Protein AF-0000000087553966 (afdb_homodimer)

Sequence (408 aa):
MNFFKHHIIKFIFNVINSNAYKSYKQAKNDAWAKSNFKTFGKNSRLPEIFWIKNPQYISMGENFSSLFNLRLEAWDSFYGQKFNPEILIGDNVIFNSDVHIGAIDKITIGNNVLMASRIYISDHYHGEISGVDLNKVPSERPLSSKGPVVIEDNVWIGEGVCILPGVTIGKNCIIGANSVVNKSFPENSVIAGIPAKLIKTLEKMNFFKHHIIKFIFNVINSNAYKSYKQAKNDAWAKSNFKTFGKNSRLPEIFWIKNPQYISMGENFSSLFNLRLEAWDSFYGQKFNPEILIGDNVIFNSDVHIGAIDKITIGNNVLMASRIYISDHYHGEISGVDLNKVPSERPLSSKGPVVIEDNVWIGEGVCILPGVTIGKNCIIGANSVVNKSFPENSVIAGIPAKLIKTLEK

Nearest PDB structures (foldseek):
  3hjj-assembly1_A  TM=7.869E-01  e=4.983E-08  Bacillus anthracis
  3nz2-assembly1_C  TM=6.123E-01  e=6.609E-09  Vibrio cholerae O1 biovar El Tor str. N16961
  3ect-assembly1_A  TM=6.316E-01  e=2.541E-08  Vibrio cholerae
  3jqy-assembly1_A  TM=4.835E-01  e=3.757E-07  Escherichia coli
  3jqy-assembly1_C  TM=4.176E-01  e=6.306E-07  Escherichia coli

Solvent-accessible surface area (backbone atoms only — not comparable to full-atom values): 19177 Å² total; per-residue (Å²): 128,57,69,66,56,51,50,50,50,51,52,52,52,50,46,68,70,29,68,67,38,49,51,50,51,47,52,51,51,37,52,47,42,54,71,42,24,58,37,53,27,65,78,36,46,71,40,91,40,67,46,75,38,54,41,62,37,28,33,38,27,31,43,27,41,42,52,40,49,39,31,42,35,37,39,46,58,57,96,86,43,77,42,74,27,33,40,40,37,32,35,48,24,40,39,37,32,41,34,37,38,40,21,43,46,30,36,39,38,31,34,46,25,41,36,41,32,46,29,39,37,31,12,52,38,72,30,63,102,43,34,81,44,66,84,43,45,45,87,70,31,57,73,43,63,76,36,46,24,38,37,34,38,44,24,40,38,31,41,43,23,34,39,36,41,43,18,38,40,26,38,50,18,36,37,36,60,49,12,29,34,73,60,61,44,60,56,27,29,32,30,36,37,67,65,44,38,82,74,45,72,62,76,133,127,57,70,67,57,51,53,48,44,52,49,53,49,53,49,67,71,28,69,66,46,48,50,50,52,49,50,51,53,36,52,48,41,56,72,42,24,58,37,55,28,65,79,38,46,72,42,92,42,66,47,76,38,54,40,62,38,28,32,38,27,31,43,27,41,42,53,39,46,41,32,41,35,37,39,45,58,55,95,89,43,77,41,73,27,32,39,39,38,32,36,47,24,39,39,35,30,42,33,38,40,41,21,42,46,31,36,38,37,32,35,30,24,31,35,40,32,47,28,40,39,32,12,54,38,69,28,59,102,43,81,82,41,72,80,42,56,66,95,68,32,57,73,44,63,76,38,46,24,37,36,33,37,33,23,33,38,29,40,43,22,35,40,36,42,43,18,38,39,26,39,47,19,36,37,38,57,52,13,32,36,73,60,62,47,62,58,29,29,31,30,36,21,79,66,44,38,83,73,48,69,51,48,124

Secondary structure (DSSP, 8-state):
--HHHHHHHHHHHHHHTSHHHHHHHHHHHHHHHHHHSSEE-TT----SSEEEE-GGGEEE-SS-EE-S-EEEEE-SEETTEE---EEEE-SS-EE-SS-EEEESSEEEE-SS-EE-SS-EEES-EES-SSGGGGGS-GGGSPEE-S--EEE-TT-EE-TT-EE-TT-EE-TT-EE-TT-EE-S-B-TTEEEEETTEEEEEE---/--HHHHHHHHHHHHHHTSHHHHHHHHHHHHHHHHHHSSEE-TT----SSEEEE-GGGEEE-SS-EE-S-EEEEE-SEETTEE---EEEE-SS-EE-SS-EEEESSEEEE-SS-EE-SS-EEES-EES-SSGGGGGS-GGGSPEE-S--EEE-TT-EE-TT-EE-TT-EE-TT-EE-TT-EE-S-B-TTEEEEETTEEEEEE---

Organism: NCBI:txid2305228

Structure (mmCIF, N/CA/C/O backbone):
data_AF-0000000087553966-model_v1
#
loop_
_entity.id
_entity.type
_entity.pdbx_description
1 polymer Acyltransferase
#
loop_
_atom_site.group_PDB
_atom_site.id
_atom_site.type_symbol
_atom_site.label_atom_id
_atom_site.label_alt_id
_atom_site.label_comp_id
_atom_site.label_asym_id
_atom_site.label_entity_id
_atom_site.label_seq_id
_atom_site.pdbx_PDB_ins_code
_atom_site.Cartn_x
_atom_site.Cartn_y
_atom_site.Cartn_z
_atom_site.occupancy
_atom_site.B_iso_or_equiv
_atom_site.auth_seq_id
_atom_site.auth_comp_id
_atom_site.auth_asym_id
_atom_site.auth_atom_id
_atom_site.pdbx_PDB_model_num
ATOM 1 N N . MET A 1 1 ? 36.469 -13.641 -8.641 1 63.91 1 MET A N 1
ATOM 2 C CA . MET A 1 1 ? 36.375 -12.211 -8.336 1 63.91 1 MET A CA 1
ATOM 3 C C . MET A 1 1 ? 37.75 -11.633 -8.031 1 63.91 1 MET A C 1
ATOM 5 O O . MET A 1 1 ? 38.531 -12.227 -7.277 1 63.91 1 MET A O 1
ATOM 9 N N . ASN A 1 2 ? 38.156 -10.68 -8.844 1 78.5 2 ASN A N 1
ATOM 10 C CA . ASN A 1 2 ? 39.469 -10.078 -8.688 1 78.5 2 ASN A CA 1
ATOM 11 C C . ASN A 1 2 ? 39.688 -9.57 -7.27 1 78.5 2 ASN A C 1
ATOM 13 O O . ASN A 1 2 ? 38.75 -9.211 -6.578 1 78.5 2 ASN A O 1
ATOM 17 N N . PHE A 1 3 ? 40.781 -9.938 -6.656 1 84.44 3 PHE A N 1
ATOM 18 C CA . PHE A 1 3 ? 41.219 -9.586 -5.312 1 84.44 3 PHE A CA 1
ATOM 19 C C . PHE A 1 3 ? 40.906 -8.133 -5 1 84.44 3 PHE A C 1
ATOM 21 O O . PHE A 1 3 ? 40.344 -7.828 -3.936 1 84.44 3 PHE A O 1
ATOM 28 N N . PHE A 1 4 ? 41.188 -7.246 -5.875 1 88.94 4 PHE A N 1
ATOM 29 C CA . PHE A 1 4 ? 40.906 -5.824 -5.707 1 88.94 4 PHE A CA 1
ATOM 30 C C . PHE A 1 4 ? 39.406 -5.562 -5.59 1 88.94 4 PHE A C 1
ATOM 32 O O . PHE A 1 4 ? 39 -4.805 -4.719 1 88.94 4 PHE A O 1
ATOM 39 N N . LYS A 1 5 ? 38.719 -6.227 -6.441 1 87.69 5 LYS A N 1
ATOM 40 C CA . LYS A 1 5 ? 37.281 -6.078 -6.41 1 87.69 5 LYS A CA 1
ATOM 41 C C . LYS A 1 5 ? 36.688 -6.539 -5.07 1 87.69 5 LYS A C 1
ATOM 43 O O . LYS A 1 5 ? 35.812 -5.883 -4.504 1 87.69 5 LYS A O 1
ATOM 48 N N . HIS A 1 6 ? 37.219 -7.559 -4.613 1 90.5 6 HIS A N 1
ATOM 49 C CA . HIS A 1 6 ? 36.781 -8.102 -3.342 1 90.5 6 HIS A CA 1
ATOM 50 C C . HIS A 1 6 ? 37.031 -7.117 -2.201 1 90.5 6 HIS A C 1
ATOM 52 O O . HIS A 1 6 ? 36.156 -6.895 -1.362 1 90.5 6 HIS A O 1
ATOM 58 N N . HIS A 1 7 ? 38.094 -6.512 -2.125 1 90.62 7 HIS A N 1
ATOM 59 C CA . HIS A 1 7 ? 38.438 -5.582 -1.056 1 90.62 7 HIS A CA 1
ATOM 60 C C . HIS A 1 7 ? 37.594 -4.309 -1.139 1 90.62 7 HIS A C 1
ATOM 62 O O . HIS A 1 7 ? 37.219 -3.752 -0.112 1 90.62 7 HIS A O 1
ATOM 68 N N . ILE A 1 8 ? 37.406 -3.895 -2.299 1 90.44 8 ILE A N 1
ATOM 69 C CA . ILE A 1 8 ? 36.594 -2.701 -2.498 1 90.44 8 ILE A CA 1
ATOM 70 C C . ILE A 1 8 ? 35.188 -2.961 -2.01 1 90.44 8 ILE A C 1
ATOM 72 O O . ILE A 1 8 ? 34.594 -2.129 -1.311 1 90.44 8 ILE A O 1
ATOM 76 N N . ILE A 1 9 ? 34.75 -4.148 -2.363 1 90.38 9 ILE A N 1
ATOM 77 C CA . ILE A 1 9 ? 33.406 -4.52 -1.961 1 90.38 9 ILE A CA 1
ATOM 78 C C . ILE A 1 9 ? 33.312 -4.582 -0.438 1 90.38 9 ILE A C 1
ATOM 80 O O . ILE A 1 9 ? 32.375 -4.051 0.159 1 90.38 9 ILE A O 1
ATOM 84 N N . LYS A 1 10 ? 34.219 -5.156 0.092 1 92.06 10 LYS A N 1
ATOM 85 C CA . LYS A 1 10 ? 34.25 -5.262 1.548 1 92.06 10 LYS A CA 1
ATOM 86 C C . LYS A 1 10 ? 34.312 -3.883 2.199 1 92.06 10 LYS A C 1
ATOM 88 O O . LYS A 1 10 ? 33.625 -3.631 3.186 1 92.06 10 LYS A O 1
ATOM 93 N N . PHE A 1 11 ? 35.125 -3.021 1.682 1 91.94 11 PHE A N 1
ATOM 94 C CA . PHE A 1 11 ? 35.281 -1.671 2.207 1 91.94 11 PHE A CA 1
ATOM 95 C C . PHE A 1 11 ? 33.938 -0.903 2.129 1 91.94 11 PHE A C 1
ATOM 97 O O . PHE A 1 11 ? 33.5 -0.336 3.125 1 91.94 11 PHE A O 1
ATOM 104 N N . ILE A 1 12 ? 33.375 -0.907 1 1 90.25 12 ILE A N 1
ATOM 105 C CA . ILE A 1 12 ? 32.125 -0.188 0.787 1 90.25 12 ILE A CA 1
ATOM 106 C C . ILE A 1 12 ? 31.031 -0.754 1.701 1 90.25 12 ILE A C 1
ATOM 108 O O . ILE A 1 12 ? 30.297 -0.001 2.35 1 90.25 12 ILE A O 1
ATOM 112 N N . PHE A 1 13 ? 30.984 -2.031 1.79 1 90.56 13 PHE A N 1
ATOM 113 C CA . PHE A 1 13 ? 30.016 -2.689 2.652 1 90.56 13 PHE A CA 1
ATOM 114 C C . PHE A 1 13 ? 30.172 -2.227 4.098 1 90.56 13 PHE A C 1
ATOM 116 O O . PHE A 1 13 ? 29.188 -1.882 4.75 1 90.56 13 PHE A O 1
ATOM 123 N N . ASN A 1 14 ? 31.297 -2.207 4.5 1 92.5 14 ASN A N 1
ATOM 124 C CA . ASN A 1 14 ? 31.547 -1.805 5.879 1 92.5 14 ASN A CA 1
ATOM 125 C C . ASN A 1 14 ? 31.172 -0.346 6.117 1 92.5 14 ASN A C 1
ATOM 127 O O . ASN A 1 14 ? 30.656 0 7.18 1 92.5 14 ASN A O 1
ATOM 131 N N . VAL A 1 15 ? 31.453 0.451 5.168 1 91.81 15 VAL A N 1
ATOM 132 C CA . VAL A 1 15 ? 31.141 1.869 5.309 1 91.81 15 VAL A CA 1
ATOM 133 C C . VAL A 1 15 ? 29.641 2.062 5.371 1 91.81 15 VAL A C 1
ATOM 135 O O . VAL A 1 15 ? 29.125 2.695 6.293 1 91.81 15 VAL A O 1
ATOM 138 N N . ILE A 1 16 ? 28.953 1.456 4.465 1 92.06 16 ILE A N 1
ATOM 139 C CA . ILE A 1 16 ? 27.516 1.724 4.355 1 92.06 16 ILE A CA 1
ATOM 140 C C . ILE A 1 16 ? 26.781 1.103 5.539 1 92.06 16 ILE A C 1
ATOM 142 O O . ILE A 1 16 ? 25.703 1.565 5.918 1 92.06 16 ILE A O 1
ATOM 146 N N . ASN A 1 17 ? 27.328 0.179 6.133 1 92.5 17 ASN A N 1
ATOM 147 C CA . ASN A 1 17 ? 26.688 -0.478 7.266 1 92.5 17 ASN A CA 1
ATOM 148 C C . ASN A 1 17 ? 27.219 0.05 8.594 1 92.5 17 ASN A C 1
ATOM 150 O O . ASN A 1 17 ? 26.859 -0.457 9.656 1 92.5 17 ASN A O 1
ATOM 154 N N . SER A 1 18 ? 28 1.042 8.555 1 93 18 SER A N 1
ATOM 155 C CA . SER A 1 18 ? 28.562 1.628 9.773 1 93 18 SER A CA 1
ATOM 156 C C . SER A 1 18 ? 27.562 2.578 10.422 1 93 18 SER A C 1
ATOM 158 O O . SER A 1 18 ? 26.703 3.146 9.75 1 93 18 SER A O 1
ATOM 160 N N . ASN A 1 19 ? 27.703 2.773 11.664 1 92.5 19 ASN A N 1
ATOM 161 C CA . ASN A 1 19 ? 26.891 3.732 12.398 1 92.5 19 ASN A CA 1
ATOM 162 C C . ASN A 1 19 ? 27.125 5.16 11.914 1 92.5 19 ASN A C 1
ATOM 164 O O . ASN A 1 19 ? 26.203 5.977 11.891 1 92.5 19 ASN A O 1
ATOM 168 N N . ALA A 1 20 ? 28.312 5.406 11.594 1 92.44 20 ALA A N 1
ATOM 169 C CA . ALA A 1 20 ? 28.672 6.738 11.109 1 92.44 20 ALA A CA 1
ATOM 170 C C . ALA A 1 20 ? 27.891 7.078 9.836 1 92.44 20 ALA A C 1
ATOM 172 O O . ALA A 1 20 ? 27.375 8.188 9.688 1 92.44 20 ALA A O 1
ATOM 173 N N . TYR A 1 21 ? 27.906 6.16 8.984 1 93.5 21 TYR A N 1
ATOM 174 C CA . TYR A 1 21 ? 27.172 6.387 7.746 1 93.5 21 TYR A CA 1
ATOM 175 C C . TYR A 1 21 ? 25.672 6.562 8.023 1 93.5 21 TYR A C 1
ATOM 177 O O . TYR A 1 21 ? 25.047 7.473 7.48 1 93.5 21 TYR A O 1
ATOM 185 N N . LYS A 1 22 ? 25.156 5.742 8.812 1 92.06 22 LYS A N 1
ATOM 186 C CA . LYS A 1 22 ? 23.75 5.809 9.148 1 92.06 22 LYS A CA 1
ATOM 187 C C . LYS A 1 22 ? 23.391 7.141 9.805 1 92.06 22 LYS A C 1
ATOM 189 O O . LYS A 1 22 ? 22.359 7.734 9.5 1 92.06 22 LYS A O 1
ATOM 194 N N . SER A 1 23 ? 24.188 7.559 10.648 1 93.12 23 SER A N 1
ATOM 195 C CA . SER A 1 23 ? 23.984 8.844 11.305 1 93.12 23 SER A CA 1
ATOM 196 C C . SER A 1 23 ? 24.047 9.992 10.312 1 93.12 23 SER A C 1
ATOM 198 O O . SER A 1 23 ? 23.281 10.953 10.406 1 93.12 23 SER A O 1
ATOM 200 N N . TYR A 1 24 ? 25 9.914 9.461 1 93.94 24 TYR A N 1
ATOM 201 C CA . TYR A 1 24 ? 25.141 10.938 8.43 1 93.94 24 TYR A CA 1
ATOM 202 C C . TYR A 1 24 ? 23.891 11 7.555 1 93.94 24 TYR A C 1
ATOM 204 O O . TYR A 1 24 ? 23.375 12.086 7.289 1 93.94 24 TYR A O 1
ATOM 212 N N . LYS A 1 25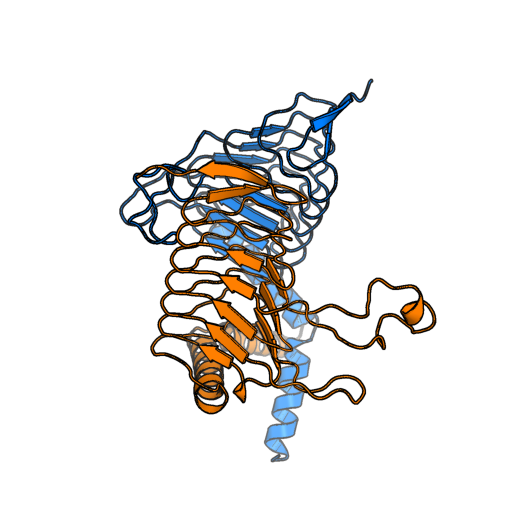 ? 23.484 9.898 7.16 1 92.88 25 LYS A N 1
ATOM 213 C CA . LYS A 1 25 ? 22.281 9.82 6.348 1 92.88 25 LYS A CA 1
ATOM 214 C C . LYS A 1 25 ? 21.078 10.422 7.082 1 92.88 25 LYS A C 1
ATOM 216 O O . LYS A 1 25 ? 20.312 11.195 6.504 1 92.88 25 LYS A O 1
ATOM 221 N N . GLN A 1 26 ? 20.938 10.086 8.305 1 93.12 26 GLN A N 1
ATOM 222 C CA . GLN A 1 26 ? 19.844 10.609 9.117 1 93.12 26 GLN A CA 1
ATOM 223 C C . GLN A 1 26 ? 19.906 12.133 9.211 1 93.12 26 GLN A C 1
ATOM 225 O O . GLN A 1 26 ? 18.891 12.812 9.086 1 93.12 26 GLN A O 1
ATOM 230 N N . ALA A 1 27 ? 21.016 12.586 9.445 1 93.69 27 ALA A N 1
ATOM 231 C CA . ALA A 1 27 ? 21.203 14.031 9.539 1 93.69 27 ALA A CA 1
ATOM 232 C C . ALA A 1 27 ? 20.812 14.727 8.234 1 93.69 27 ALA A C 1
ATOM 234 O O . ALA A 1 27 ? 20.203 15.805 8.258 1 93.69 27 ALA A O 1
ATOM 235 N N . LYS A 1 28 ? 21.172 14.125 7.164 1 94.88 28 LYS A N 1
ATOM 236 C CA . LYS A 1 28 ? 20.828 14.68 5.859 1 94.88 28 LYS A CA 1
ATOM 237 C C . LYS A 1 28 ? 19.312 14.688 5.652 1 94.88 28 LYS A C 1
ATOM 239 O O . LYS A 1 28 ? 18.75 15.68 5.172 1 94.88 28 LYS A O 1
ATOM 244 N N . ASN A 1 29 ? 18.688 13.602 5.992 1 93.81 29 ASN A N 1
ATOM 245 C CA . ASN A 1 29 ? 17.234 13.516 5.879 1 93.81 29 ASN A CA 1
ATOM 246 C C . ASN A 1 29 ? 16.531 14.562 6.738 1 93.81 29 ASN A C 1
ATOM 248 O O . ASN A 1 29 ? 15.602 15.219 6.285 1 93.81 29 ASN A O 1
ATOM 252 N N . ASP A 1 30 ? 17.016 14.688 7.871 1 92.94 30 ASP A N 1
ATOM 253 C CA . ASP A 1 30 ? 16.422 15.656 8.789 1 92.94 30 ASP A CA 1
ATOM 254 C C . ASP A 1 30 ? 16.625 17.078 8.289 1 92.94 30 ASP A C 1
ATOM 256 O O . ASP A 1 30 ? 15.711 17.906 8.383 1 92.94 30 ASP A O 1
ATOM 260 N N . ALA A 1 31 ? 17.812 17.359 7.844 1 95.19 31 ALA A N 1
ATOM 261 C CA . ALA A 1 31 ? 18.078 18.688 7.281 1 95.19 31 ALA A CA 1
ATOM 262 C C . ALA A 1 31 ? 17.172 18.969 6.094 1 95.19 31 ALA A C 1
ATOM 264 O O . ALA A 1 31 ? 16.641 20.078 5.949 1 95.19 31 ALA A O 1
ATOM 265 N N . TRP A 1 32 ? 17.047 17.969 5.32 1 96.75 32 TRP A N 1
ATOM 266 C CA . TRP A 1 32 ? 16.141 18.109 4.184 1 96.75 32 TRP A CA 1
ATOM 267 C C . TRP A 1 32 ? 14.727 18.422 4.652 1 96.75 32 TRP A C 1
ATOM 269 O O . TRP A 1 32 ? 14.055 19.297 4.098 1 96.75 32 TRP A O 1
ATOM 279 N N . ALA A 1 33 ? 14.219 17.734 5.605 1 97.62 33 ALA A N 1
ATOM 280 C CA . ALA A 1 33 ? 12.875 17.938 6.129 1 97.62 33 ALA A CA 1
ATOM 281 C C . ALA A 1 33 ? 12.695 19.359 6.648 1 97.62 33 ALA A C 1
ATOM 283 O O . ALA A 1 33 ? 11.703 20.031 6.332 1 97.62 33 ALA A O 1
ATOM 284 N N . LYS A 1 34 ? 13.641 19.797 7.398 1 97.12 34 LYS A N 1
ATOM 285 C CA . LYS A 1 34 ? 13.578 21.141 7.98 1 97.12 34 LYS A CA 1
ATOM 286 C C . LYS A 1 34 ? 13.5 22.219 6.895 1 97.12 34 LYS A C 1
ATOM 288 O O . LYS A 1 34 ? 12.828 23.234 7.066 1 97.12 34 LYS A O 1
ATOM 293 N N . SER A 1 35 ? 14.141 21.922 5.777 1 98.19 35 SER A N 1
ATOM 294 C CA . SER A 1 35 ? 14.227 22.906 4.707 1 98.19 35 SER A CA 1
ATOM 295 C C . SER A 1 35 ? 13.023 22.812 3.771 1 98.19 35 SER A C 1
ATOM 297 O O . SER A 1 35 ? 12.719 23.766 3.051 1 98.19 35 SER A O 1
ATOM 299 N N . ASN A 1 36 ? 12.344 21.734 3.779 1 98.44 36 ASN A N 1
ATOM 300 C CA . ASN A 1 36 ? 11.367 21.516 2.713 1 98.44 36 ASN A CA 1
ATOM 301 C C . ASN A 1 36 ? 9.945 21.469 3.256 1 98.44 36 ASN A C 1
ATOM 303 O O . ASN A 1 36 ? 9 21.875 2.574 1 98.44 36 ASN A O 1
ATOM 307 N N . PHE A 1 37 ? 9.766 21.031 4.391 1 98.81 37 PHE A N 1
ATOM 308 C CA . PHE A 1 37 ? 8.438 21 4.988 1 98.81 37 PHE A CA 1
ATOM 309 C C . PHE A 1 37 ? 7.945 22.406 5.289 1 98.81 37 PHE A C 1
ATOM 311 O O . PHE A 1 37 ? 8.75 23.328 5.496 1 98.81 37 PHE A O 1
ATOM 318 N N . LYS A 1 38 ? 6.668 22.516 5.281 1 98.81 38 LYS A N 1
ATOM 319 C CA . LYS A 1 38 ? 6.113 23.781 5.727 1 98.81 38 LYS A CA 1
ATOM 320 C C . LYS A 1 38 ? 6.641 24.172 7.105 1 98.81 38 LYS A C 1
ATOM 322 O O . LYS A 1 38 ? 7.07 25.297 7.32 1 98.81 38 LYS A O 1
ATOM 327 N N . THR A 1 39 ? 6.559 23.234 8.039 1 98.69 39 THR A N 1
ATOM 328 C CA . THR A 1 39 ? 7.227 23.281 9.336 1 98.69 39 THR A CA 1
ATOM 329 C C . THR A 1 39 ? 7.727 21.891 9.727 1 98.69 39 THR A C 1
ATOM 331 O O . THR A 1 39 ? 7.164 20.875 9.305 1 98.69 39 THR A O 1
ATOM 334 N N . PHE A 1 40 ? 8.742 21.906 10.492 1 98.56 40 PHE A N 1
ATOM 335 C CA . PHE A 1 40 ? 9.32 20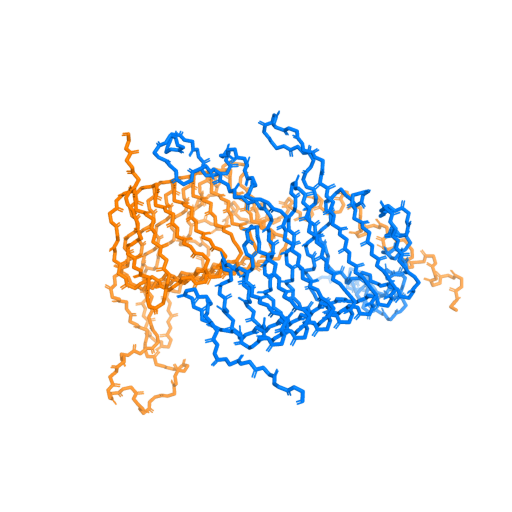.672 11.008 1 98.56 40 PHE A CA 1
ATOM 336 C C . PHE A 1 40 ? 9.875 20.875 12.414 1 98.56 40 PHE A C 1
ATOM 338 O O . PHE A 1 40 ? 10.93 21.484 12.594 1 98.56 40 PHE A O 1
ATOM 345 N N . GLY A 1 41 ? 9.102 20.312 13.328 1 98.44 41 GLY A N 1
ATOM 346 C CA . GLY A 1 41 ? 9.305 20.641 14.734 1 98.44 41 GLY A CA 1
ATOM 347 C C . GLY A 1 41 ? 10.602 20.094 15.289 1 98.44 41 GLY A C 1
ATOM 348 O O . GLY A 1 41 ? 11.195 19.172 14.719 1 98.44 41 GLY A O 1
ATOM 349 N N . LYS A 1 42 ? 10.984 20.609 16.438 1 97.88 42 LYS A N 1
ATOM 350 C CA . LYS A 1 42 ? 12.195 20.203 17.141 1 97.88 42 LYS A CA 1
ATOM 351 C C . LYS A 1 42 ? 12.141 18.719 17.5 1 97.88 42 LYS A C 1
ATOM 353 O O . LYS A 1 42 ? 11.102 18.219 17.938 1 97.88 42 LYS A O 1
ATOM 358 N N . ASN A 1 43 ? 13.273 18.016 17.312 1 97.5 43 ASN A N 1
ATOM 359 C CA . ASN A 1 43 ? 13.445 16.609 17.703 1 97.5 43 ASN A CA 1
ATOM 360 C C . ASN A 1 43 ? 12.594 15.688 16.844 1 97.5 43 ASN A C 1
ATOM 362 O O . ASN A 1 43 ? 12.383 14.523 17.203 1 97.5 43 ASN A O 1
ATOM 366 N N . SER A 1 44 ? 12 16.172 15.891 1 98 44 SER A N 1
ATOM 367 C CA . SER A 1 44 ? 11.32 15.32 14.922 1 98 44 SER A CA 1
ATOM 368 C C . SER A 1 44 ? 12.297 14.742 13.906 1 98 44 SER A C 1
ATOM 370 O O . SER A 1 44 ? 13.273 15.406 13.539 1 98 44 SER A O 1
ATOM 372 N N . ARG A 1 45 ? 11.977 13.453 13.492 1 96.88 45 ARG A N 1
ATOM 373 C CA . ARG A 1 45 ? 12.898 12.758 12.594 1 96.88 45 ARG A CA 1
ATOM 374 C C . ARG A 1 45 ? 12.141 11.992 11.516 1 96.88 45 ARG A C 1
ATOM 376 O O . ARG A 1 45 ? 11.102 11.383 11.797 1 96.88 45 ARG A O 1
ATOM 383 N N . LEU A 1 46 ? 12.711 12.031 10.297 1 96.75 46 LEU A N 1
ATOM 384 C CA . LEU A 1 46 ? 12.227 11.133 9.258 1 96.75 46 LEU A CA 1
ATOM 385 C C . LEU A 1 46 ? 12.852 9.75 9.398 1 96.75 46 LEU A C 1
ATOM 387 O O . LEU A 1 46 ? 13.984 9.617 9.859 1 96.75 46 LEU A O 1
ATOM 391 N N . PRO A 1 47 ? 12.086 8.773 8.961 1 94.38 47 PRO A N 1
ATOM 392 C CA . PRO A 1 47 ? 12.695 7.438 8.93 1 94.38 47 PRO A CA 1
ATOM 393 C C . PRO A 1 47 ? 13.664 7.262 7.766 1 94.38 47 PRO A C 1
ATOM 395 O O . PRO A 1 47 ? 13.812 8.164 6.938 1 94.38 47 PRO A O 1
ATOM 398 N N . GLU A 1 48 ? 14.289 6.105 7.773 1 89.81 48 GLU A N 1
ATOM 399 C CA . GLU A 1 48 ? 15.289 5.82 6.75 1 89.81 48 GLU A CA 1
ATOM 400 C C . GLU A 1 48 ? 14.656 5.766 5.363 1 89.81 48 GLU A C 1
ATOM 402 O O . GLU A 1 48 ? 15.258 6.227 4.387 1 89.81 48 GLU A O 1
ATOM 407 N N . ILE A 1 49 ? 13.523 5.191 5.328 1 89.62 49 ILE A N 1
ATOM 408 C CA . ILE A 1 49 ? 12.844 5.035 4.047 1 89.62 49 ILE A CA 1
ATOM 409 C C . ILE A 1 49 ? 11.5 5.762 4.086 1 89.62 49 ILE A C 1
ATOM 411 O O . ILE A 1 49 ? 10.672 5.5 4.961 1 89.62 49 ILE A O 1
ATOM 415 N N . PHE A 1 50 ? 11.352 6.711 3.143 1 93.31 50 PHE A N 1
ATOM 416 C CA . PHE A 1 50 ? 10.117 7.492 3.092 1 93.31 50 PHE A CA 1
ATOM 417 C C . PHE A 1 50 ? 9.82 7.945 1.667 1 93.31 50 PHE A C 1
ATOM 419 O O . PHE A 1 50 ? 10.703 7.906 0.803 1 93.31 50 PHE A O 1
ATOM 426 N N . TRP A 1 51 ? 8.586 8.195 1.428 1 94.25 51 TRP A N 1
ATOM 427 C CA . TRP A 1 51 ? 8.094 8.883 0.237 1 94.25 51 TRP A CA 1
ATOM 428 C C . TRP A 1 51 ? 7.266 10.102 0.616 1 94.25 51 TRP A C 1
ATOM 430 O O . TRP A 1 51 ? 6.176 9.977 1.179 1 94.25 51 TRP A O 1
ATOM 440 N N . ILE A 1 52 ? 7.797 11.312 0.304 1 97.56 52 ILE A N 1
ATOM 441 C CA . ILE A 1 52 ? 7.125 12.562 0.654 1 97.56 52 ILE A CA 1
ATOM 442 C C . ILE A 1 52 ? 6.848 13.367 -0.61 1 97.56 52 ILE A C 1
ATOM 444 O O . ILE A 1 52 ? 7.777 13.727 -1.339 1 97.56 52 ILE A O 1
ATOM 448 N N . LYS A 1 53 ? 5.617 13.578 -0.821 1 97.88 53 LYS A N 1
ATOM 449 C CA . LYS A 1 53 ? 5.219 14.422 -1.94 1 97.88 53 LYS A CA 1
ATOM 450 C C . LYS A 1 53 ? 4.762 15.797 -1.455 1 97.88 53 LYS A C 1
ATOM 452 O O . LYS A 1 53 ? 3.887 15.898 -0.594 1 97.88 53 LYS A O 1
ATOM 457 N N . ASN A 1 54 ? 5.336 16.859 -1.995 1 98.69 54 ASN A N 1
ATOM 458 C CA . ASN A 1 54 ? 4.988 18.266 -1.749 1 98.69 54 ASN A CA 1
ATOM 459 C C . ASN A 1 54 ? 5.031 18.594 -0.261 1 98.69 54 ASN A C 1
ATOM 461 O O . ASN A 1 54 ? 4.027 19.016 0.315 1 98.69 54 ASN A O 1
ATOM 465 N N . PRO A 1 55 ? 6.258 18.484 0.241 1 98.69 55 PRO A N 1
ATOM 466 C CA . PRO A 1 55 ? 6.43 18.719 1.676 1 98.69 55 PRO A CA 1
ATOM 467 C C . PRO A 1 55 ? 6.078 20.156 2.08 1 98.69 55 PRO A C 1
ATOM 469 O O . PRO A 1 55 ? 5.84 20.422 3.262 1 98.69 55 PRO A O 1
ATOM 472 N N . GLN A 1 56 ? 6.023 21.047 1.147 1 98.69 56 GLN A N 1
ATOM 473 C CA . GLN A 1 56 ? 5.715 22.438 1.461 1 98.69 56 GLN A CA 1
ATOM 474 C C . GLN A 1 56 ? 4.289 22.578 1.988 1 98.69 56 GLN A C 1
ATOM 476 O O . GLN A 1 56 ? 3.918 23.625 2.523 1 98.69 56 GLN A O 1
ATOM 481 N N . TYR A 1 57 ? 3.459 21.516 1.849 1 98.88 57 TYR A N 1
ATOM 482 C CA . TYR A 1 57 ? 2.086 21.531 2.336 1 98.88 57 TYR A CA 1
ATOM 483 C C . TYR A 1 57 ? 1.96 20.75 3.635 1 98.88 57 TYR A C 1
ATOM 485 O O . TYR A 1 57 ? 0.853 20.516 4.129 1 98.88 57 TYR A O 1
ATOM 493 N N . ILE A 1 58 ? 3.047 20.312 4.207 1 98.94 58 ILE A N 1
ATOM 494 C CA . ILE A 1 58 ? 3.018 19.406 5.352 1 98.94 58 ILE A CA 1
ATOM 495 C C . ILE A 1 58 ? 3.691 20.062 6.551 1 98.94 58 ILE A C 1
ATOM 497 O O . ILE A 1 58 ? 4.832 20.516 6.453 1 98.94 58 ILE A O 1
ATOM 501 N N . SER A 1 59 ? 3.027 20.141 7.648 1 98.94 59 SER A N 1
ATOM 502 C CA . SER A 1 59 ? 3.541 20.625 8.93 1 98.94 59 SER A CA 1
ATOM 503 C C . SER A 1 59 ? 3.699 19.469 9.93 1 98.94 59 SER A C 1
ATOM 505 O O . SER A 1 59 ? 2.752 18.719 10.172 1 98.94 59 SER A O 1
ATOM 507 N N . MET A 1 60 ? 4.801 19.391 10.438 1 98.62 60 MET A N 1
ATOM 508 C CA . MET A 1 60 ? 5.129 18.391 11.445 1 98.62 60 MET A CA 1
ATOM 509 C C . MET A 1 60 ? 5.48 19.047 12.773 1 98.62 60 MET A C 1
ATOM 511 O O . MET A 1 60 ? 6.312 19.953 12.82 1 98.62 60 MET A O 1
ATOM 515 N N . GLY A 1 61 ? 4.816 18.609 13.836 1 98.81 61 GLY A N 1
ATOM 516 C CA . GLY A 1 61 ? 5.105 19.141 15.156 1 98.81 61 GLY A CA 1
ATOM 517 C C . GLY A 1 61 ? 6.418 18.641 15.727 1 98.81 61 GLY A C 1
ATOM 518 O O . GLY A 1 61 ? 7.293 18.188 14.984 1 98.81 61 GLY A O 1
ATOM 519 N N . GLU A 1 62 ? 6.578 18.766 17.078 1 98.81 62 GLU A N 1
ATOM 520 C CA . GLU A 1 62 ? 7.789 18.344 17.781 1 98.81 62 GLU A CA 1
ATOM 521 C C . GLU A 1 62 ? 7.727 16.875 18.172 1 98.81 62 GLU A C 1
ATOM 523 O O . GLU A 1 62 ? 6.645 16.328 18.422 1 98.81 62 GLU A O 1
ATOM 528 N N . ASN A 1 63 ? 8.914 16.234 18.188 1 98.69 63 ASN A N 1
ATOM 529 C CA . ASN A 1 63 ? 9.07 14.875 18.688 1 98.69 63 ASN A CA 1
ATOM 530 C C . ASN A 1 63 ? 8.289 13.867 17.844 1 98.69 63 ASN A C 1
ATOM 532 O O . ASN A 1 63 ? 7.586 13.008 18.375 1 98.69 63 ASN A O 1
ATOM 536 N N . PHE A 1 64 ? 8.352 14.016 16.578 1 98.62 64 PHE A N 1
ATOM 537 C CA . PHE A 1 64 ? 7.777 13.047 15.641 1 98.62 64 PHE A CA 1
ATOM 538 C C . PHE A 1 64 ? 8.789 11.961 15.305 1 98.62 64 PHE A C 1
ATOM 540 O O . PHE A 1 64 ? 9.984 12.234 15.148 1 98.62 64 PHE A O 1
ATOM 547 N N . SER A 1 65 ? 8.273 10.742 15.18 1 97.75 65 SER A N 1
ATOM 548 C CA . SER A 1 65 ? 9.102 9.656 14.656 1 97.75 65 SER A CA 1
ATOM 549 C C . SER A 1 65 ? 8.258 8.633 13.914 1 97.75 65 SER A C 1
ATOM 551 O O . SER A 1 65 ? 7.047 8.539 14.125 1 97.75 65 SER A O 1
ATOM 553 N N . SER A 1 66 ? 8.859 7.992 13.086 1 97.56 66 SER A N 1
ATOM 554 C CA . SER A 1 66 ? 8.273 6.879 12.344 1 97.56 66 SER A CA 1
ATOM 555 C C . SER A 1 66 ? 9.297 5.785 12.086 1 97.56 66 SER A C 1
ATOM 557 O O . SER A 1 66 ? 10.508 6.043 12.102 1 97.56 66 SER A O 1
ATOM 559 N N . LEU A 1 67 ? 8.82 4.559 11.891 1 94.06 67 LEU A N 1
ATOM 560 C CA . LEU A 1 67 ? 9.773 3.463 11.734 1 94.06 67 LEU A CA 1
ATOM 561 C C . LEU A 1 67 ? 10.117 3.254 10.266 1 94.06 67 LEU A C 1
ATOM 563 O O . LEU A 1 67 ? 11.203 3.631 9.82 1 94.06 67 LEU A O 1
ATOM 567 N N . PHE A 1 68 ? 9.289 2.436 9.508 1 90.19 68 PHE A N 1
ATOM 568 C CA . PHE A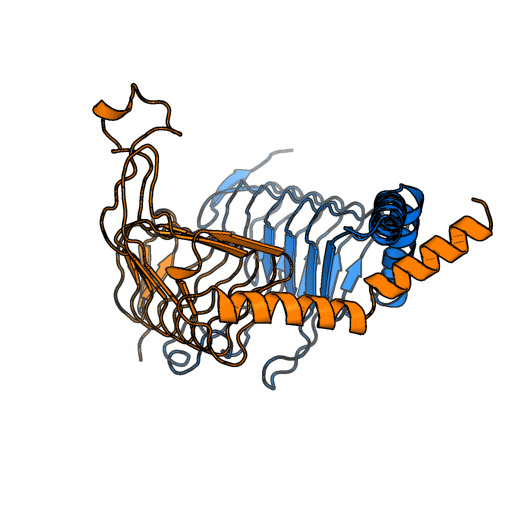 1 68 ? 9.68 2.121 8.141 1 90.19 68 PHE A CA 1
ATOM 569 C C . PHE A 1 68 ? 8.594 2.545 7.16 1 90.19 68 PHE A C 1
ATOM 571 O O . PHE A 1 68 ? 7.402 2.436 7.461 1 90.19 68 PHE A O 1
ATOM 578 N N . ASN A 1 69 ? 9.094 3.047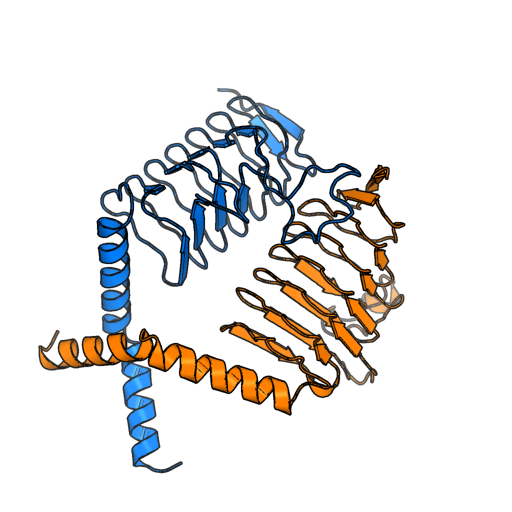 5.906 1 94.19 69 ASN A N 1
ATOM 579 C CA . ASN A 1 69 ? 8.234 3.195 4.738 1 94.19 69 ASN A CA 1
ATOM 580 C C . ASN A 1 69 ? 7.113 4.199 4.996 1 94.19 69 ASN A C 1
ATOM 582 O O . ASN A 1 69 ? 5.941 3.898 4.758 1 94.19 69 ASN A O 1
ATOM 586 N N . LEU A 1 70 ? 7.527 5.371 5.488 1 96.69 70 LEU A N 1
ATOM 587 C CA . LEU A 1 70 ? 6.582 6.469 5.648 1 96.69 70 LEU A CA 1
ATOM 588 C C . LEU A 1 70 ? 6.199 7.059 4.293 1 96.69 70 LEU A C 1
ATOM 590 O O . LEU A 1 70 ? 7.07 7.363 3.477 1 96.69 70 LEU A O 1
ATOM 594 N N . ARG A 1 71 ? 4.922 7.172 4.059 1 97.69 71 ARG A N 1
ATOM 595 C CA . ARG A 1 71 ? 4.418 7.766 2.822 1 97.69 71 ARG A CA 1
ATOM 596 C C . ARG A 1 71 ? 3.455 8.914 3.119 1 97.69 71 ARG A C 1
ATOM 598 O O . ARG A 1 71 ? 2.334 8.68 3.578 1 97.69 71 ARG A O 1
ATOM 605 N N . LEU A 1 72 ? 3.865 10.172 2.916 1 98.62 72 LEU A N 1
ATOM 606 C CA . LEU A 1 72 ? 3.039 11.367 3.025 1 98.62 72 LEU A CA 1
ATOM 607 C C . LEU A 1 72 ? 2.891 12.047 1.67 1 98.62 72 LEU A C 1
ATOM 609 O O . LEU A 1 72 ? 3.883 12.477 1.071 1 98.62 72 LEU A O 1
ATOM 613 N N . GLU A 1 73 ? 1.684 12.156 1.24 1 98.56 73 GLU A N 1
ATOM 614 C CA . GLU A 1 73 ? 1.456 12.703 -0.094 1 98.56 73 GLU A CA 1
ATOM 615 C C . GLU A 1 73 ? 0.432 13.828 -0.06 1 98.56 73 GLU A C 1
ATOM 617 O O . GLU A 1 73 ? -0.755 13.594 0.169 1 98.56 73 GLU A O 1
ATOM 622 N N . ALA A 1 74 ? 0.885 15.039 -0.29 1 98.81 74 ALA A N 1
ATOM 623 C CA . ALA A 1 74 ? 0.013 16.203 -0.493 1 98.81 74 ALA A CA 1
ATOM 624 C C . ALA A 1 74 ? -0.151 16.5 -1.979 1 98.81 74 ALA A C 1
ATOM 626 O O . ALA A 1 74 ? 0.704 17.156 -2.58 1 98.81 74 ALA A O 1
ATOM 627 N N . TRP A 1 75 ? -1.199 16.094 -2.506 1 98.31 75 TRP A N 1
ATOM 628 C CA . TRP A 1 75 ? -1.427 16.219 -3.941 1 98.31 75 TRP A CA 1
ATOM 629 C C . TRP A 1 75 ? -2.018 17.578 -4.277 1 98.31 75 TRP A C 1
ATOM 631 O O . TRP A 1 75 ? -3.182 17.859 -3.977 1 98.31 75 TRP A O 1
ATOM 641 N N . ASP A 1 76 ? -1.183 18.391 -4.977 1 98.44 76 ASP A N 1
ATOM 642 C CA . ASP A 1 76 ? -1.685 19.703 -5.324 1 98.44 76 ASP A CA 1
ATOM 643 C C . ASP A 1 76 ? -2.191 19.75 -6.762 1 98.44 76 ASP A C 1
ATOM 645 O O . ASP A 1 76 ? -2.691 20.766 -7.227 1 98.44 76 ASP A O 1
ATOM 649 N N . SER A 1 77 ? -2.023 18.688 -7.457 1 97.5 77 SER A N 1
ATOM 650 C CA . SER A 1 77 ? -2.59 18.516 -8.789 1 97.5 77 SER A CA 1
ATOM 651 C C . SER A 1 77 ? -2.674 17.031 -9.164 1 97.5 77 SER A C 1
ATOM 653 O O . SER A 1 77 ? -1.897 16.219 -8.664 1 97.5 77 SER A O 1
ATOM 655 N N . PHE A 1 78 ? -3.662 16.766 -9.953 1 95.12 78 PHE A N 1
ATOM 656 C CA . PHE A 1 78 ? -3.85 15.406 -10.453 1 95.12 78 PHE A CA 1
ATOM 657 C C . PHE A 1 78 ? -4.633 15.414 -11.758 1 95.12 78 PHE A C 1
ATOM 659 O O . PHE A 1 78 ? -5.793 15.828 -11.789 1 95.12 78 PHE A O 1
ATOM 666 N N . TYR A 1 79 ? -3.977 14.953 -12.812 1 91.44 79 TYR A N 1
ATOM 667 C CA . TYR A 1 79 ? -4.574 14.852 -14.133 1 91.44 79 TYR A CA 1
ATOM 668 C C . TYR A 1 79 ? -5.371 16.109 -14.469 1 91.44 79 TYR A C 1
ATOM 670 O O . TYR A 1 79 ? -6.539 16.031 -14.859 1 91.44 79 TYR A O 1
ATOM 678 N N . GLY A 1 80 ? -4.762 17.188 -14.336 1 93.31 80 GLY A N 1
ATOM 679 C CA . GLY A 1 80 ? -5.34 18.469 -14.742 1 93.31 80 GLY A CA 1
ATOM 680 C C . GLY A 1 80 ? -6.129 19.141 -13.633 1 93.31 80 GLY A C 1
ATOM 681 O O . GLY A 1 80 ? -6.469 20.312 -13.742 1 93.31 80 GLY A O 1
ATOM 682 N N . GLN A 1 81 ? -6.5 18.344 -12.578 1 95.88 81 GLN A N 1
ATOM 683 C CA . GLN A 1 81 ? -7.152 18.938 -11.422 1 95.88 81 GLN A CA 1
ATOM 684 C C . GLN A 1 81 ? -6.137 19.609 -10.492 1 95.88 81 GLN A C 1
ATOM 686 O O . GLN A 1 81 ? -5.039 19.078 -10.289 1 95.88 81 GLN A O 1
ATOM 691 N N . LYS A 1 82 ? -6.531 20.766 -9.992 1 97.88 82 LYS A N 1
ATOM 692 C CA . LYS A 1 82 ? -5.691 21.469 -9.031 1 97.88 82 LYS A CA 1
ATOM 693 C C . LYS A 1 82 ? -6.301 21.422 -7.633 1 97.88 82 LYS A C 1
ATOM 695 O O . LYS A 1 82 ? -7.516 21.562 -7.477 1 97.88 82 LYS A O 1
ATOM 700 N N . PHE A 1 83 ? -5.426 21.266 -6.695 1 98.19 83 PHE A N 1
ATOM 701 C CA . PHE A 1 83 ? -5.855 21.188 -5.305 1 98.19 83 PHE A CA 1
ATOM 702 C C . PHE A 1 83 ? -4.961 22.062 -4.422 1 98.19 83 PHE A C 1
ATOM 704 O O . PHE A 1 83 ? -3.947 22.578 -4.883 1 98.19 83 PHE A O 1
ATOM 711 N N . ASN A 1 84 ? -5.422 22.344 -3.188 1 98.44 84 ASN A N 1
ATOM 712 C CA . ASN A 1 84 ? -4.652 23.016 -2.146 1 98.44 84 ASN A CA 1
ATOM 713 C C . ASN A 1 84 ? -4.582 22.172 -0.873 1 98.44 84 ASN A C 1
ATOM 715 O O . ASN A 1 84 ? -5.203 22.516 0.135 1 98.44 84 ASN A O 1
ATOM 719 N N . PRO A 1 85 ? -3.748 21.203 -0.917 1 98.81 85 PRO A N 1
ATOM 720 C CA . PRO A 1 85 ? -3.719 20.234 0.186 1 98.81 85 PRO A CA 1
ATOM 721 C C . PRO A 1 85 ? -3.014 20.781 1.427 1 98.81 85 PRO A C 1
ATOM 723 O O . PRO A 1 85 ? -2.248 21.734 1.333 1 98.81 85 PRO A O 1
ATOM 726 N N . GLU A 1 86 ? -3.348 20.172 2.604 1 98.88 86 GLU A N 1
ATOM 727 C CA . GLU A 1 86 ? -2.639 20.438 3.852 1 98.88 86 GLU A CA 1
ATOM 728 C C . GLU A 1 86 ? -2.621 19.188 4.75 1 98.88 86 GLU A C 1
ATOM 730 O O . GLU A 1 86 ? -3.654 18.562 4.957 1 98.88 86 GLU A O 1
ATOM 735 N N . ILE A 1 87 ? -1.474 18.859 5.176 1 98.94 87 ILE A N 1
ATOM 736 C CA . ILE A 1 87 ? -1.309 17.812 6.184 1 98.94 87 ILE A CA 1
ATOM 737 C C . ILE A 1 87 ? -0.692 18.406 7.445 1 98.94 87 ILE A C 1
ATOM 739 O O . ILE A 1 87 ? 0.407 18.969 7.402 1 98.94 87 ILE A O 1
ATOM 743 N N . LEU A 1 88 ? -1.396 18.359 8.562 1 98.94 88 LEU A N 1
ATOM 744 C CA . LEU A 1 88 ? -0.936 18.891 9.844 1 98.94 88 LEU A CA 1
ATOM 745 C C . LEU A 1 88 ? -0.772 17.766 10.859 1 98.94 88 LEU A C 1
ATOM 747 O O . LEU A 1 88 ? -1.745 17.094 11.219 1 98.94 88 LEU A O 1
ATOM 751 N N . ILE A 1 89 ? 0.409 17.547 11.297 1 98.94 89 ILE A N 1
ATOM 752 C CA . ILE A 1 89 ? 0.712 16.562 12.328 1 98.94 89 ILE A CA 1
ATOM 753 C C . ILE A 1 89 ? 1.212 17.25 13.586 1 98.94 89 ILE A C 1
ATOM 755 O O . ILE A 1 89 ? 2.178 18.016 13.539 1 98.94 89 ILE A O 1
ATOM 759 N N . GLY A 1 90 ? 0.572 16.984 14.68 1 98.88 90 GLY A N 1
ATOM 760 C CA . GLY A 1 90 ? 0.851 17.672 15.922 1 98.88 90 GLY A CA 1
ATOM 761 C C . GLY A 1 90 ? 2.113 17.188 16.609 1 98.88 90 GLY A C 1
ATOM 762 O O . GLY A 1 90 ? 3.012 16.656 15.961 1 98.88 90 GLY A O 1
ATOM 763 N N . ASP A 1 91 ? 2.223 17.469 17.984 1 98.94 91 ASP A N 1
ATOM 764 C CA . ASP A 1 91 ? 3.395 17.141 18.781 1 98.94 91 ASP A CA 1
ATOM 765 C C . ASP A 1 91 ? 3.291 15.742 19.375 1 98.94 91 ASP A C 1
ATOM 767 O O . ASP A 1 91 ? 2.193 15.266 19.672 1 98.94 91 ASP A O 1
ATOM 771 N N . ASN A 1 92 ? 4.434 15.109 19.516 1 98.88 92 ASN A N 1
ATOM 772 C CA . ASN A 1 92 ? 4.523 13.812 20.188 1 98.88 92 ASN A CA 1
ATOM 773 C C . ASN A 1 92 ? 3.705 12.75 19.469 1 98.88 92 ASN A C 1
ATOM 775 O O . ASN A 1 92 ? 2.938 12.016 20.094 1 98.88 92 ASN A O 1
ATOM 779 N N . VAL A 1 93 ? 3.84 12.719 18.25 1 98.88 93 VAL A N 1
ATOM 780 C CA . VAL A 1 93 ? 3.148 11.75 17.406 1 98.88 93 VAL A CA 1
ATOM 781 C C . VAL A 1 93 ? 4.133 10.672 16.953 1 98.88 93 VAL A C 1
ATOM 783 O O . VAL A 1 93 ? 5.262 10.977 16.578 1 98.88 93 VAL A O 1
ATOM 786 N N . ILE A 1 94 ? 3.744 9.43 17.016 1 98.81 94 ILE A N 1
ATOM 787 C CA . ILE A 1 94 ? 4.586 8.305 16.625 1 98.81 94 ILE A CA 1
ATOM 788 C C . ILE A 1 94 ? 3.854 7.445 15.594 1 98.81 94 ILE A C 1
ATOM 790 O O . ILE A 1 94 ? 2.736 6.984 15.844 1 98.81 94 ILE A O 1
ATOM 794 N N . PHE A 1 95 ? 4.41 7.297 14.438 1 98.56 95 PHE A N 1
ATOM 795 C CA . PHE A 1 95 ? 3.982 6.344 13.414 1 98.56 95 PHE A CA 1
ATOM 796 C C . PHE A 1 95 ? 4.898 5.125 13.398 1 98.56 95 PHE A C 1
ATOM 798 O O . PHE A 1 95 ? 6.117 5.262 13.266 1 98.56 95 PHE A O 1
ATOM 805 N N . ASN A 1 96 ? 4.328 3.994 13.547 1 97.81 96 ASN A N 1
ATOM 806 C CA . ASN A 1 96 ? 5.18 2.832 13.328 1 97.81 96 ASN A CA 1
ATOM 807 C C . ASN A 1 96 ? 5.48 2.637 11.844 1 97.81 96 ASN A C 1
ATOM 809 O O . ASN A 1 96 ? 5.969 3.553 11.18 1 97.81 96 ASN A O 1
ATOM 813 N N . SER A 1 97 ? 5.289 1.387 11.281 1 96.94 97 SER A N 1
ATOM 814 C CA . SER A 1 97 ? 5.762 1.129 9.922 1 96.94 97 SER A CA 1
ATOM 815 C C . SER A 1 97 ? 4.621 1.211 8.914 1 96.94 97 SER A C 1
ATOM 817 O O . SER A 1 97 ? 3.479 0.871 9.234 1 96.94 97 SER A O 1
ATOM 819 N N . ASP A 1 98 ? 4.953 1.624 7.625 1 96.88 98 ASP A N 1
ATOM 820 C CA . ASP A 1 98 ? 4.055 1.545 6.477 1 96.88 98 ASP A CA 1
ATOM 821 C C . ASP A 1 98 ? 2.795 2.375 6.707 1 96.88 98 ASP A C 1
ATOM 823 O O . ASP A 1 98 ? 1.68 1.893 6.492 1 96.88 98 ASP A O 1
ATOM 827 N N . VAL A 1 99 ? 2.998 3.561 7.203 1 98.25 99 VAL A N 1
ATOM 828 C CA . VAL A 1 99 ? 1.896 4.508 7.328 1 98.25 99 VAL A CA 1
ATOM 829 C C . VAL A 1 99 ? 1.796 5.359 6.062 1 98.25 99 VAL A C 1
ATOM 831 O O . VAL A 1 99 ? 2.785 5.953 5.629 1 98.25 99 VAL A O 1
ATOM 834 N N . HIS A 1 100 ? 0.66 5.383 5.438 1 98.56 100 HIS A N 1
ATOM 835 C CA . HIS A 1 100 ? 0.374 6.113 4.207 1 98.56 100 HIS A CA 1
ATOM 836 C C . HIS A 1 100 ? -0.726 7.145 4.426 1 98.56 100 HIS A C 1
ATOM 838 O O . HIS A 1 100 ? -1.874 6.789 4.699 1 98.56 100 HIS A O 1
ATOM 844 N N . ILE A 1 101 ? -0.419 8.445 4.312 1 98.81 101 ILE A N 1
ATOM 845 C CA . ILE A 1 101 ? -1.367 9.547 4.426 1 98.81 101 ILE A CA 1
ATOM 846 C C . ILE A 1 101 ? -1.391 10.344 3.123 1 98.81 101 ILE A C 1
ATOM 848 O O . ILE A 1 101 ? -0.349 10.805 2.652 1 98.81 101 ILE A O 1
ATOM 852 N N . GLY A 1 102 ? -2.521 10.445 2.512 1 98.56 102 GLY A N 1
ATOM 853 C CA . GLY A 1 102 ? -2.691 11.188 1.273 1 98.56 102 GLY A CA 1
ATOM 854 C C . GLY A 1 102 ? -3.766 12.258 1.361 1 98.56 102 GLY A C 1
ATOM 855 O O . GLY A 1 102 ? -4.879 11.992 1.818 1 98.56 102 GLY A O 1
ATOM 856 N N . ALA A 1 103 ? -3.455 13.523 0.896 1 98.81 103 ALA A N 1
ATOM 857 C CA . ALA A 1 103 ? -4.41 14.617 1.023 1 98.81 103 ALA A CA 1
ATOM 858 C C . ALA A 1 103 ? -4.5 15.422 -0.272 1 98.81 103 ALA A C 1
ATOM 860 O O . ALA A 1 103 ? -3.482 15.703 -0.908 1 98.81 103 ALA A O 1
ATOM 861 N N . ILE A 1 104 ? -5.672 15.695 -0.672 1 98.62 104 ILE A N 1
ATOM 862 C CA . ILE A 1 104 ? -5.902 16.734 -1.671 1 98.62 104 ILE A CA 1
ATOM 863 C C . ILE A 1 104 ? -6.613 17.922 -1.027 1 98.62 104 ILE A C 1
ATOM 865 O O . ILE A 1 104 ? -6.711 19 -1.626 1 98.62 104 ILE A O 1
ATOM 869 N N . ASP A 1 105 ? -7.133 17.75 0.156 1 98.5 105 ASP A N 1
ATOM 870 C CA . ASP A 1 105 ? -7.852 18.734 0.947 1 98.5 105 ASP A CA 1
ATOM 871 C C . ASP A 1 105 ? -7.141 19 2.27 1 98.5 105 ASP A C 1
ATOM 873 O O . ASP A 1 105 ? -6.203 19.812 2.326 1 98.5 105 ASP A O 1
ATOM 877 N N . LYS A 1 106 ? -7.539 18.266 3.338 1 98.88 106 LYS A N 1
ATOM 878 C CA . LYS A 1 106 ? -6.895 18.531 4.621 1 98.88 106 LYS A CA 1
ATOM 879 C C . LYS A 1 106 ? -6.953 17.312 5.535 1 98.88 106 LYS A C 1
ATOM 881 O O . LYS A 1 106 ? -8.008 16.688 5.688 1 98.88 106 LYS A O 1
ATOM 886 N N . ILE A 1 107 ? -5.855 17 6.059 1 98.94 107 ILE A N 1
ATOM 887 C CA . ILE A 1 107 ? -5.766 15.977 7.102 1 98.94 107 ILE A CA 1
ATOM 888 C C . ILE A 1 107 ? -5.043 16.547 8.32 1 98.94 107 ILE A C 1
ATOM 890 O O . ILE A 1 107 ? -3.93 17.062 8.203 1 98.94 107 ILE A O 1
ATOM 894 N N . THR A 1 108 ? -5.691 16.469 9.477 1 98.94 108 THR A N 1
ATOM 895 C CA . THR A 1 108 ? -5.121 16.938 10.727 1 98.94 108 THR A CA 1
ATOM 896 C C . THR A 1 108 ? -4.984 15.789 11.727 1 98.94 108 THR A C 1
ATOM 898 O O . THR A 1 108 ? -5.957 15.086 12.008 1 98.94 108 THR A O 1
ATOM 901 N N . ILE A 1 109 ? -3.834 15.602 12.219 1 98.94 109 ILE A N 1
ATOM 902 C CA . ILE A 1 109 ? -3.535 14.68 13.312 1 98.94 109 ILE A CA 1
ATOM 903 C C . ILE A 1 109 ? -3.107 15.469 14.555 1 98.94 109 ILE A C 1
ATOM 905 O O . ILE A 1 109 ? -2.123 16.219 14.508 1 98.94 109 ILE A O 1
ATOM 909 N N . GLY A 1 110 ? -3.844 15.32 15.594 1 98.88 110 GLY A N 1
ATOM 910 C CA . GLY A 1 110 ? -3.588 16.062 16.812 1 98.88 110 GLY A CA 1
ATOM 911 C C . GLY A 1 110 ? -2.32 15.641 17.516 1 98.88 110 GLY A C 1
ATOM 912 O O . GLY A 1 110 ? -1.435 15.039 16.906 1 98.88 110 GLY A O 1
ATOM 913 N N . ASN A 1 111 ? -2.174 15.992 18.859 1 98.94 111 ASN A N 1
ATOM 914 C CA . ASN A 1 111 ? -1.005 15.688 19.672 1 98.94 111 ASN A CA 1
ATOM 915 C C . ASN A 1 111 ? -1.129 14.328 20.344 1 98.94 111 ASN A C 1
ATOM 917 O O . ASN A 1 111 ? -2.236 13.867 20.625 1 98.94 111 ASN A O 1
ATOM 921 N N . ASN A 1 112 ? 0.011 13.695 20.562 1 98.88 112 ASN A N 1
ATOM 922 C CA . ASN A 1 112 ? 0.092 12.469 21.344 1 98.88 112 ASN A CA 1
ATOM 923 C C . ASN A 1 112 ? -0.67 11.328 20.672 1 98.88 112 ASN A C 1
ATOM 925 O O . ASN A 1 112 ? -1.303 10.516 21.344 1 98.88 112 ASN A O 1
ATOM 929 N N . VAL A 1 113 ? -0.753 11.352 19.453 1 98.94 113 VAL A N 1
ATOM 930 C CA . VAL A 1 113 ? -1.385 10.273 18.703 1 98.94 113 VAL A CA 1
ATOM 931 C C . VAL A 1 113 ? -0.37 9.156 18.453 1 98.94 113 VAL A C 1
ATOM 933 O O . VAL A 1 113 ? 0.784 9.43 18.109 1 98.94 113 VAL A O 1
ATOM 936 N N . LEU A 1 114 ? -0.732 7.93 18.672 1 98.88 114 LEU A N 1
ATOM 937 C CA . LEU A 1 114 ? 0.071 6.75 18.375 1 98.88 114 LEU A CA 1
ATOM 938 C C . LEU A 1 114 ? -0.581 5.918 17.266 1 98.88 114 LEU A C 1
ATOM 940 O O . LEU A 1 114 ? -1.759 5.566 17.375 1 98.88 114 LEU A O 1
ATOM 944 N N . MET A 1 115 ? 0.153 5.668 16.234 1 98.69 115 MET A N 1
ATOM 945 C CA . MET A 1 115 ? -0.296 4.797 15.148 1 98.69 115 MET A CA 1
ATOM 946 C C . MET A 1 115 ? 0.543 3.523 15.094 1 98.69 115 MET A C 1
ATOM 948 O O . MET A 1 115 ? 1.772 3.588 15.047 1 98.69 115 MET A O 1
ATOM 952 N N . ALA A 1 116 ? -0.139 2.391 15.117 1 98.44 116 ALA A N 1
ATOM 953 C CA . ALA A 1 116 ? 0.566 1.147 14.82 1 98.44 116 ALA A CA 1
ATOM 954 C C . ALA A 1 116 ? 1.05 1.126 13.375 1 98.44 116 ALA A C 1
ATOM 956 O O . ALA A 1 116 ? 1.46 2.156 12.828 1 98.44 116 ALA A O 1
ATOM 957 N N . SER A 1 117 ? 1.147 -0.104 12.758 1 98.25 117 SER A N 1
ATOM 958 C CA . SER A 1 117 ? 1.695 -0.221 11.414 1 98.25 117 SER A CA 1
ATOM 959 C C . SER A 1 117 ? 0.59 -0.429 10.383 1 98.25 117 SER A C 1
ATOM 961 O O . SER A 1 117 ? -0.545 -0.75 10.742 1 98.25 117 SER A O 1
ATOM 963 N N . ARG A 1 118 ? 0.979 -0.18 9.102 1 97.94 118 ARG A N 1
ATOM 964 C CA . ARG A 1 118 ? 0.121 -0.458 7.953 1 97.94 118 ARG A CA 1
ATOM 965 C C . ARG A 1 118 ? -1.181 0.331 8.039 1 97.94 118 ARG A C 1
ATOM 967 O O . ARG A 1 118 ? -2.264 -0.225 7.84 1 97.94 118 ARG A O 1
ATOM 974 N N . ILE A 1 119 ? -1.072 1.598 8.375 1 98.75 119 ILE A N 1
ATOM 975 C CA . ILE A 1 119 ? -2.227 2.48 8.492 1 98.75 119 ILE A CA 1
ATOM 976 C C . ILE A 1 119 ? -2.367 3.312 7.219 1 98.75 119 ILE A C 1
ATOM 978 O O . ILE A 1 119 ? -1.37 3.779 6.66 1 98.75 119 ILE A O 1
ATOM 982 N N . TYR A 1 120 ? -3.605 3.443 6.766 1 98.81 120 TYR A N 1
ATOM 983 C CA . TYR A 1 120 ? -3.926 4.27 5.609 1 98.81 120 TYR A CA 1
ATOM 984 C C . TYR A 1 120 ? -4.938 5.352 5.973 1 98.81 120 TYR A C 1
ATOM 986 O O . TYR A 1 120 ? -5.988 5.055 6.555 1 98.81 120 TYR A O 1
ATOM 994 N N . ILE A 1 121 ? -4.629 6.625 5.715 1 98.88 121 ILE A N 1
ATOM 995 C CA . ILE A 1 121 ? -5.535 7.75 5.906 1 98.88 121 ILE A CA 1
ATOM 996 C C . ILE A 1 121 ? -5.594 8.594 4.633 1 98.88 121 ILE A C 1
ATOM 998 O O . ILE A 1 121 ? -4.559 9.023 4.121 1 98.88 121 ILE A O 1
ATOM 1002 N N . SER A 1 122 ? -6.711 8.828 4.145 1 98.5 122 SER A N 1
ATOM 1003 C CA . SER A 1 122 ? -6.875 9.688 2.977 1 98.5 122 SER A CA 1
ATOM 1004 C C . SER A 1 122 ? -8.125 10.555 3.098 1 98.5 122 SER A C 1
ATOM 1006 O O . SER A 1 122 ? -9.141 10.117 3.641 1 98.5 122 SER A O 1
ATOM 1008 N N . ASP A 1 123 ? -8.102 11.781 2.492 1 98.5 123 ASP A N 1
ATOM 1009 C CA . ASP A 1 123 ? -9.258 12.672 2.494 1 98.5 123 ASP A CA 1
ATOM 1010 C C . ASP A 1 123 ? -9.945 12.68 1.128 1 98.5 123 ASP A C 1
ATOM 1012 O O . ASP A 1 123 ? -10.742 13.57 0.835 1 98.5 123 ASP A O 1
ATOM 1016 N N . HIS A 1 124 ? -9.531 11.68 0.278 1 96.62 124 HIS A N 1
ATOM 1017 C CA . HIS A 1 124 ? -10.094 11.703 -1.07 1 96.62 124 HIS A CA 1
ATOM 1018 C C . HIS A 1 124 ? -10.258 10.289 -1.621 1 96.62 124 HIS A C 1
ATOM 1020 O O . HIS A 1 124 ? -9.727 9.328 -1.056 1 96.62 124 HIS A O 1
ATOM 1026 N N . TYR A 1 125 ? -11.078 10.242 -2.666 1 90.19 125 TYR A N 1
ATOM 1027 C CA . TYR A 1 125 ? -11.312 9.031 -3.443 1 90.19 125 TYR A CA 1
ATOM 1028 C C . TYR A 1 125 ? -10.82 9.195 -4.879 1 90.19 125 TYR A C 1
ATOM 1030 O O . TYR A 1 125 ? -10.664 10.32 -5.359 1 90.19 125 TYR A O 1
ATOM 1038 N N . HIS A 1 126 ? -10.57 8.047 -5.449 1 86.5 126 HIS A N 1
ATOM 1039 C CA . HIS A 1 126 ? -10.344 8.016 -6.887 1 86.5 126 HIS A CA 1
ATOM 1040 C C . HIS A 1 126 ? -11.648 7.801 -7.645 1 86.5 126 HIS A C 1
ATOM 1042 O O . HIS A 1 126 ? -12.094 6.664 -7.809 1 86.5 126 HIS A O 1
ATOM 1048 N N . GLY A 1 127 ? -12.242 8.828 -8.117 1 75.19 127 GLY A N 1
ATOM 1049 C CA . GLY A 1 127 ? -13.508 8.773 -8.844 1 75.19 127 GLY A CA 1
ATOM 1050 C C . GLY A 1 127 ? -14.719 8.891 -7.938 1 75.19 127 GLY A C 1
ATOM 1051 O O . GLY A 1 127 ? -14.594 8.766 -6.715 1 75.19 127 GLY A O 1
ATOM 1052 N N . GLU A 1 128 ? -15.828 9.22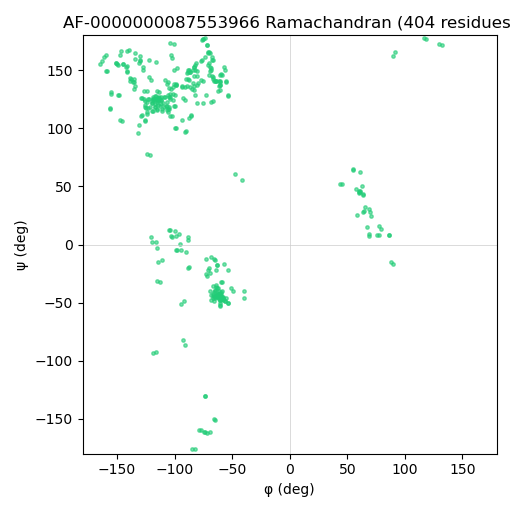7 -8.688 1 72.56 128 GLU A N 1
ATOM 1053 C CA . GLU A 1 128 ? -17.109 9.109 -8.016 1 72.56 128 GLU A CA 1
ATOM 1054 C C . GLU A 1 128 ? -17.688 7.703 -8.148 1 72.56 128 GLU A C 1
ATOM 1056 O O . GLU A 1 128 ? -17.516 7.051 -9.18 1 72.56 128 GLU A O 1
ATOM 1061 N N . ILE A 1 129 ? -17.719 6.914 -7.074 1 70.31 129 ILE A N 1
ATOM 1062 C CA . ILE A 1 129 ? -18.297 5.574 -7.125 1 70.31 129 ILE A CA 1
ATOM 1063 C C . ILE A 1 129 ? -19.656 5.625 -7.824 1 70.31 129 ILE A C 1
ATOM 1065 O O . ILE A 1 129 ? -20.703 5.453 -7.184 1 70.31 129 ILE A O 1
ATOM 1069 N N . SER A 1 130 ? -19.547 6.086 -9.148 1 72.06 130 SER A N 1
ATOM 1070 C CA . SER A 1 130 ? -20.734 6.199 -9.977 1 72.06 130 SER A CA 1
ATOM 1071 C C . SER A 1 130 ? -20.484 5.625 -11.375 1 72.06 130 SER A C 1
ATOM 1073 O O . SER A 1 130 ? -19.344 5.363 -11.75 1 72.06 130 SER A O 1
ATOM 1075 N N . GLY A 1 131 ? -21.547 5.297 -12.055 1 70.94 131 GLY A N 1
ATOM 1076 C CA . GLY A 1 131 ? -21.469 4.762 -13.406 1 70.94 131 GLY A CA 1
ATOM 1077 C C . GLY A 1 131 ? -20.734 5.672 -14.367 1 70.94 131 GLY A C 1
ATOM 1078 O O . GLY A 1 131 ? -20.266 5.223 -15.414 1 70.94 131 GLY A O 1
ATOM 1079 N N . VAL A 1 132 ? -20.562 6.941 -14 1 71 132 VAL A N 1
ATOM 1080 C CA . VAL A 1 132 ? -19.984 7.922 -14.922 1 71 132 VAL A CA 1
ATOM 1081 C C . VAL A 1 132 ? -18.484 7.66 -15.086 1 71 132 VAL A C 1
ATOM 1083 O O . VAL A 1 132 ? -17.938 7.832 -16.172 1 71 132 VAL A O 1
ATOM 1086 N N . ASP A 1 133 ? -17.906 7.039 -14.055 1 74.44 133 ASP A N 1
ATOM 1087 C CA . ASP A 1 133 ? -16.469 6.875 -14.078 1 74.44 133 ASP A CA 1
ATOM 1088 C C . ASP A 1 133 ? -16.062 5.5 -14.602 1 74.44 133 ASP A C 1
ATOM 1090 O O . ASP A 1 133 ? -14.891 5.148 -14.625 1 74.44 133 ASP A O 1
ATOM 1094 N N . LEU A 1 134 ? -17 4.797 -15.094 1 76.88 134 LEU A N 1
ATOM 1095 C CA . LEU A 1 134 ? -16.719 3.441 -15.562 1 76.88 134 LEU A CA 1
ATOM 1096 C C . LEU A 1 134 ? -15.867 3.463 -16.828 1 76.88 134 LEU A C 1
ATOM 1098 O O . LEU A 1 134 ? -15.195 2.477 -17.141 1 76.88 134 LEU A O 1
ATOM 1102 N N . ASN A 1 135 ? -15.859 4.594 -17.516 1 77.94 135 ASN A N 1
ATOM 1103 C CA . ASN A 1 135 ? -15.125 4.68 -18.781 1 77.94 135 ASN A CA 1
ATOM 1104 C C . ASN A 1 135 ? -13.68 5.129 -18.547 1 77.94 135 ASN A C 1
ATOM 1106 O O . ASN A 1 135 ? -12.875 5.129 -19.484 1 77.94 135 ASN A O 1
ATOM 1110 N N . LYS A 1 136 ? -13.445 5.453 -17.359 1 85.31 136 LYS A N 1
ATOM 1111 C CA . LYS A 1 136 ? -12.086 5.887 -17.047 1 85.31 136 LYS A CA 1
ATOM 1112 C C . LYS A 1 136 ? -11.328 4.812 -16.281 1 85.31 136 LYS A C 1
ATOM 1114 O O . LYS A 1 136 ? -11.898 4.145 -15.414 1 85.31 136 LYS A O 1
ATOM 1119 N N . VAL A 1 137 ? -10.039 4.715 -16.688 1 88.62 137 VAL A N 1
ATOM 1120 C CA . VAL A 1 137 ? -9.188 3.785 -15.953 1 88.62 137 VAL A CA 1
ATOM 1121 C C . VAL A 1 137 ? -9.047 4.262 -14.508 1 88.62 137 VAL A C 1
ATOM 1123 O O . VAL A 1 137 ? -8.914 5.461 -14.25 1 88.62 137 VAL A O 1
ATOM 1126 N N . PRO A 1 138 ? -9.062 3.299 -13.57 1 88.19 138 PRO A N 1
ATOM 1127 C CA . PRO A 1 138 ? -9.031 3.684 -12.156 1 88.19 138 PRO A CA 1
ATOM 1128 C C . PRO A 1 138 ? -7.902 4.656 -11.836 1 88.19 138 PRO A C 1
ATOM 1130 O O . PRO A 1 138 ? -8.109 5.629 -11.102 1 88.19 138 PRO A O 1
ATOM 1133 N N . SER A 1 139 ? -6.773 4.555 -12.391 1 87.75 139 SER A N 1
ATOM 1134 C CA . SER A 1 139 ? -5.602 5.371 -12.094 1 87.75 139 SER A CA 1
ATOM 1135 C C . SER A 1 139 ? -5.762 6.789 -12.641 1 87.75 139 SER A C 1
ATOM 1137 O O . SER A 1 139 ? -4.992 7.684 -12.281 1 87.75 139 SER A O 1
ATOM 1139 N N . GLU A 1 140 ? -6.738 6.992 -13.469 1 88.75 140 GLU A N 1
ATOM 1140 C CA . GLU A 1 140 ? -6.918 8.289 -14.102 1 88.75 140 GLU A CA 1
ATOM 1141 C C . GLU A 1 140 ? -8.234 8.938 -13.68 1 88.75 140 GLU A C 1
ATOM 1143 O O . GLU A 1 140 ? -8.578 10.023 -14.148 1 88.75 140 GLU A O 1
ATOM 1148 N N . ARG A 1 141 ? -8.906 8.242 -12.828 1 88.81 141 ARG A N 1
ATOM 1149 C CA . ARG A 1 141 ? -10.18 8.797 -12.375 1 88.81 141 ARG A CA 1
ATOM 1150 C C . ARG A 1 141 ? -9.961 10.07 -11.562 1 88.81 141 ARG A C 1
ATOM 1152 O O . ARG A 1 141 ? -9 10.164 -10.789 1 88.81 141 ARG A O 1
ATOM 1159 N N . PRO A 1 142 ? -10.883 11.039 -11.758 1 88.69 142 PRO A N 1
ATOM 1160 C CA . PRO A 1 142 ? -10.75 12.281 -10.977 1 88.69 142 PRO A CA 1
ATOM 1161 C C . PRO A 1 142 ? -10.812 12.039 -9.469 1 88.69 142 PRO A C 1
ATOM 1163 O O . PRO A 1 142 ? -11.5 11.125 -9.016 1 88.69 142 PRO A O 1
ATOM 1166 N N . LEU A 1 143 ? -10.062 12.875 -8.805 1 93.75 143 LEU A N 1
ATOM 1167 C CA . LEU A 1 143 ? -10.086 12.797 -7.352 1 93.75 143 LEU A CA 1
ATOM 1168 C C . LEU A 1 143 ? -11.203 13.656 -6.777 1 93.75 143 LEU A C 1
ATOM 1170 O O . LEU A 1 143 ? -11.492 14.734 -7.305 1 93.75 143 LEU A O 1
ATOM 1174 N N . SER A 1 144 ? -11.797 13.148 -5.789 1 92.94 144 SER A N 1
ATOM 1175 C CA . SER A 1 144 ? -12.836 13.898 -5.09 1 92.94 144 SER A CA 1
ATOM 1176 C C . SER A 1 144 ? -12.719 13.719 -3.578 1 92.94 144 SER A C 1
ATOM 1178 O O . SER A 1 144 ? -12.305 12.664 -3.104 1 92.94 144 SER A O 1
ATOM 1180 N N . SER A 1 145 ? -13.016 14.82 -2.877 1 94.75 145 SER A N 1
ATOM 1181 C CA . SER A 1 145 ? -12.969 14.781 -1.419 1 94.75 145 SER A CA 1
ATOM 1182 C C . SER A 1 145 ? -14.352 15 -0.813 1 94.75 145 SER A C 1
ATOM 1184 O O . SER A 1 145 ? -15.07 15.922 -1.203 1 94.75 145 SER A O 1
ATOM 1186 N N . LYS A 1 146 ? -14.695 14.117 0.137 1 93.06 146 LYS A N 1
ATOM 1187 C CA . LYS A 1 146 ? -15.938 14.289 0.887 1 93.06 146 LYS A CA 1
ATOM 1188 C C . LYS A 1 146 ? -15.719 15.164 2.119 1 93.06 146 LYS A C 1
ATOM 1190 O O . LYS A 1 146 ? -16.641 15.359 2.92 1 93.06 146 LYS A O 1
ATOM 1195 N N . GLY A 1 147 ? -14.531 15.68 2.275 1 96.94 147 GLY A N 1
ATOM 1196 C CA . GLY A 1 147 ? -14.203 16.5 3.424 1 96.94 147 GLY A CA 1
ATOM 1197 C C . GLY A 1 147 ? -12.891 16.109 4.086 1 96.94 147 GLY A C 1
ATOM 1198 O O . GLY A 1 147 ? -12.32 15.07 3.762 1 96.94 147 GLY A O 1
ATOM 1199 N N . PRO A 1 148 ? -12.484 16.969 5.035 1 98.62 148 PRO A N 1
ATOM 1200 C CA . PRO A 1 148 ? -11.227 16.719 5.734 1 98.62 148 PRO A CA 1
ATOM 1201 C C . PRO A 1 148 ? -11.297 15.516 6.668 1 98.62 148 PRO A C 1
ATOM 1203 O O . PRO A 1 148 ? -12.391 15.07 7.02 1 98.62 148 PRO A O 1
ATOM 1206 N N . VAL A 1 149 ? -10.188 14.93 6.957 1 98.94 149 VAL A N 1
ATOM 1207 C CA . VAL A 1 149 ? -10.047 13.953 8.031 1 98.94 149 VAL A CA 1
ATOM 1208 C C . VAL A 1 149 ? -9.406 14.617 9.25 1 98.94 149 VAL A C 1
ATOM 1210 O O . VAL A 1 149 ? -8.391 15.305 9.125 1 98.94 149 VAL A O 1
ATOM 1213 N N . VAL A 1 150 ? -10.039 14.438 10.414 1 98.94 150 VAL A N 1
ATOM 1214 C CA . VAL A 1 150 ? -9.516 15.016 11.648 1 98.94 150 VAL A CA 1
ATOM 1215 C C . VAL A 1 150 ? -9.344 13.914 12.695 1 98.94 150 VAL A C 1
ATOM 1217 O O . VAL A 1 150 ? -10.305 13.234 13.055 1 98.94 150 VAL A O 1
ATOM 1220 N N . ILE A 1 151 ? -8.172 13.672 13.148 1 98.94 151 ILE A N 1
ATOM 1221 C CA . ILE A 1 151 ? -7.844 12.828 14.289 1 98.94 151 ILE A CA 1
ATOM 1222 C C . ILE A 1 151 ? -7.438 13.695 15.477 1 98.94 151 ILE A C 1
ATOM 1224 O O . ILE A 1 151 ? -6.414 14.383 15.43 1 98.94 151 ILE A O 1
ATOM 1228 N N . GLU A 1 152 ? -8.18 13.695 16.484 1 98.94 152 GLU A N 1
ATOM 1229 C CA . GLU A 1 152 ? -7.922 14.578 17.625 1 98.94 152 GLU A CA 1
ATOM 1230 C C . GLU A 1 152 ? -6.863 13.984 18.547 1 98.94 152 GLU A C 1
ATOM 1232 O O . GLU A 1 152 ? -6.258 12.961 18.234 1 98.94 152 GLU A O 1
ATOM 1237 N N . ASP A 1 153 ? -6.594 14.68 19.719 1 98.88 153 ASP A N 1
ATOM 1238 C CA . ASP A 1 153 ? -5.469 14.375 20.594 1 98.88 153 ASP A CA 1
ATOM 1239 C C . ASP A 1 153 ? -5.648 13.016 21.266 1 98.88 153 ASP A C 1
ATOM 1241 O O . ASP A 1 153 ? -6.777 12.602 21.547 1 98.88 153 ASP A O 1
ATOM 1245 N N . ASN A 1 154 ? -4.582 12.328 21.469 1 98.81 154 ASN A N 1
ATOM 1246 C CA . ASN A 1 154 ? -4.508 11.141 22.312 1 98.81 154 ASN A CA 1
ATOM 1247 C C . ASN A 1 154 ? -5.254 9.961 21.703 1 98.81 154 ASN A C 1
ATOM 1249 O O . ASN A 1 154 ? -5.844 9.156 22.422 1 98.81 154 ASN A O 1
ATOM 1253 N N . VAL A 1 155 ? -5.344 9.922 20.438 1 98.88 155 VAL A N 1
ATOM 1254 C CA . VAL A 1 155 ? -6 8.805 19.766 1 98.88 155 VAL A CA 1
ATOM 1255 C C . VAL A 1 155 ? -4.996 7.676 19.531 1 98.88 155 VAL A C 1
ATOM 1257 O O . VAL A 1 155 ? -3.852 7.926 19.141 1 98.88 155 VAL A O 1
ATOM 1260 N N . TRP A 1 156 ? -5.383 6.438 19.797 1 98.88 156 TRP A N 1
ATOM 1261 C CA . TRP A 1 156 ? -4.625 5.219 19.531 1 98.88 156 TRP A CA 1
ATOM 1262 C C . TRP A 1 156 ? -5.203 4.48 18.328 1 98.88 156 TRP A C 1
ATOM 1264 O O . TRP A 1 156 ? -6.359 4.051 18.344 1 98.88 156 TRP A O 1
ATOM 1274 N N . ILE A 1 157 ? -4.453 4.344 17.281 1 98.88 157 ILE A N 1
ATOM 1275 C CA . ILE A 1 157 ? -4.906 3.709 16.047 1 98.88 157 ILE A CA 1
ATOM 1276 C C . ILE A 1 157 ? -4.215 2.359 15.883 1 98.88 157 ILE A C 1
ATOM 1278 O O . ILE A 1 157 ? -3 2.297 15.68 1 98.88 157 ILE A O 1
ATOM 1282 N N . GLY A 1 158 ? -4.988 1.311 15.852 1 98.81 158 GLY A N 1
ATOM 1283 C CA . GLY A 1 158 ? -4.461 -0.043 15.789 1 98.81 158 GLY A CA 1
ATOM 1284 C C . GLY A 1 158 ? -3.93 -0.413 14.414 1 98.81 158 GLY A C 1
ATOM 1285 O O . GLY A 1 158 ? -4.031 0.374 13.477 1 98.81 158 GLY A O 1
ATOM 1286 N N . GLU A 1 159 ? -3.361 -1.66 14.344 1 98.5 159 GLU A N 1
ATOM 1287 C CA . GLU A 1 159 ? -2.686 -2.174 13.156 1 98.5 159 GLU A CA 1
ATOM 1288 C C . GLU A 1 159 ? -3.648 -2.283 11.977 1 98.5 159 GLU A C 1
ATOM 1290 O O . GLU A 1 159 ? -4.766 -2.787 12.125 1 98.5 159 GLU A O 1
ATOM 1295 N N . GLY A 1 160 ? -3.205 -1.768 10.836 1 98.5 160 GLY A N 1
ATOM 1296 C CA . GLY A 1 160 ? -3.912 -2.061 9.602 1 98.5 160 GLY A CA 1
ATOM 1297 C C . GLY A 1 160 ? -5.168 -1.229 9.422 1 98.5 160 GLY A C 1
ATOM 1298 O O . GLY A 1 160 ? -6.004 -1.533 8.57 1 98.5 160 GLY A O 1
ATOM 1299 N N . VAL A 1 161 ? -5.371 -0.17 10.211 1 98.88 161 VAL A N 1
ATOM 1300 C CA . VAL A 1 161 ? -6.598 0.618 10.18 1 98.88 161 VAL A CA 1
ATOM 1301 C C . VAL A 1 161 ? -6.605 1.506 8.938 1 98.88 161 VAL A C 1
ATOM 1303 O O . VAL A 1 161 ? -5.57 2.045 8.539 1 98.88 161 VAL A O 1
ATOM 1306 N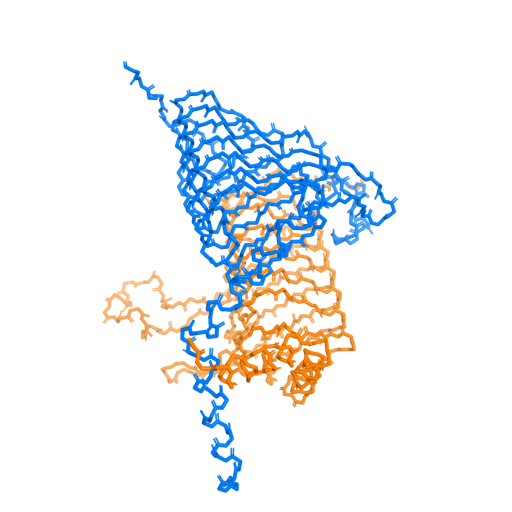 N . CYS A 1 162 ? -7.777 1.641 8.305 1 98.81 162 CYS A N 1
ATOM 1307 C CA . CYS A 1 162 ? -8.023 2.6 7.238 1 98.81 162 CYS A CA 1
ATOM 1308 C C . CYS A 1 162 ? -9.031 3.656 7.672 1 98.81 162 CYS A C 1
ATOM 1310 O O . CYS A 1 162 ? -10.133 3.326 8.125 1 98.81 162 CYS A O 1
ATOM 1312 N N . ILE A 1 163 ? -8.664 4.898 7.559 1 98.88 163 ILE A N 1
ATOM 1313 C CA . ILE A 1 163 ? -9.562 6.008 7.855 1 98.88 163 ILE A CA 1
ATOM 1314 C C . ILE A 1 163 ? -9.898 6.758 6.566 1 98.88 163 ILE A C 1
ATOM 1316 O O . ILE A 1 163 ? -9 7.246 5.875 1 98.88 163 ILE A O 1
ATOM 1320 N N . LEU A 1 164 ? -11.164 6.922 6.305 1 98.25 164 LEU A N 1
ATOM 1321 C CA . LEU A 1 164 ? -11.617 7.355 4.988 1 98.25 164 LEU A CA 1
ATOM 1322 C C . LEU A 1 164 ? -12.031 8.828 5.012 1 98.25 164 LEU A C 1
ATOM 1324 O O . LEU A 1 164 ? -12.062 9.445 6.074 1 98.25 164 LEU A O 1
ATOM 1328 N N . PRO A 1 165 ? -12.328 9.375 3.85 1 98.19 165 PRO A N 1
ATOM 1329 C CA . PRO A 1 165 ? -12.555 10.812 3.738 1 98.19 165 PRO A CA 1
ATOM 1330 C C . PRO A 1 165 ? -13.734 11.297 4.582 1 98.19 165 PRO A C 1
ATOM 1332 O O . PRO A 1 165 ? -14.758 10.617 4.664 1 98.19 165 PRO A O 1
ATOM 1335 N N . GLY A 1 166 ? -13.547 12.477 5.195 1 98.44 166 GLY A N 1
ATOM 1336 C CA . GLY A 1 166 ? -14.641 13.148 5.887 1 98.44 166 GLY A CA 1
ATOM 1337 C C . GLY A 1 166 ? -14.805 12.688 7.324 1 98.44 166 GLY A C 1
ATOM 1338 O O . GLY A 1 166 ? -15.781 13.047 7.984 1 98.44 166 GLY A O 1
ATOM 1339 N N . VAL A 1 167 ? -13.891 11.906 7.836 1 98.81 167 VAL A N 1
ATOM 1340 C CA . VAL A 1 167 ? -14.039 11.289 9.148 1 98.81 167 VAL A CA 1
ATOM 1341 C C . VAL A 1 167 ? -13.367 12.164 10.211 1 98.81 167 VAL A C 1
ATOM 1343 O O . VAL A 1 167 ? -12.258 12.664 10 1 98.81 167 VAL A O 1
ATOM 1346 N N . THR A 1 168 ? -14.023 12.336 11.297 1 98.94 168 THR A N 1
ATOM 1347 C CA . THR A 1 168 ? -13.445 12.93 12.5 1 98.94 168 THR A CA 1
ATOM 1348 C C . THR A 1 168 ? -13.414 11.906 13.641 1 98.94 168 THR A C 1
ATOM 1350 O O . THR A 1 168 ? -14.438 11.305 13.969 1 98.94 168 THR A O 1
ATOM 1353 N N . ILE A 1 169 ? -12.273 11.711 14.195 1 98.94 169 ILE A N 1
ATOM 1354 C CA . ILE A 1 169 ? -12.102 10.844 15.359 1 98.94 169 ILE A CA 1
ATOM 1355 C C . ILE A 1 169 ? -11.844 11.695 16.594 1 98.94 169 ILE A C 1
ATOM 1357 O O . ILE A 1 169 ? -10.844 12.406 16.688 1 98.94 169 ILE A O 1
ATOM 1361 N N . GLY A 1 170 ? -12.719 11.578 17.547 1 98.81 170 GLY A N 1
ATOM 1362 C CA . GLY A 1 170 ? -12.625 12.398 18.75 1 98.81 170 GLY A CA 1
ATOM 1363 C C . GLY A 1 170 ? -11.461 12.016 19.641 1 98.81 170 GLY A C 1
ATOM 1364 O O . GLY A 1 170 ? -10.906 10.922 19.516 1 98.81 170 GLY A O 1
ATOM 1365 N N . LYS A 1 171 ? -11.172 12.938 20.578 1 98.62 171 LYS A N 1
ATOM 1366 C CA . LYS A 1 171 ? -10.055 12.781 21.5 1 98.62 171 LYS A CA 1
ATOM 1367 C C . LYS A 1 171 ? -10.156 11.461 22.266 1 98.62 171 LYS A C 1
ATOM 1369 O O . LYS A 1 171 ? -11.25 11.047 22.656 1 98.62 171 LYS A O 1
ATOM 1374 N N . ASN A 1 172 ? -9.078 10.781 22.484 1 98.56 172 ASN A N 1
ATOM 1375 C CA . ASN A 1 172 ? -8.922 9.625 23.359 1 98.56 172 ASN A CA 1
ATOM 1376 C C . ASN A 1 172 ? -9.516 8.367 22.719 1 98.56 172 ASN A C 1
ATOM 1378 O O . ASN A 1 172 ? -9.68 7.348 23.391 1 98.56 172 ASN A O 1
ATOM 1382 N N . CYS A 1 173 ? -9.898 8.375 21.547 1 98.81 173 CYS A N 1
ATOM 1383 C CA . CYS A 1 173 ? -10.492 7.203 20.906 1 98.81 173 CYS A CA 1
ATOM 1384 C C . CYS A 1 173 ? -9.445 6.113 20.703 1 98.81 173 CYS A C 1
ATOM 1386 O O . CYS A 1 173 ? -8.258 6.402 20.578 1 98.81 173 CYS A O 1
ATOM 1388 N N . ILE A 1 174 ? -9.883 4.934 20.75 1 98.81 174 ILE A N 1
ATOM 1389 C CA . ILE A 1 174 ? -9.102 3.752 20.391 1 98.81 174 ILE A CA 1
ATOM 1390 C C . ILE A 1 174 ? -9.742 3.051 19.203 1 98.81 174 ILE A C 1
ATOM 1392 O O . ILE A 1 174 ? -10.938 2.736 19.219 1 98.81 174 ILE A O 1
ATOM 1396 N N . ILE A 1 175 ? -9.023 2.85 18.188 1 98.88 175 ILE A N 1
ATOM 1397 C CA . ILE A 1 175 ? -9.508 2.152 17 1 98.88 175 ILE A CA 1
ATOM 1398 C C . ILE A 1 175 ? -8.891 0.759 16.938 1 98.88 175 ILE A C 1
ATOM 1400 O O . ILE A 1 175 ? -7.668 0.621 16.859 1 98.88 175 ILE A O 1
ATOM 1404 N N . GLY A 1 176 ? -9.727 -0.262 16.906 1 98.69 176 GLY A N 1
ATOM 1405 C CA . GLY A 1 176 ? -9.258 -1.637 16.828 1 98.69 176 GLY A CA 1
ATOM 1406 C C . GLY A 1 176 ? -8.586 -1.965 15.508 1 98.69 176 GLY A C 1
ATOM 1407 O O . GLY A 1 176 ? -8.859 -1.319 14.492 1 98.69 176 GLY A O 1
ATOM 1408 N N . ALA A 1 177 ? -7.781 -3.037 15.594 1 98.5 177 ALA A N 1
ATOM 1409 C CA . ALA A 1 177 ? -6.957 -3.434 14.453 1 98.5 177 ALA A CA 1
ATOM 1410 C C . ALA A 1 177 ? -7.82 -3.771 13.242 1 98.5 177 ALA A C 1
ATOM 1412 O O . ALA A 1 177 ? -8.891 -4.363 13.383 1 98.5 177 ALA A O 1
ATOM 1413 N N . ASN A 1 178 ? -7.297 -3.334 12.047 1 98.31 178 ASN A N 1
ATOM 1414 C CA . ASN A 1 178 ? -7.812 -3.65 10.719 1 98.31 178 ASN A CA 1
ATOM 1415 C C . ASN A 1 178 ? -9.18 -3.02 10.484 1 98.31 178 ASN A C 1
ATOM 1417 O O . ASN A 1 178 ? -9.875 -3.379 9.531 1 98.31 178 ASN A O 1
ATOM 1421 N N . SER A 1 179 ? -9.547 -2.082 11.312 1 98.75 179 SER A N 1
ATOM 1422 C CA . SER A 1 179 ? -10.844 -1.425 11.148 1 98.75 179 SER A CA 1
ATOM 1423 C C . SER A 1 179 ? -10.852 -0.527 9.914 1 98.75 179 SER A C 1
ATOM 1425 O O . SER A 1 179 ? -9.812 0.009 9.523 1 98.75 179 SER A O 1
ATOM 1427 N N . VAL A 1 180 ? -11.969 -0.45 9.289 1 98.81 180 VAL A N 1
ATOM 1428 C CA . VAL A 1 180 ? -12.234 0.569 8.281 1 98.81 180 VAL A CA 1
ATOM 1429 C C . VAL A 1 180 ? -13.195 1.616 8.844 1 98.81 180 VAL A C 1
ATOM 1431 O O . VAL A 1 180 ? -14.352 1.312 9.125 1 98.81 180 VAL A O 1
ATOM 1434 N N . VAL A 1 181 ? -12.727 2.824 8.969 1 98.81 181 VAL A N 1
ATOM 1435 C CA . VAL A 1 181 ? -13.5 3.893 9.594 1 98.81 181 VAL A CA 1
ATOM 1436 C C . VAL A 1 181 ? -14.055 4.824 8.523 1 98.81 181 VAL A C 1
ATOM 1438 O O . VAL A 1 181 ? -13.305 5.578 7.898 1 98.81 181 VAL A O 1
ATOM 1441 N N . ASN A 1 182 ? -15.344 4.754 8.391 1 97.88 182 ASN A N 1
ATOM 1442 C CA . ASN A 1 182 ? -15.953 5.535 7.32 1 97.88 182 ASN A CA 1
ATOM 1443 C C . ASN A 1 182 ? -16.969 6.535 7.871 1 97.88 182 ASN A C 1
ATOM 1445 O O . ASN A 1 182 ? -17.719 7.145 7.109 1 97.88 182 ASN A O 1
ATOM 1449 N N . LYS A 1 183 ? -17.047 6.637 9.148 1 98.31 183 LYS A N 1
ATOM 1450 C CA . LYS A 1 183 ? -17.844 7.668 9.805 1 98.31 183 LYS A CA 1
ATOM 1451 C C . LYS A 1 183 ? -17.141 8.211 11.047 1 98.31 183 LYS A C 1
ATOM 1453 O O . LYS A 1 183 ? -16.172 7.613 11.516 1 98.31 183 LYS A O 1
ATOM 1458 N N . SER A 1 184 ? -17.688 9.297 11.477 1 98.88 184 SER A N 1
ATOM 1459 C CA . SER A 1 184 ? -17.078 9.977 12.617 1 98.88 184 SER A CA 1
ATOM 1460 C C . SER A 1 184 ? -17.531 9.367 13.938 1 98.88 184 SER A C 1
ATOM 1462 O O . SER A 1 184 ? -18.625 8.797 14.016 1 98.88 184 SER A O 1
ATOM 1464 N N . PHE A 1 185 ? -16.672 9.5 14.93 1 98.81 185 PHE A N 1
ATOM 1465 C CA . PHE A 1 185 ? -16.969 9 16.266 1 98.81 185 PHE A CA 1
ATOM 1466 C C . PHE A 1 185 ? -16.578 10.031 17.328 1 98.81 185 PHE A C 1
ATOM 1468 O O . PHE A 1 185 ? -15.555 10.703 17.203 1 98.81 185 PHE A O 1
ATOM 1475 N N . PRO A 1 186 ? -17.391 10.195 18.344 1 98.25 186 PRO A N 1
ATOM 1476 C CA . PRO A 1 186 ? -17.094 11.18 19.391 1 98.25 186 PRO A CA 1
ATOM 1477 C C . PRO A 1 186 ? -15.938 10.758 20.281 1 98.25 186 PRO A C 1
ATOM 1479 O O . PRO A 1 186 ? -15.461 9.617 20.203 1 98.25 186 PRO A O 1
ATOM 1482 N N . GLU A 1 187 ? -15.555 11.68 21.094 1 98.38 187 GLU A N 1
ATOM 1483 C CA . GLU A 1 187 ? -14.445 11.445 22.016 1 98.38 187 GLU A CA 1
ATOM 1484 C C . GLU A 1 187 ? -14.727 10.242 22.906 1 98.38 187 GLU A C 1
ATOM 1486 O O . GLU A 1 187 ? -15.883 9.867 23.109 1 98.38 187 GLU A O 1
ATOM 1491 N N . ASN A 1 188 ? -13.703 9.617 23.344 1 98.62 188 ASN A N 1
ATOM 1492 C CA . ASN A 1 188 ? -13.734 8.539 24.312 1 98.62 188 ASN A CA 1
ATOM 1493 C C . ASN A 1 188 ? -14.445 7.305 23.766 1 98.62 188 ASN A C 1
ATOM 1495 O O . ASN A 1 188 ? -15.102 6.578 24.5 1 98.62 188 ASN A O 1
ATOM 1499 N N . SER A 1 189 ? -14.352 7.059 22.484 1 98.5 189 SER A N 1
ATOM 1500 C CA . SER A 1 189 ? -14.961 5.895 21.844 1 98.5 189 SER A CA 1
ATOM 1501 C C . SER A 1 189 ? -13.93 4.797 21.609 1 98.5 189 SER A C 1
ATOM 1503 O O . SER A 1 189 ? -12.797 5.078 21.234 1 98.5 189 SER A O 1
ATOM 1505 N N . VAL A 1 190 ? -14.289 3.611 21.844 1 98.62 190 VAL A N 1
ATOM 1506 C CA . VAL A 1 190 ? -13.594 2.438 21.328 1 98.62 190 VAL A CA 1
ATOM 1507 C C . VAL A 1 190 ? -14.352 1.891 20.109 1 98.62 190 VAL A C 1
ATOM 1509 O O . VAL A 1 190 ? -15.531 1.536 20.219 1 98.62 190 VAL A O 1
ATOM 1512 N N . ILE A 1 191 ? -13.703 1.877 19.016 1 98.62 191 ILE A N 1
ATOM 1513 C CA . ILE A 1 191 ? -14.383 1.486 17.797 1 98.62 191 ILE A CA 1
ATOM 1514 C C . ILE A 1 191 ? -13.602 0.382 17.094 1 98.62 191 ILE A C 1
ATOM 1516 O O . ILE A 1 191 ? -12.383 0.275 17.266 1 98.62 191 ILE A O 1
ATOM 1520 N N . ALA A 1 192 ? -14.297 -0.486 16.359 1 98.62 192 ALA A N 1
ATOM 1521 C CA . ALA A 1 192 ? -13.656 -1.542 15.578 1 98.62 192 ALA A CA 1
ATOM 1522 C C . ALA A 1 192 ? -14.617 -2.111 14.539 1 98.62 192 ALA A C 1
ATOM 1524 O O . ALA A 1 192 ? -15.836 -1.955 14.656 1 98.62 192 ALA A O 1
ATOM 1525 N N . GLY A 1 193 ? -13.961 -2.699 13.555 1 97.75 193 GLY A N 1
ATOM 1526 C CA . GLY A 1 193 ? -14.766 -3.447 12.602 1 97.75 193 GLY A CA 1
ATOM 1527 C C . GLY A 1 193 ? -14.68 -2.902 11.188 1 97.75 193 GLY A C 1
ATOM 1528 O O . GLY A 1 193 ? -14.039 -1.88 10.953 1 97.75 193 GLY A O 1
ATOM 1529 N N . ILE A 1 194 ? -15.383 -3.609 10.188 1 97.56 194 ILE A N 1
ATOM 1530 C CA . ILE A 1 194 ? -15.438 -3.268 8.766 1 97.56 194 ILE A CA 1
ATOM 1531 C C . ILE A 1 194 ? -16.891 -3.293 8.289 1 97.56 194 ILE A C 1
ATOM 1533 O O . ILE A 1 194 ? -17.438 -4.359 8.016 1 97.56 194 ILE A O 1
ATOM 1537 N N . PRO A 1 195 ? -17.484 -2.195 8.273 1 96.88 195 PRO A N 1
ATOM 1538 C CA . PRO A 1 195 ? -17.016 -0.887 8.742 1 96.88 195 PRO A CA 1
ATOM 1539 C C . PRO A 1 195 ? -16.984 -0.788 10.266 1 96.88 195 PRO A C 1
ATOM 1541 O O . PRO A 1 195 ? -17.609 -1.585 10.953 1 96.88 195 PRO A O 1
ATOM 1544 N N . ALA A 1 196 ? -16.234 0.168 10.703 1 98.19 196 ALA A N 1
ATOM 1545 C CA . ALA A 1 196 ? -16.047 0.361 12.141 1 98.19 196 ALA A CA 1
ATOM 1546 C C . ALA A 1 196 ? -17.375 0.736 12.812 1 98.19 196 ALA A C 1
ATOM 1548 O O . ALA A 1 196 ? -18.156 1.511 12.266 1 98.19 196 ALA A O 1
ATOM 1549 N N . LYS A 1 197 ? -17.547 0.178 13.969 1 98.25 197 LYS A N 1
ATOM 1550 C CA . LYS A 1 197 ? -18.688 0.49 14.836 1 98.25 197 LYS A CA 1
ATOM 1551 C C . LYS A 1 197 ? -18.219 0.807 16.25 1 98.25 197 LYS A C 1
ATOM 1553 O O . LYS A 1 197 ? -17.109 0.444 16.641 1 98.25 197 LYS A O 1
ATOM 1558 N N . LEU A 1 198 ? -19.125 1.52 16.938 1 98.12 198 LEU A N 1
ATOM 1559 C CA . LEU A 1 198 ? -18.844 1.787 18.344 1 98.12 198 LEU A CA 1
ATOM 1560 C C . LEU A 1 198 ? -18.922 0.503 19.156 1 98.12 198 LEU A C 1
ATOM 1562 O O . LEU A 1 198 ? -19.922 -0.199 19.141 1 98.12 198 LEU A O 1
ATOM 1566 N N . ILE A 1 199 ? -17.953 0.156 19.797 1 97.88 199 ILE A N 1
ATOM 1567 C CA . ILE A 1 199 ? -17.922 -1.005 20.688 1 97.88 199 ILE A CA 1
ATOM 1568 C C . ILE A 1 199 ? -18.297 -0.583 22.109 1 97.88 199 ILE A C 1
ATOM 1570 O O . ILE A 1 199 ? -19.125 -1.231 22.75 1 97.88 199 ILE A O 1
ATOM 1574 N N . LYS A 1 200 ? -17.641 0.477 22.547 1 96.06 200 LYS A N 1
ATOM 1575 C CA . LYS A 1 200 ? -17.953 1.016 23.859 1 96.06 200 LYS A CA 1
ATOM 1576 C C . LYS A 1 200 ? -17.453 2.445 24.016 1 96.06 200 LYS A C 1
ATOM 1578 O O . LYS A 1 200 ? -16.625 2.9 23.219 1 96.06 200 LYS A O 1
ATOM 1583 N N . THR A 1 201 ? -18.016 3.15 25 1 95.56 201 THR A N 1
ATOM 1584 C CA . THR A 1 201 ? -17.547 4.48 25.391 1 95.56 201 THR A CA 1
ATOM 1585 C C . THR A 1 201 ? -16.75 4.426 26.688 1 95.56 201 THR A C 1
ATOM 1587 O O . THR A 1 201 ? -17.141 3.754 27.641 1 95.56 201 THR A O 1
ATOM 1590 N N . LEU A 1 202 ? -15.633 5.023 26.594 1 93 202 LEU A N 1
ATOM 1591 C CA . LEU A 1 202 ? -14.789 5.039 27.781 1 93 202 LEU A CA 1
ATOM 1592 C C . LEU A 1 202 ? -15.242 6.113 28.75 1 93 202 LEU A C 1
ATOM 1594 O O . LEU A 1 202 ? -15.531 7.246 28.359 1 93 202 LEU A O 1
ATOM 1598 N N . GLU A 1 203 ? -15.57 5.82 29.906 1 87.25 203 GLU A N 1
ATOM 1599 C CA . GLU A 1 203 ? -16.031 6.711 30.969 1 87.25 203 GLU A CA 1
ATOM 1600 C C . GLU A 1 203 ? -14.867 7.203 31.812 1 87.25 203 GLU A C 1
ATOM 1602 O O . GLU A 1 203 ? -13.914 6.457 32.062 1 87.25 203 GLU A O 1
ATOM 1607 N N . LYS A 1 204 ? -15 8.57 32.031 1 69.38 204 LYS A N 1
ATOM 1608 C CA . LYS A 1 204 ? -14.078 9.102 33.031 1 69.38 204 LYS A CA 1
ATOM 1609 C C . LYS A 1 204 ? -14.477 8.672 34.438 1 69.38 204 LYS A C 1
ATOM 1611 O O . LYS A 1 204 ? -15.664 8.508 34.719 1 69.38 204 LYS A O 1
ATOM 1616 N N . MET B 1 1 ? 35.219 11.984 14.625 1 55.94 1 MET B N 1
ATOM 1617 C CA . MET B 1 1 ? 35.375 11.18 13.414 1 55.94 1 MET B CA 1
ATOM 1618 C C . MET B 1 1 ? 36.5 11.727 12.555 1 55.94 1 MET B C 1
ATOM 1620 O O . MET B 1 1 ? 36.656 12.938 12.398 1 55.94 1 MET B O 1
ATOM 1624 N N . ASN B 1 2 ? 37.438 10.906 12.273 1 70.19 2 ASN B N 1
ATOM 1625 C CA . ASN B 1 2 ? 38.562 11.352 11.492 1 70.19 2 ASN B CA 1
ATOM 1626 C C . ASN B 1 2 ? 38.125 12.008 10.18 1 70.19 2 ASN B C 1
ATOM 1628 O O . ASN B 1 2 ? 37.094 11.664 9.625 1 70.19 2 ASN B O 1
ATOM 1632 N N . PHE B 1 3 ? 38.625 13.195 9.969 1 74.31 3 PHE B N 1
ATOM 1633 C CA . PHE B 1 3 ? 38.344 14.047 8.812 1 74.31 3 PHE B CA 1
ATOM 1634 C C . PHE B 1 3 ? 38.281 13.211 7.539 1 74.31 3 PHE B C 1
ATOM 1636 O O . 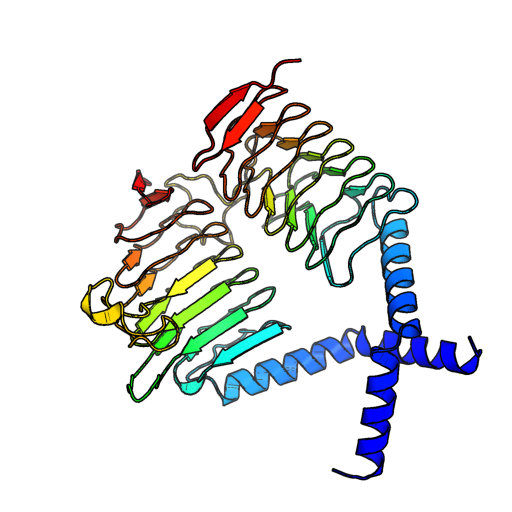PHE B 1 3 ? 37.344 13.391 6.734 1 74.31 3 PHE B O 1
ATOM 1643 N N . PHE B 1 4 ? 39.125 12.289 7.406 1 79.5 4 PHE B N 1
ATOM 1644 C CA . PHE B 1 4 ? 39.188 11.422 6.234 1 79.5 4 PHE B CA 1
ATOM 1645 C C . PHE B 1 4 ? 37.938 10.531 6.168 1 79.5 4 PHE B C 1
ATOM 1647 O O . PHE B 1 4 ? 37.344 10.352 5.098 1 79.5 4 PHE B O 1
ATOM 1654 N N . LYS B 1 5 ? 37.594 10.047 7.289 1 82.94 5 LYS B N 1
ATOM 1655 C CA . LYS B 1 5 ? 36.438 9.156 7.363 1 82.94 5 LYS B CA 1
ATOM 1656 C C . LYS B 1 5 ? 35.156 9.891 6.98 1 82.94 5 LYS B C 1
ATOM 1658 O O . LYS B 1 5 ? 34.281 9.336 6.285 1 82.94 5 LYS B O 1
ATOM 1663 N N . HIS B 1 6 ? 35.125 11.07 7.328 1 87.75 6 HIS B N 1
ATOM 1664 C CA . HIS B 1 6 ? 33.938 11.883 7.027 1 87.75 6 HIS B CA 1
ATOM 1665 C C . HIS B 1 6 ? 33.812 12.133 5.527 1 87.75 6 HIS B C 1
ATOM 1667 O O . HIS B 1 6 ? 32.719 12.023 4.969 1 87.75 6 HIS B O 1
ATOM 1673 N N . HIS B 1 7 ? 34.844 12.438 4.887 1 89.44 7 HIS B N 1
ATOM 1674 C CA . HIS B 1 7 ? 34.812 12.703 3.451 1 89.44 7 HIS B CA 1
ATOM 1675 C C . HIS B 1 7 ? 34.469 11.453 2.66 1 89.44 7 HIS B C 1
ATOM 1677 O O . HIS B 1 7 ? 33.781 11.523 1.643 1 89.44 7 HIS B O 1
ATOM 1683 N N . ILE B 1 8 ? 34.938 10.391 3.15 1 91.12 8 ILE B N 1
ATOM 1684 C CA . ILE B 1 8 ? 34.656 9.117 2.494 1 91.12 8 ILE B CA 1
ATOM 1685 C C . ILE B 1 8 ? 33.156 8.82 2.607 1 91.12 8 ILE B C 1
ATOM 1687 O O . ILE B 1 8 ? 32.531 8.43 1.625 1 91.12 8 ILE B O 1
ATOM 1691 N N . ILE B 1 9 ? 32.688 9.008 3.73 1 91.31 9 ILE B N 1
ATOM 1692 C CA . ILE B 1 9 ? 31.266 8.766 3.971 1 91.31 9 ILE B CA 1
ATOM 1693 C C . ILE B 1 9 ? 30.438 9.68 3.086 1 91.31 9 ILE B C 1
ATOM 1695 O O . ILE B 1 9 ? 29.484 9.227 2.432 1 91.31 9 ILE B O 1
ATOM 1699 N N . LYS B 1 10 ? 30.766 10.867 3.139 1 92.56 10 LYS B N 1
ATOM 1700 C CA . LYS B 1 10 ? 30.062 11.844 2.307 1 92.56 10 LYS B CA 1
ATOM 1701 C C . LYS B 1 10 ? 30.109 11.445 0.833 1 92.56 10 LYS B C 1
ATOM 1703 O O . LYS B 1 10 ? 29.109 11.523 0.127 1 92.56 10 LYS B O 1
ATOM 1708 N N . PHE B 1 11 ? 31.234 11.086 0.412 1 92.88 11 PHE B N 1
ATOM 1709 C CA . PHE B 1 11 ? 31.422 10.695 -0.981 1 92.88 11 PHE B CA 1
ATOM 1710 C C . PHE B 1 11 ? 30.547 9.492 -1.327 1 92.88 11 PHE B C 1
ATOM 1712 O O . PHE B 1 11 ? 29.812 9.516 -2.314 1 92.88 11 PHE B O 1
ATOM 1719 N N . ILE B 1 12 ? 30.672 8.531 -0.568 1 92.25 12 ILE B N 1
ATOM 1720 C CA . ILE B 1 12 ? 29.922 7.305 -0.82 1 92.25 12 ILE B CA 1
ATOM 1721 C C . ILE B 1 12 ? 28.422 7.59 -0.75 1 92.25 12 ILE B C 1
ATOM 1723 O O . ILE B 1 12 ? 27.656 7.113 -1.585 1 92.25 12 ILE B O 1
ATOM 1727 N N . PHE B 1 13 ? 28.031 8.359 0.219 1 92.25 13 PHE B N 1
ATOM 1728 C CA . PHE B 1 13 ? 26.641 8.766 0.35 1 92.25 13 PHE B CA 1
ATOM 1729 C C . PHE B 1 13 ? 26.156 9.453 -0.921 1 92.25 13 PHE B C 1
ATOM 1731 O O . PHE B 1 13 ? 25.094 9.117 -1.449 1 92.25 13 PHE B O 1
ATOM 1738 N N . ASN B 1 14 ? 26.859 10.344 -1.4 1 92.94 14 ASN B N 1
ATOM 1739 C CA . ASN B 1 14 ? 26.469 11.102 -2.586 1 92.94 14 ASN B CA 1
ATOM 1740 C C . ASN B 1 14 ? 26.359 10.195 -3.812 1 92.94 14 ASN B C 1
ATOM 1742 O O . ASN B 1 14 ? 25.469 10.391 -4.645 1 92.94 14 ASN B O 1
ATOM 1746 N N . VAL B 1 15 ? 27.234 9.258 -3.887 1 91.75 15 VAL B N 1
ATOM 1747 C CA . VAL B 1 15 ? 27.219 8.352 -5.031 1 91.75 15 VAL B CA 1
ATOM 1748 C C . VAL B 1 15 ? 25.984 7.469 -4.973 1 91.75 15 VAL B C 1
ATOM 1750 O O . VAL B 1 15 ? 25.219 7.402 -5.938 1 91.75 15 VAL B O 1
ATOM 1753 N N . ILE B 1 16 ? 25.781 6.941 -3.873 1 90.56 16 ILE B N 1
ATOM 1754 C CA . ILE B 1 16 ? 24.719 5.941 -3.744 1 90.56 16 ILE B CA 1
ATOM 1755 C C . ILE B 1 16 ? 23.359 6.617 -3.83 1 90.56 16 ILE B C 1
ATOM 1757 O O . ILE B 1 16 ? 22.375 6 -4.266 1 90.56 16 ILE B O 1
ATOM 1761 N N . ASN B 1 17 ? 23.281 7.82 -3.479 1 89.25 17 ASN B N 1
ATOM 1762 C CA . ASN B 1 17 ? 22.016 8.531 -3.488 1 89.25 17 ASN B CA 1
ATOM 1763 C C . ASN B 1 17 ? 21.875 9.406 -4.727 1 89.25 17 ASN B C 1
ATOM 1765 O O . ASN B 1 17 ? 20.922 10.195 -4.836 1 89.25 17 ASN B O 1
ATOM 1769 N N . SER B 1 18 ? 22.734 9.227 -5.676 1 92.31 18 SER B N 1
ATOM 1770 C CA . SER B 1 18 ? 22.688 9.992 -6.922 1 92.31 18 SER B CA 1
ATOM 1771 C C . SER B 1 18 ? 21.672 9.383 -7.895 1 92.31 18 SER B C 1
ATOM 1773 O O . SER B 1 18 ? 21.406 8.18 -7.848 1 92.31 18 SER B O 1
ATOM 1775 N N . ASN B 1 19 ? 21.172 10.242 -8.766 1 92.75 19 ASN B N 1
ATOM 1776 C CA . ASN B 1 19 ? 20.266 9.781 -9.82 1 92.75 19 ASN B CA 1
ATOM 1777 C C . ASN B 1 19 ? 20.969 8.789 -10.75 1 92.75 19 ASN B C 1
ATOM 1779 O O . ASN B 1 19 ? 20.328 7.844 -11.234 1 92.75 19 ASN B O 1
ATOM 1783 N N . ALA B 1 20 ? 22.188 9.062 -10.977 1 93.38 20 ALA B N 1
ATOM 1784 C CA . ALA B 1 20 ? 22.938 8.18 -11.867 1 93.38 20 ALA B CA 1
ATOM 1785 C C . ALA B 1 20 ? 22.984 6.758 -11.32 1 93.38 20 ALA B C 1
ATOM 1787 O O . ALA B 1 20 ? 22.75 5.797 -12.055 1 93.38 20 ALA B O 1
ATOM 1788 N N . TYR B 1 21 ? 23.312 6.664 -10.078 1 92.75 21 TYR B N 1
ATOM 1789 C CA . TYR B 1 21 ? 23.391 5.34 -9.469 1 92.75 21 TYR B CA 1
ATOM 1790 C C . TYR B 1 21 ? 22.031 4.664 -9.469 1 92.75 21 TYR B C 1
ATOM 1792 O O . TYR B 1 21 ? 21.906 3.488 -9.828 1 92.75 21 TYR B O 1
ATOM 1800 N N . LYS B 1 22 ? 21.031 5.367 -9.125 1 91.06 22 LYS B N 1
ATOM 1801 C CA . LYS B 1 22 ? 19.672 4.824 -9.07 1 91.06 22 LYS B CA 1
ATOM 1802 C C . LYS B 1 22 ? 19.219 4.367 -10.445 1 91.06 22 LYS B C 1
ATOM 1804 O O . LYS B 1 22 ? 18.594 3.314 -10.578 1 91.06 22 LYS B O 1
ATOM 1809 N N . SER B 1 23 ? 19.484 5.141 -11.367 1 94 23 SER B N 1
ATOM 1810 C CA . SER B 1 23 ? 19.109 4.797 -12.742 1 94 23 SER B CA 1
ATOM 1811 C C . SER B 1 23 ? 19.828 3.533 -13.203 1 94 23 SER B C 1
ATOM 1813 O O . SER B 1 23 ? 19.25 2.707 -13.906 1 94 23 SER B O 1
ATOM 1815 N N . TYR B 1 24 ? 21.094 3.451 -12.852 1 94.31 24 TYR B N 1
ATOM 1816 C CA . TYR B 1 24 ? 21.859 2.266 -13.219 1 94.31 24 TYR B CA 1
ATOM 1817 C C . TYR B 1 24 ? 21.266 1.015 -12.578 1 94.31 24 TYR B C 1
ATOM 1819 O O . TYR B 1 24 ? 21.078 -0.002 -13.25 1 94.31 24 TYR B O 1
ATOM 1827 N N . LYS B 1 25 ? 21 1.149 -11.352 1 92.94 25 LYS B N 1
ATOM 1828 C CA . LYS B 1 25 ? 20.391 0.031 -10.648 1 92.94 25 LYS B CA 1
ATOM 1829 C C . LYS B 1 25 ? 19.062 -0.377 -11.297 1 92.94 25 LYS B C 1
ATOM 1831 O O . LYS B 1 25 ? 18.828 -1.564 -11.523 1 92.94 25 LYS B O 1
ATOM 1836 N N . GLN B 1 26 ? 18.234 0.597 -11.586 1 93.44 26 GLN B N 1
ATOM 1837 C CA . GLN B 1 26 ? 16.953 0.346 -12.234 1 93.44 26 GLN B CA 1
ATOM 1838 C C . GLN B 1 26 ? 17.141 -0.353 -13.578 1 93.44 26 GLN B C 1
ATOM 1840 O O . GLN B 1 26 ? 16.406 -1.295 -13.906 1 93.44 26 GLN B O 1
ATOM 1845 N N . ALA B 1 27 ? 18.016 0.101 -14.305 1 94.62 27 ALA B N 1
ATOM 1846 C CA . ALA B 1 27 ? 18.297 -0.485 -15.609 1 94.62 27 ALA B CA 1
ATOM 1847 C C . ALA B 1 27 ? 18.688 -1.954 -15.484 1 94.62 27 ALA B C 1
ATOM 1849 O O . ALA B 1 27 ? 18.281 -2.783 -16.312 1 94.62 27 ALA B O 1
ATOM 1850 N N . LYS B 1 28 ? 19.453 -2.24 -14.5 1 95.69 28 LYS B N 1
ATOM 1851 C CA . LYS B 1 28 ? 19.859 -3.623 -14.273 1 95.69 28 LYS B CA 1
ATOM 1852 C C . LYS B 1 28 ? 18.656 -4.5 -13.922 1 95.69 28 LYS B C 1
ATOM 1854 O O . LYS B 1 28 ? 18.531 -5.613 -14.43 1 95.69 28 LYS B O 1
ATOM 1859 N N . ASN B 1 29 ? 17.859 -3.994 -13.047 1 94.69 29 ASN B N 1
ATOM 1860 C CA . ASN B 1 29 ? 16.656 -4.723 -12.672 1 94.69 29 ASN B CA 1
ATOM 1861 C C . ASN B 1 29 ? 15.75 -4.973 -13.875 1 94.69 29 ASN B C 1
ATOM 1863 O O . ASN B 1 29 ? 15.234 -6.078 -14.055 1 94.69 29 ASN B O 1
ATOM 1867 N N . ASP B 1 30 ? 15.602 -3.98 -14.625 1 93.12 30 ASP B N 1
ATOM 1868 C CA . ASP B 1 30 ? 14.75 -4.082 -15.805 1 93.12 30 ASP B CA 1
ATOM 1869 C C . ASP B 1 30 ? 15.32 -5.078 -16.812 1 93.12 30 ASP B C 1
ATOM 1871 O O . ASP B 1 30 ? 14.578 -5.852 -17.406 1 93.12 30 ASP B O 1
ATOM 1875 N N . ALA B 1 31 ? 16.594 -5.004 -17.047 1 95.94 31 ALA B N 1
ATOM 1876 C CA . ALA B 1 31 ? 17.234 -5.961 -17.938 1 95.94 31 ALA B CA 1
ATOM 1877 C C . ALA B 1 31 ? 17.047 -7.391 -17.438 1 95.94 31 ALA B C 1
ATOM 1879 O O . ALA B 1 31 ? 16.781 -8.297 -18.234 1 95.94 31 ALA B O 1
ATOM 1880 N N . TRP B 1 32 ? 17.266 -7.516 -16.203 1 97.62 32 TRP B N 1
ATOM 1881 C CA . TRP B 1 32 ? 17.031 -8.836 -15.609 1 97.62 32 TRP B CA 1
ATOM 1882 C C . TRP B 1 32 ? 15.609 -9.312 -15.867 1 97.62 32 TRP B C 1
ATOM 1884 O O . TRP B 1 32 ? 15.398 -10.469 -16.234 1 97.62 32 TRP B O 1
ATOM 1894 N N . ALA B 1 33 ? 14.648 -8.484 -15.617 1 97.69 33 ALA B N 1
ATOM 1895 C CA . ALA B 1 33 ? 13.242 -8.836 -15.82 1 97.69 33 ALA B CA 1
ATOM 1896 C C . ALA B 1 33 ? 12.992 -9.25 -17.266 1 97.69 33 ALA B C 1
ATOM 1898 O O . ALA B 1 33 ? 12.352 -10.273 -17.516 1 97.69 33 ALA B O 1
ATOM 1899 N N . LYS B 1 34 ? 13.477 -8.484 -18.156 1 97.31 34 LYS B N 1
ATOM 1900 C CA . LYS B 1 34 ? 13.289 -8.766 -19.578 1 97.31 34 LYS B CA 1
ATOM 1901 C C . LYS B 1 34 ? 13.859 -10.125 -19.953 1 97.31 34 LYS B C 1
ATOM 1903 O O . LYS B 1 34 ? 13.297 -10.828 -20.797 1 97.31 34 LYS B O 1
ATOM 1908 N N . SER B 1 35 ? 14.898 -10.5 -19.281 1 98.19 35 SER B N 1
ATOM 1909 C CA . SER B 1 35 ? 15.594 -11.734 -19.641 1 98.19 35 SER B CA 1
ATOM 1910 C C . SER B 1 35 ? 14.992 -12.93 -18.906 1 98.19 35 SER B C 1
ATOM 1912 O O . SER B 1 35 ? 15.172 -14.07 -19.328 1 98.19 35 SER B O 1
ATOM 1914 N N . ASN B 1 36 ? 14.297 -12.695 -17.828 1 98.5 36 ASN B N 1
ATOM 1915 C CA . ASN B 1 36 ? 13.938 -13.82 -16.969 1 98.5 36 ASN B CA 1
ATOM 1916 C C . ASN B 1 36 ? 12.438 -14.07 -16.969 1 98.5 36 ASN B C 1
ATOM 1918 O O . ASN B 1 36 ? 11.984 -15.203 -16.797 1 98.5 36 ASN B O 1
ATOM 1922 N N . PHE B 1 37 ? 11.688 -13.086 -17.109 1 98.88 37 PHE B N 1
ATOM 1923 C CA . PHE B 1 37 ? 10.234 -13.25 -17.172 1 98.88 37 PHE B CA 1
ATOM 1924 C C . PHE B 1 37 ? 9.82 -13.961 -18.453 1 98.88 37 PHE B C 1
ATOM 1926 O O . PHE B 1 37 ? 10.516 -13.891 -19.453 1 98.88 37 PHE B O 1
ATOM 1933 N N . LYS B 1 38 ? 8.695 -14.633 -18.297 1 98.81 38 LYS B N 1
ATOM 1934 C CA . LYS B 1 38 ? 8.133 -15.195 -19.531 1 98.81 38 LYS B CA 1
ATOM 1935 C C . LYS B 1 38 ? 7.973 -14.125 -20.609 1 98.81 38 LYS B C 1
ATOM 1937 O O . LYS B 1 38 ? 8.375 -14.32 -21.75 1 98.81 38 LYS B O 1
ATOM 1942 N N . THR B 1 39 ? 7.367 -13.039 -20.281 1 98.62 39 THR B N 1
ATOM 1943 C CA . THR B 1 39 ? 7.324 -11.805 -21.047 1 98.62 39 THR B CA 1
ATOM 1944 C C . THR B 1 39 ? 7.418 -10.594 -20.125 1 98.62 39 THR B C 1
ATOM 1946 O O . THR B 1 39 ? 7.02 -10.664 -18.953 1 98.62 39 THR B O 1
ATOM 1949 N N . PHE B 1 40 ? 7.902 -9.539 -20.656 1 98.5 40 PHE B N 1
ATOM 1950 C CA . PHE B 1 40 ? 8.031 -8.281 -19.938 1 98.5 40 PHE B CA 1
ATOM 1951 C C . PHE B 1 40 ? 7.852 -7.098 -20.875 1 98.5 40 PHE B C 1
ATOM 1953 O O . PHE B 1 40 ? 8.742 -6.777 -21.656 1 98.5 40 PHE B O 1
ATOM 1960 N N . GLY B 1 41 ? 6.703 -6.496 -20.688 1 98.44 41 GLY B N 1
ATOM 1961 C CA . GLY B 1 41 ? 6.238 -5.535 -21.688 1 98.44 41 GLY B CA 1
ATOM 1962 C C . GLY B 1 41 ? 7.031 -4.242 -21.688 1 98.44 41 GLY B C 1
ATOM 1963 O O . GLY B 1 41 ? 7.723 -3.936 -20.703 1 98.44 41 GLY B O 1
ATOM 1964 N N . LYS B 1 42 ? 6.871 -3.492 -22.734 1 97.88 42 LYS B N 1
ATOM 1965 C CA . LYS B 1 42 ? 7.535 -2.205 -22.906 1 97.88 42 LYS B CA 1
ATOM 1966 C C . LYS B 1 42 ? 7.148 -1.232 -21.797 1 97.88 42 LYS B C 1
ATOM 1968 O O . LYS B 1 42 ? 5.98 -1.158 -21.406 1 97.88 42 LYS B O 1
ATOM 1973 N N . ASN B 1 43 ? 8.125 -0.5 -21.281 1 97.44 43 ASN B N 1
ATOM 1974 C CA . ASN B 1 43 ? 7.926 0.553 -20.281 1 97.44 43 ASN B CA 1
ATOM 1975 C C . ASN B 1 43 ? 7.5 -0.019 -18.938 1 97.44 43 ASN B C 1
ATOM 1977 O O . ASN B 1 43 ? 7.023 0.715 -18.062 1 97.44 43 ASN B O 1
ATOM 1981 N N . SER B 1 44 ? 7.543 -1.275 -18.812 1 98 44 SER B N 1
ATOM 1982 C CA . SER B 1 44 ? 7.328 -1.874 -17.5 1 98 44 SER B CA 1
ATOM 1983 C C . SER B 1 44 ? 8.609 -1.864 -16.672 1 98 44 SER B C 1
ATOM 1985 O O . SER B 1 44 ? 9.703 -2 -17.219 1 98 44 SER B O 1
ATOM 1987 N N . ARG B 1 45 ? 8.359 -1.669 -15.336 1 96.81 45 ARG B N 1
ATOM 1988 C CA . ARG B 1 45 ? 9.516 -1.545 -14.453 1 96.81 45 ARG B CA 1
ATOM 1989 C C . ARG B 1 45 ? 9.297 -2.316 -13.156 1 96.81 45 ARG B C 1
ATOM 1991 O O . ARG B 1 45 ? 8.195 -2.311 -12.602 1 96.81 45 ARG B O 1
ATOM 1998 N N . LEU B 1 46 ? 10.391 -2.926 -12.688 1 96.69 46 LEU B N 1
ATOM 1999 C CA . LEU B 1 46 ? 10.375 -3.477 -11.336 1 96.69 46 LEU B CA 1
ATOM 2000 C C . LEU B 1 46 ? 10.695 -2.398 -10.305 1 96.69 46 LEU B C 1
ATOM 2002 O O . LEU B 1 46 ? 11.43 -1.455 -10.594 1 96.69 46 LEU B O 1
ATOM 2006 N N . PRO B 1 47 ? 10.133 -2.592 -9.125 1 93.94 47 PRO B N 1
ATOM 2007 C CA . PRO B 1 47 ? 10.523 -1.666 -8.055 1 93.94 47 PRO B CA 1
ATOM 2008 C C . PRO B 1 47 ? 11.914 -1.963 -7.496 1 93.94 47 PRO B C 1
ATOM 2010 O O . PRO B 1 47 ? 12.547 -2.936 -7.906 1 93.94 47 PRO B O 1
ATOM 2013 N N . GLU B 1 48 ? 12.305 -1.081 -6.578 1 89.94 48 GLU B N 1
ATOM 2014 C CA . GLU B 1 48 ? 13.641 -1.213 -6.012 1 89.94 48 GLU B CA 1
ATOM 2015 C C . GLU B 1 48 ? 13.781 -2.498 -5.199 1 89.94 48 GLU B C 1
ATOM 2017 O O . GLU B 1 48 ? 14.82 -3.152 -5.23 1 89.94 48 GLU B O 1
ATOM 2022 N N . ILE B 1 49 ? 12.734 -2.752 -4.469 1 91.31 49 ILE B N 1
ATOM 2023 C CA . ILE B 1 49 ? 12.75 -3.938 -3.619 1 91.31 49 ILE B CA 1
ATOM 2024 C C . ILE B 1 49 ? 11.664 -4.91 -4.066 1 91.31 49 ILE B C 1
ATOM 2026 O O . ILE B 1 49 ? 10.492 -4.551 -4.133 1 91.31 49 ILE B O 1
ATOM 2030 N N . PHE B 1 50 ? 12.094 -6.113 -4.434 1 95.69 50 PHE B N 1
ATOM 2031 C CA . PHE B 1 50 ? 11.156 -7.125 -4.902 1 95.69 50 PHE B CA 1
ATOM 2032 C C . PHE B 1 50 ? 11.648 -8.523 -4.562 1 95.69 50 PHE B C 1
ATOM 2034 O O . PHE B 1 50 ? 12.82 -8.719 -4.25 1 95.69 50 PHE B O 1
ATOM 2041 N N . TRP B 1 51 ? 10.734 -9.438 -4.445 1 97.44 51 TRP B N 1
ATOM 2042 C CA . TRP B 1 51 ? 10.969 -10.883 -4.383 1 97.44 51 TRP B CA 1
ATOM 2043 C C . TRP B 1 51 ? 10.195 -11.609 -5.477 1 97.44 51 TRP B C 1
ATOM 2045 O O . TRP B 1 51 ? 8.969 -11.633 -5.461 1 97.44 51 TRP B O 1
ATOM 2055 N N . ILE B 1 52 ? 10.898 -12.211 -6.441 1 98.31 52 ILE B N 1
ATOM 2056 C CA . ILE B 1 52 ? 10.273 -12.883 -7.574 1 98.31 52 ILE B CA 1
ATOM 2057 C C . ILE B 1 52 ? 10.734 -14.336 -7.633 1 98.31 52 ILE B C 1
ATOM 2059 O O . ILE B 1 52 ? 11.93 -14.609 -7.758 1 98.31 52 ILE B O 1
ATOM 2063 N N . LYS B 1 53 ? 9.773 -15.18 -7.492 1 98.5 53 LYS B N 1
ATOM 2064 C CA . LYS B 1 53 ? 10.055 -16.609 -7.629 1 98.5 53 LYS B CA 1
ATOM 2065 C C . LYS B 1 53 ? 9.57 -17.141 -8.977 1 98.5 53 LYS B C 1
ATOM 2067 O O . LYS B 1 53 ? 8.406 -16.984 -9.336 1 98.5 53 LYS B O 1
ATOM 2072 N N . ASN B 1 54 ? 10.43 -17.797 -9.742 1 98.69 54 ASN B N 1
ATOM 2073 C CA . ASN B 1 54 ? 10.172 -18.484 -11.016 1 98.69 54 ASN B CA 1
ATOM 2074 C C . ASN B 1 54 ? 9.531 -17.531 -12.023 1 98.69 54 ASN B C 1
ATOM 2076 O O . ASN B 1 54 ? 8.43 -17.797 -12.508 1 98.69 54 ASN B O 1
ATOM 2080 N N . PRO B 1 55 ? 10.344 -16.5 -12.375 1 98.75 55 PRO B N 1
ATOM 2081 C CA . PRO B 1 55 ? 9.828 -15.492 -13.297 1 98.75 55 PRO B CA 1
ATOM 2082 C C . PRO B 1 55 ? 9.484 -16.062 -14.672 1 98.75 55 PRO B C 1
ATOM 2084 O O . PRO B 1 55 ? 8.742 -15.445 -15.438 1 98.75 55 PRO B O 1
ATOM 2087 N N . GLN B 1 56 ? 9.984 -17.234 -15 1 98.69 56 GLN B N 1
ATOM 2088 C CA . GLN B 1 56 ? 9.719 -17.844 -16.297 1 98.69 56 GLN B CA 1
ATOM 2089 C C . GLN B 1 56 ? 8.242 -18.188 -16.453 1 98.69 56 GLN B C 1
ATOM 2091 O O . GLN B 1 56 ? 7.777 -18.484 -17.547 1 98.69 56 GLN B O 1
ATOM 2096 N N . TYR B 1 57 ? 7.469 -18.156 -15.32 1 98.88 57 TYR B N 1
ATOM 2097 C CA . TYR B 1 57 ? 6.043 -18.453 -15.352 1 98.88 57 TYR B CA 1
ATOM 2098 C C . TYR B 1 57 ? 5.219 -17.172 -15.281 1 98.88 57 TYR B C 1
ATOM 2100 O O . TYR B 1 57 ? 3.992 -17.219 -15.164 1 98.88 57 TYR B O 1
ATOM 2108 N N . ILE B 1 58 ? 5.848 -16 -15.336 1 98.94 58 ILE B N 1
ATOM 2109 C CA . ILE B 1 58 ? 5.172 -14.734 -15.109 1 98.94 58 ILE B CA 1
ATOM 2110 C C . ILE B 1 58 ? 5.254 -13.875 -16.359 1 98.94 58 ILE B C 1
ATOM 2112 O O . ILE B 1 58 ? 6.344 -13.641 -16.891 1 98.94 58 ILE B O 1
ATOM 2116 N N . SER B 1 59 ? 4.145 -13.445 -16.844 1 98.94 59 SER B N 1
ATOM 2117 C CA . SER B 1 59 ? 4.027 -12.508 -17.953 1 98.94 59 SER B CA 1
ATOM 2118 C C . SER B 1 59 ? 3.562 -11.141 -17.484 1 98.94 59 SER B C 1
ATOM 2120 O O . SER B 1 59 ? 2.545 -11.023 -16.781 1 98.94 59 SER B O 1
ATOM 2122 N N . MET B 1 60 ? 4.27 -10.211 -17.828 1 98.62 60 MET B N 1
ATOM 2123 C CA . MET B 1 60 ? 3.961 -8.82 -17.5 1 98.62 60 MET B CA 1
ATOM 2124 C C . MET B 1 60 ? 3.691 -8.008 -18.75 1 98.62 60 MET B C 1
ATOM 2126 O O . MET B 1 60 ? 4.484 -8.039 -19.703 1 98.62 60 MET B O 1
ATOM 2130 N N . GLY B 1 61 ? 2.561 -7.305 -18.781 1 98.75 61 GLY B N 1
ATOM 2131 C CA . GLY B 1 61 ? 2.23 -6.461 -19.922 1 98.75 61 GLY B CA 1
ATOM 2132 C C . GLY B 1 61 ? 3.035 -5.176 -19.969 1 98.75 61 GLY B C 1
ATOM 2133 O O . GLY B 1 61 ? 4.105 -5.086 -19.359 1 98.75 61 GLY B O 1
ATOM 2134 N N . GLU B 1 62 ? 2.521 -4.191 -20.734 1 98.75 62 GLU B N 1
ATOM 2135 C CA . GLU B 1 62 ? 3.186 -2.9 -20.906 1 98.75 62 GLU B CA 1
ATOM 2136 C C . GLU B 1 62 ? 2.793 -1.927 -19.797 1 98.75 62 GLU B C 1
ATOM 2138 O O . GLU B 1 62 ? 1.682 -1.994 -19.281 1 98.75 62 GLU B O 1
ATOM 2143 N N . ASN B 1 63 ? 3.73 -1.028 -19.438 1 98.38 63 ASN B N 1
ATOM 2144 C CA . ASN B 1 63 ? 3.469 0.084 -18.531 1 98.38 63 ASN B CA 1
ATOM 2145 C C . ASN B 1 63 ? 3.098 -0.407 -17.141 1 98.38 63 ASN B C 1
ATOM 2147 O O . ASN B 1 63 ? 2.143 0.086 -16.531 1 98.38 63 ASN B O 1
ATOM 2151 N N . PHE B 1 64 ? 3.791 -1.365 -16.656 1 98.25 64 PHE B N 1
ATOM 2152 C CA . PHE B 1 64 ? 3.637 -1.84 -15.289 1 98.25 64 PHE B CA 1
ATOM 2153 C C . PHE B 1 64 ? 4.562 -1.078 -14.352 1 98.25 64 PHE B C 1
ATOM 2155 O O . PHE B 1 64 ? 5.703 -0.772 -14.703 1 98.25 64 PHE B O 1
ATOM 2162 N N . SER B 1 65 ? 4.059 -0.827 -13.203 1 96.75 65 SER B N 1
ATOM 2163 C CA . SER B 1 65 ? 4.91 -0.283 -12.148 1 96.75 65 SER B CA 1
ATOM 2164 C C . SER B 1 65 ? 4.422 -0.707 -10.766 1 96.75 65 SER B C 1
ATOM 2166 O O . SER B 1 65 ? 3.256 -1.075 -10.602 1 96.75 65 SER B O 1
ATOM 2168 N N . SER B 1 66 ? 5.273 -0.707 -9.859 1 95.88 66 SER B N 1
ATOM 2169 C CA . SER B 1 66 ? 4.992 -0.962 -8.445 1 95.88 66 SER B CA 1
ATOM 2170 C C . SER B 1 66 ? 5.879 -0.112 -7.543 1 95.88 66 SER B C 1
ATOM 2172 O O . SER B 1 66 ? 6.957 0.319 -7.953 1 95.88 66 SER B O 1
ATOM 2174 N N . LEU B 1 67 ? 5.398 0.156 -6.289 1 90.94 67 LEU B N 1
ATOM 2175 C CA . LEU B 1 67 ? 6.141 1.074 -5.434 1 90.94 67 LEU B CA 1
ATOM 2176 C C . LEU B 1 67 ? 7.129 0.318 -4.551 1 90.94 67 LEU B C 1
ATOM 2178 O O . LEU B 1 67 ? 8.273 0.088 -4.949 1 90.94 67 LEU B O 1
ATOM 2182 N N . PHE B 1 68 ? 6.613 -0.237 -3.412 1 87.25 68 PHE B N 1
ATOM 2183 C CA . PHE B 1 68 ? 7.551 -0.889 -2.506 1 87.25 68 PHE B CA 1
ATOM 2184 C C . PHE B 1 68 ? 7.191 -2.359 -2.322 1 87.25 68 PHE B C 1
ATOM 2186 O O . PHE B 1 68 ? 6.016 -2.713 -2.252 1 87.25 68 PHE B O 1
ATOM 2193 N N . ASN B 1 69 ? 8.25 -3.16 -2.258 1 94.94 69 ASN B N 1
ATOM 2194 C CA . ASN B 1 69 ? 8.133 -4.512 -1.726 1 94.94 69 ASN B CA 1
ATOM 2195 C C . ASN B 1 69 ? 7.156 -5.355 -2.547 1 94.94 69 ASN B C 1
ATOM 2197 O O . ASN B 1 69 ? 6.184 -5.887 -2.01 1 94.94 69 ASN B O 1
ATOM 2201 N N . LEU B 1 70 ? 7.535 -5.547 -3.842 1 97.75 70 LEU B N 1
ATOM 2202 C CA . LEU B 1 70 ? 6.762 -6.422 -4.715 1 97.75 70 LEU B CA 1
ATOM 2203 C C . LEU B 1 70 ? 7.141 -7.883 -4.496 1 97.75 70 LEU B C 1
ATOM 2205 O O . LEU B 1 70 ? 8.32 -8.227 -4.477 1 97.75 70 LEU B O 1
ATOM 2209 N N . ARG B 1 71 ? 6.168 -8.734 -4.27 1 98.62 71 ARG B N 1
ATOM 2210 C CA . ARG B 1 71 ? 6.402 -10.164 -4.086 1 98.62 71 ARG B CA 1
ATOM 2211 C C . ARG B 1 71 ? 5.547 -10.984 -5.047 1 98.62 71 ARG B C 1
ATOM 2213 O O . ARG B 1 71 ? 4.324 -11.055 -4.891 1 98.62 71 ARG B O 1
ATOM 2220 N N . LEU B 1 72 ? 6.145 -11.562 -6.059 1 98.81 72 LEU B N 1
ATOM 2221 C CA . LEU B 1 72 ? 5.5 -12.469 -7 1 98.81 72 LEU B CA 1
ATOM 2222 C C . LEU B 1 72 ? 6.102 -13.867 -6.898 1 98.81 72 LEU B C 1
ATOM 2224 O O . LEU B 1 72 ? 7.309 -14.047 -7.098 1 98.81 72 LEU B O 1
ATOM 2228 N N . GLU B 1 73 ? 5.227 -14.812 -6.605 1 98.75 73 GLU B N 1
ATOM 2229 C CA . GLU B 1 73 ? 5.715 -16.172 -6.414 1 98.75 73 GLU B CA 1
ATOM 2230 C C . GLU B 1 73 ? 4.934 -17.172 -7.266 1 98.75 73 GLU B C 1
ATOM 2232 O O . GLU B 1 73 ? 3.75 -17.422 -7.012 1 98.75 73 GLU B O 1
ATOM 2237 N N . ALA B 1 74 ? 5.582 -17.734 -8.258 1 98.81 74 ALA B N 1
ATOM 2238 C CA . ALA B 1 74 ? 5.047 -18.859 -9.016 1 98.81 74 ALA B CA 1
ATOM 2239 C C . ALA B 1 74 ? 5.652 -20.188 -8.539 1 98.81 74 ALA B C 1
ATOM 2241 O O . ALA B 1 74 ? 6.758 -20.547 -8.938 1 98.81 74 ALA B O 1
ATOM 2242 N N . TRP B 1 75 ? 4.91 -20.844 -7.766 1 98.31 75 TRP B N 1
ATOM 2243 C CA . TRP B 1 75 ? 5.41 -22.062 -7.148 1 98.31 75 TRP B CA 1
ATOM 2244 C C . TRP B 1 75 ? 5.203 -23.266 -8.078 1 98.31 75 TRP B C 1
ATOM 2246 O O . TRP B 1 75 ? 4.074 -23.719 -8.273 1 98.31 75 TRP B O 1
ATOM 2256 N N . ASP B 1 76 ? 6.336 -23.781 -8.594 1 98.31 76 ASP B N 1
ATOM 2257 C CA . ASP B 1 76 ? 6.207 -24.922 -9.5 1 98.31 76 ASP B CA 1
ATOM 2258 C C . ASP B 1 76 ? 6.461 -26.234 -8.766 1 98.31 76 ASP B C 1
ATOM 2260 O O . ASP B 1 76 ? 6.363 -27.312 -9.352 1 98.31 76 ASP B O 1
ATOM 2264 N N . SER B 1 77 ? 6.844 -26.156 -7.523 1 97.44 77 SER B N 1
ATOM 2265 C CA . SER B 1 77 ? 6.973 -27.328 -6.66 1 97.44 77 SER B CA 1
ATOM 2266 C C . SER B 1 77 ? 6.91 -26.938 -5.188 1 97.44 77 SER B C 1
ATOM 2268 O O . SER B 1 77 ? 7.242 -25.812 -4.824 1 97.44 77 SER B O 1
ATOM 2270 N N . PHE B 1 78 ? 6.402 -27.828 -4.414 1 95.25 78 PHE B N 1
ATOM 2271 C CA . PHE B 1 78 ? 6.324 -27.625 -2.973 1 95.25 78 PHE B CA 1
ATOM 2272 C C . PHE B 1 78 ? 6.246 -28.969 -2.25 1 95.25 78 PHE B C 1
ATOM 2274 O O . PHE B 1 78 ? 5.297 -29.734 -2.447 1 95.25 78 PHE B O 1
ATOM 2281 N N . TYR B 1 79 ? 7.184 -29.25 -1.473 1 91 79 TYR B N 1
ATOM 2282 C CA . TYR B 1 79 ? 7.25 -30.469 -0.673 1 91 79 TYR B CA 1
ATOM 2283 C C . TYR B 1 79 ? 6.879 -31.688 -1.507 1 91 79 TYR B C 1
ATOM 2285 O O . TYR B 1 79 ? 6.023 -32.469 -1.108 1 91 79 TYR B O 1
ATOM 2293 N N . GLY B 1 80 ? 7.516 -31.859 -2.648 1 92.69 80 GLY B N 1
ATOM 2294 C CA . GLY B 1 80 ? 7.363 -33.031 -3.486 1 92.69 80 GLY B CA 1
ATOM 2295 C C . GLY B 1 80 ? 6.227 -32.938 -4.484 1 92.69 80 GLY B C 1
ATOM 2296 O O . GLY B 1 80 ? 6.113 -33.75 -5.402 1 92.69 80 GLY B O 1
ATOM 2297 N N . GLN B 1 81 ? 5.328 -31.938 -4.246 1 95.25 81 GLN B N 1
ATOM 2298 C CA . GLN B 1 81 ? 4.273 -31.672 -5.219 1 95.25 81 GLN B CA 1
ATOM 2299 C C . GLN B 1 81 ? 4.789 -30.828 -6.375 1 95.25 81 GLN B C 1
ATOM 2301 O O . GLN B 1 81 ? 5.57 -29.891 -6.164 1 95.25 81 GLN B O 1
ATOM 2306 N N . LYS B 1 82 ? 4.375 -31.219 -7.566 1 97.69 82 LYS B N 1
ATOM 2307 C CA . LYS B 1 82 ? 4.715 -30.438 -8.758 1 97.69 82 LYS B CA 1
ATOM 2308 C C . LYS B 1 82 ? 3.504 -29.672 -9.281 1 97.69 82 LYS B C 1
ATOM 2310 O O . LYS B 1 82 ? 2.389 -30.203 -9.289 1 97.69 82 LYS B O 1
ATOM 2315 N N . PHE B 1 83 ? 3.795 -28.453 -9.656 1 98.12 83 PHE B N 1
ATOM 2316 C CA . PHE B 1 83 ? 2.752 -27.578 -10.203 1 98.12 83 PHE B CA 1
ATOM 2317 C C . PHE B 1 83 ? 3.203 -26.938 -11.508 1 98.12 83 PHE B C 1
ATOM 2319 O O . PHE B 1 83 ? 4.363 -27.078 -11.898 1 98.12 83 PHE B O 1
ATOM 2326 N N . ASN B 1 84 ? 2.219 -26.422 -12.281 1 98.44 84 ASN B N 1
ATOM 2327 C CA . ASN B 1 84 ? 2.457 -25.609 -13.477 1 98.44 84 ASN B CA 1
ATOM 2328 C C . ASN B 1 84 ? 1.809 -24.234 -13.359 1 98.44 84 ASN B C 1
ATOM 2330 O O . ASN B 1 84 ? 0.826 -23.953 -14.047 1 98.44 84 ASN B O 1
ATOM 2334 N N . PRO B 1 85 ? 2.463 -23.391 -12.594 1 98.81 85 PRO B N 1
ATOM 2335 C CA . PRO B 1 85 ? 1.852 -22.094 -12.297 1 98.81 85 PRO B CA 1
ATOM 2336 C C . PRO B 1 85 ? 1.935 -21.125 -13.461 1 98.81 85 PRO B C 1
ATOM 2338 O O . PRO B 1 85 ? 2.756 -21.297 -14.367 1 98.81 85 PRO B O 1
ATOM 2341 N N . GLU B 1 86 ? 1.025 -20.125 -13.43 1 98.88 86 GLU B N 1
ATOM 2342 C CA . GLU B 1 86 ? 1.065 -19.016 -14.367 1 98.88 86 GLU B CA 1
ATOM 2343 C C . GLU B 1 86 ? 0.52 -17.734 -13.734 1 98.88 86 GLU B C 1
ATOM 2345 O O . GLU B 1 86 ? -0.546 -17.75 -13.109 1 98.88 86 GLU B O 1
ATOM 2350 N N . ILE B 1 87 ? 1.277 -16.703 -13.828 1 98.94 87 ILE B N 1
ATOM 2351 C CA . ILE B 1 87 ? 0.824 -15.375 -13.445 1 98.94 87 ILE B CA 1
ATOM 2352 C C . ILE B 1 87 ? 0.817 -14.461 -14.672 1 98.94 87 ILE B C 1
ATOM 2354 O O . ILE B 1 87 ? 1.853 -14.258 -15.305 1 98.94 87 ILE B O 1
ATOM 2358 N N . LEU B 1 88 ? -0.338 -13.969 -15.031 1 98.94 88 LEU B N 1
ATOM 2359 C CA . LEU B 1 88 ? -0.5 -13.078 -16.172 1 98.94 88 LEU B CA 1
ATOM 2360 C C . LEU B 1 88 ? -0.969 -11.695 -15.734 1 98.94 88 LEU B C 1
ATOM 2362 O O . LEU B 1 88 ? -2.053 -11.562 -15.156 1 98.94 88 LEU B O 1
ATOM 2366 N N . ILE B 1 89 ? -0.156 -10.719 -15.945 1 98.94 89 ILE B N 1
ATOM 2367 C CA . ILE B 1 89 ? -0.493 -9.336 -15.641 1 98.94 89 ILE B CA 1
ATOM 2368 C C . ILE B 1 89 ? -0.597 -8.531 -16.938 1 98.94 89 ILE B C 1
ATOM 2370 O O . ILE B 1 89 ? 0.34 -8.508 -17.734 1 98.94 89 ILE B O 1
ATOM 2374 N N . GLY B 1 90 ? -1.716 -7.871 -17.109 1 98.81 90 GLY B N 1
ATOM 2375 C CA . GLY B 1 90 ? -2.002 -7.172 -18.344 1 98.81 90 GLY B CA 1
ATOM 2376 C C . GLY B 1 90 ? -1.291 -5.836 -18.453 1 98.81 90 GLY B C 1
ATOM 2377 O O . GLY B 1 90 ? -0.251 -5.625 -17.828 1 98.81 90 GLY B O 1
ATOM 2378 N N . ASP B 1 91 ? -1.823 -4.938 -19.359 1 98.81 91 ASP B N 1
ATOM 2379 C CA . ASP B 1 91 ? -1.228 -3.639 -19.656 1 98.81 91 ASP B CA 1
ATOM 2380 C C . ASP B 1 91 ? -1.751 -2.566 -18.703 1 98.81 91 ASP B C 1
ATOM 2382 O O . ASP B 1 91 ? -2.896 -2.633 -18.25 1 98.81 91 ASP B O 1
ATOM 2386 N N . ASN B 1 92 ? -0.905 -1.596 -18.422 1 98.38 92 ASN B N 1
ATOM 2387 C CA . ASN B 1 92 ? -1.295 -0.425 -17.641 1 98.38 92 ASN B CA 1
ATOM 2388 C C . ASN B 1 92 ? -1.771 -0.813 -16.25 1 98.38 92 ASN B C 1
ATOM 2390 O O . ASN B 1 92 ? -2.818 -0.352 -15.797 1 98.38 92 ASN B O 1
ATOM 2394 N N . VAL B 1 93 ? -1.052 -1.67 -15.672 1 98.62 93 VAL B N 1
ATOM 2395 C CA . VAL B 1 93 ? -1.353 -2.121 -14.32 1 98.62 93 VAL B CA 1
ATOM 2396 C C . VAL B 1 93 ? -0.394 -1.462 -13.328 1 98.62 93 VAL B C 1
ATOM 2398 O O . VAL B 1 93 ? 0.807 -1.362 -13.594 1 98.62 93 VAL B O 1
ATOM 2401 N N . ILE B 1 94 ? -0.932 -0.96 -12.234 1 97.94 94 ILE B N 1
ATOM 2402 C CA . ILE B 1 94 ? -0.136 -0.303 -11.203 1 97.94 94 ILE B CA 1
ATOM 2403 C C . ILE B 1 94 ? -0.38 -0.978 -9.852 1 97.94 94 ILE B C 1
ATOM 2405 O O . ILE B 1 94 ? -1.525 -1.112 -9.422 1 97.94 94 ILE B O 1
ATOM 2409 N N . PHE B 1 95 ? 0.689 -1.471 -9.227 1 97.94 95 PHE B N 1
ATOM 2410 C CA . PHE B 1 95 ? 0.693 -1.941 -7.848 1 97.94 95 PHE B CA 1
ATOM 2411 C C . PHE B 1 95 ? 1.371 -0.929 -6.934 1 97.94 95 PHE B C 1
ATOM 2413 O O . PHE B 1 95 ? 2.51 -0.528 -7.176 1 97.94 95 PHE B O 1
ATOM 2420 N N . ASN B 1 96 ? 0.65 -0.533 -5.914 1 96.38 96 ASN B N 1
ATOM 2421 C CA . ASN B 1 96 ? 1.361 0.279 -4.934 1 96.38 96 ASN B CA 1
ATOM 2422 C C . ASN B 1 96 ? 2.318 -0.564 -4.098 1 96.38 96 ASN B C 1
ATOM 2424 O O . ASN B 1 96 ? 3.16 -1.282 -4.641 1 96.38 96 ASN B O 1
ATOM 2428 N N . SER B 1 97 ? 2.277 -0.432 -2.764 1 96.06 97 SER B N 1
ATOM 2429 C CA . SER B 1 97 ? 3.303 -1.073 -1.945 1 96.06 97 SER B CA 1
ATOM 2430 C C . SER B 1 97 ? 2.807 -2.398 -1.378 1 96.06 97 SER B C 1
ATOM 2432 O O . SER B 1 97 ? 1.614 -2.557 -1.105 1 96.06 97 SER B O 1
ATOM 2434 N N . ASP B 1 98 ? 3.758 -3.32 -1.141 1 97.5 98 ASP B N 1
ATOM 2435 C CA . ASP B 1 98 ? 3.539 -4.551 -0.384 1 97.5 98 ASP B CA 1
ATOM 2436 C C . ASP B 1 98 ? 2.432 -5.391 -1.012 1 97.5 98 ASP B C 1
ATOM 2438 O O . ASP B 1 98 ? 1.536 -5.871 -0.312 1 97.5 98 ASP B O 1
ATOM 2442 N N . VAL B 1 99 ? 2.539 -5.555 -2.336 1 98.56 99 VAL B N 1
ATOM 2443 C CA . VAL B 1 99 ? 1.633 -6.461 -3.033 1 98.56 99 VAL B CA 1
ATOM 2444 C C . VAL B 1 99 ? 2.264 -7.848 -3.135 1 98.56 99 VAL B C 1
ATOM 2446 O O . VAL B 1 99 ? 3.406 -7.984 -3.578 1 98.56 99 VAL B O 1
ATOM 2449 N N . HIS B 1 100 ? 1.547 -8.844 -2.672 1 98.81 100 HIS B N 1
ATOM 2450 C CA . HIS B 1 100 ? 1.979 -10.242 -2.652 1 98.81 100 HIS B CA 1
ATOM 2451 C C . HIS B 1 100 ? 1.041 -11.117 -3.469 1 98.81 100 HIS B C 1
ATOM 2453 O O . HIS B 1 100 ? -0.126 -11.289 -3.109 1 98.81 100 HIS B O 1
ATOM 2459 N N . ILE B 1 101 ? 1.518 -11.711 -4.578 1 98.88 101 ILE B N 1
ATOM 2460 C CA . ILE B 1 101 ? 0.763 -12.617 -5.43 1 98.88 101 ILE B CA 1
ATOM 2461 C C . ILE B 1 101 ? 1.46 -13.977 -5.473 1 98.88 101 ILE B C 1
ATOM 2463 O O . ILE B 1 101 ? 2.65 -14.062 -5.781 1 98.88 101 ILE B O 1
ATOM 2467 N N . GLY B 1 102 ? 0.747 -15.016 -5.121 1 98.81 102 GLY B N 1
ATOM 2468 C CA . GLY B 1 102 ? 1.277 -16.375 -5.141 1 98.81 102 GLY B CA 1
ATOM 2469 C C . GLY B 1 102 ? 0.414 -17.328 -5.926 1 98.81 102 GLY B C 1
ATOM 2470 O O . GLY B 1 102 ? -0.802 -17.391 -5.73 1 98.81 102 GLY B O 1
ATOM 2471 N N . ALA B 1 103 ? 1.046 -18.125 -6.832 1 98.81 103 ALA B N 1
ATOM 2472 C CA . ALA B 1 103 ? 0.275 -19.016 -7.688 1 98.81 103 ALA B CA 1
ATOM 2473 C C . ALA B 1 103 ? 0.904 -20.406 -7.734 1 98.81 103 ALA B C 1
ATOM 2475 O O . ALA B 1 103 ? 2.129 -20.547 -7.812 1 98.81 103 ALA B O 1
ATOM 2476 N N . ILE B 1 104 ? 0.079 -21.391 -7.641 1 98.62 104 ILE B N 1
ATOM 2477 C CA . ILE B 1 104 ? 0.474 -22.734 -8.016 1 98.62 104 ILE B CA 1
ATOM 2478 C C . ILE B 1 104 ? -0.323 -23.188 -9.234 1 98.62 104 ILE B C 1
ATOM 2480 O O . ILE B 1 104 ? 0.003 -24.203 -9.859 1 98.62 104 ILE B O 1
ATOM 2484 N N . ASP B 1 105 ? -1.378 -22.5 -9.539 1 98.5 105 ASP B N 1
ATOM 2485 C CA . ASP B 1 105 ? -2.27 -22.75 -10.664 1 98.5 105 ASP B CA 1
ATOM 2486 C C . ASP B 1 105 ? -2.258 -21.594 -11.648 1 98.5 105 ASP B C 1
ATOM 2488 O O . ASP B 1 105 ? -1.372 -21.5 -12.5 1 98.5 105 ASP B O 1
ATOM 2492 N N . LYS B 1 106 ? -3.209 -20.609 -11.461 1 98.88 106 LYS B N 1
ATOM 2493 C CA . LYS B 1 106 ? -3.238 -19.5 -12.414 1 98.88 106 LYS B CA 1
ATOM 2494 C C . LYS B 1 106 ? -3.859 -18.25 -11.797 1 98.88 106 LYS B C 1
ATOM 2496 O O . LYS B 1 106 ? -4.918 -18.328 -11.164 1 98.88 106 LYS B O 1
ATOM 2501 N N . ILE B 1 107 ? -3.18 -17.203 -11.938 1 98.94 107 ILE B N 1
ATOM 2502 C CA . ILE B 1 107 ? -3.711 -15.891 -11.578 1 98.94 107 ILE B CA 1
ATOM 2503 C C . ILE B 1 107 ? -3.604 -14.945 -12.773 1 98.94 107 ILE B C 1
ATOM 2505 O O . ILE B 1 107 ? -2.521 -14.766 -13.336 1 98.94 107 ILE B O 1
ATOM 2509 N N . THR B 1 108 ? -4.738 -14.383 -13.164 1 98.94 108 THR B N 1
ATOM 2510 C CA . THR B 1 108 ? -4.797 -13.438 -14.273 1 98.94 108 THR B CA 1
ATOM 2511 C C . THR B 1 108 ? -5.281 -12.07 -13.789 1 98.94 108 THR B C 1
ATOM 2513 O O . THR B 1 108 ? -6.336 -11.969 -13.156 1 98.94 108 THR B O 1
ATOM 2516 N N . ILE B 1 109 ? -4.516 -11.102 -14.039 1 98.94 109 ILE B N 1
ATOM 2517 C CA . ILE B 1 109 ? -4.879 -9.703 -13.82 1 98.94 109 ILE B CA 1
ATOM 2518 C C . ILE B 1 109 ? -5.027 -8.992 -15.164 1 98.94 109 ILE B C 1
ATOM 2520 O O . ILE B 1 109 ? -4.078 -8.938 -15.953 1 98.94 109 ILE B O 1
ATOM 2524 N N . GLY B 1 110 ? -6.191 -8.469 -15.406 1 98.81 110 GLY B N 1
ATOM 2525 C CA . GLY B 1 110 ? -6.477 -7.82 -16.688 1 98.81 110 GLY B CA 1
ATOM 2526 C C . GLY B 1 110 ? -5.762 -6.492 -16.844 1 98.81 110 GLY B C 1
ATOM 2527 O O . GLY B 1 110 ? -4.754 -6.238 -16.188 1 98.81 110 GLY B O 1
ATOM 2528 N N . ASN B 1 111 ? -6.238 -5.633 -17.812 1 98.69 111 ASN B N 1
ATOM 2529 C CA . ASN B 1 111 ? -5.645 -4.34 -18.125 1 98.69 111 ASN B CA 1
ATOM 2530 C C . ASN B 1 111 ? -6.215 -3.23 -17.25 1 98.69 111 ASN B C 1
ATOM 2532 O O . ASN B 1 111 ? -7.363 -3.314 -16.797 1 98.69 111 ASN B O 1
ATOM 2536 N N . ASN B 1 112 ? -5.387 -2.236 -17 1 98 112 ASN B N 1
ATOM 2537 C CA . ASN B 1 112 ? -5.82 -1.018 -16.312 1 98 112 ASN B CA 1
ATOM 2538 C C . ASN B 1 112 ? -6.273 -1.299 -14.891 1 98 112 ASN B C 1
ATOM 2540 O O . ASN B 1 112 ? -7.211 -0.668 -14.398 1 98 112 ASN B O 1
ATOM 2544 N N . VAL B 1 113 ? -5.762 -2.285 -14.328 1 98.5 113 VAL B N 1
ATOM 2545 C CA . VAL B 1 113 ? -6.07 -2.586 -12.938 1 98.5 113 VAL B CA 1
ATOM 2546 C C . VAL B 1 113 ? -5.184 -1.748 -12.016 1 98.5 113 VAL B C 1
ATOM 2548 O O . VAL B 1 113 ? -3.986 -1.595 -12.266 1 98.5 113 VAL B O 1
ATOM 2551 N N . LEU B 1 114 ? -5.77 -1.138 -11.031 1 97.88 114 LEU B N 1
ATOM 2552 C CA . LEU B 1 114 ? -5.059 -0.402 -9.992 1 97.88 114 LEU B CA 1
ATOM 2553 C C . LEU B 1 114 ? -5.184 -1.107 -8.648 1 97.88 114 LEU B C 1
ATOM 2555 O O . LEU B 1 114 ? -6.293 -1.409 -8.203 1 97.88 114 LEU B O 1
ATOM 2559 N N . MET B 1 115 ? -4.023 -1.396 -8.047 1 98.12 115 MET B N 1
ATOM 2560 C CA . MET B 1 115 ? -3.986 -1.97 -6.707 1 98.12 115 MET B CA 1
ATOM 2561 C C . MET B 1 115 ? -3.355 -0.997 -5.719 1 98.12 115 MET B C 1
ATOM 2563 O O . MET B 1 115 ? -2.242 -0.516 -5.938 1 98.12 115 MET B O 1
ATOM 2567 N N . ALA B 1 116 ? -4.145 -0.713 -4.672 1 97.56 116 ALA B N 1
ATOM 2568 C CA . ALA B 1 116 ? -3.533 0.029 -3.572 1 97.56 116 ALA B CA 1
ATOM 2569 C C . ALA B 1 116 ? -2.441 -0.794 -2.893 1 97.56 116 ALA B C 1
ATOM 2571 O O . ALA B 1 116 ? -1.704 -1.525 -3.557 1 97.56 116 ALA B O 1
ATOM 2572 N N . SER B 1 117 ? -2.186 -0.579 -1.573 1 97.62 117 SER B N 1
ATOM 2573 C CA . SER B 1 117 ? -1.073 -1.219 -0.879 1 97.62 117 SER B CA 1
ATOM 2574 C C . SER B 1 117 ? -1.552 -2.393 -0.031 1 97.62 117 SER B C 1
ATOM 2576 O O . SER B 1 117 ? -2.738 -2.49 0.289 1 97.62 117 SER B O 1
ATOM 2578 N N . ARG B 1 118 ? -0.588 -3.275 0.31 1 97.88 118 ARG B N 1
ATOM 2579 C CA . ARG B 1 118 ? -0.783 -4.395 1.227 1 97.88 118 ARG B CA 1
ATOM 2580 C C . ARG B 1 118 ? -1.857 -5.344 0.71 1 97.88 118 ARG B C 1
ATOM 2582 O O . ARG B 1 118 ? -2.746 -5.75 1.461 1 97.88 118 ARG B O 1
ATOM 2589 N N . ILE B 1 119 ? -1.761 -5.656 -0.545 1 98.75 119 ILE B N 1
ATOM 2590 C CA . ILE B 1 119 ? -2.717 -6.555 -1.184 1 98.75 119 ILE B CA 1
ATOM 2591 C C . ILE B 1 119 ? -2.129 -7.961 -1.263 1 98.75 119 ILE B C 1
ATOM 2593 O O . ILE B 1 119 ? -0.943 -8.133 -1.556 1 98.75 119 ILE B O 1
ATOM 2597 N N . TYR B 1 120 ? -2.982 -8.93 -0.976 1 98.81 120 TYR B N 1
ATOM 2598 C CA . TYR B 1 120 ? -2.613 -10.344 -1.075 1 98.81 120 TYR B CA 1
ATOM 2599 C C . TYR B 1 120 ? -3.547 -11.086 -2.021 1 98.81 120 TYR B C 1
ATOM 2601 O O . TYR B 1 120 ? -4.77 -11 -1.888 1 98.81 120 TYR B O 1
ATOM 2609 N N . ILE B 1 121 ? -3.037 -11.781 -3.059 1 98.88 121 ILE B N 1
ATOM 2610 C CA . ILE B 1 121 ? -3.791 -12.633 -3.971 1 98.88 121 ILE B CA 1
ATOM 2611 C C . ILE B 1 121 ? -3.127 -14.008 -4.059 1 98.88 121 ILE B C 1
ATOM 2613 O O . ILE B 1 121 ? -1.932 -14.109 -4.344 1 98.88 121 ILE B O 1
ATOM 2617 N N . SER B 1 122 ? -3.875 -15.023 -3.824 1 98.62 122 SER B N 1
ATOM 2618 C CA . SER B 1 122 ? -3.363 -16.375 -3.971 1 98.62 122 SER B CA 1
ATOM 2619 C C . SER B 1 122 ? -4.418 -17.312 -4.57 1 98.62 122 SER B C 1
ATOM 2621 O O . SER B 1 122 ? -5.609 -17.156 -4.297 1 98.62 122 SER B O 1
ATOM 2623 N N . ASP B 1 123 ? -3.971 -18.281 -5.32 1 98.56 123 ASP B N 1
ATOM 2624 C CA . ASP B 1 123 ? -4.887 -19.266 -5.91 1 98.56 123 ASP B CA 1
ATOM 2625 C C . ASP B 1 123 ? -4.824 -20.594 -5.168 1 98.56 123 ASP B C 1
ATOM 2627 O O . ASP B 1 123 ? -5.281 -21.609 -5.68 1 98.56 123 ASP B O 1
ATOM 2631 N N . HIS B 1 124 ? -4.145 -20.531 -3.959 1 96.69 124 HIS B N 1
ATOM 2632 C CA . HIS B 1 124 ? -3.973 -21.812 -3.277 1 96.69 124 HIS B CA 1
ATOM 2633 C C . HIS B 1 124 ? -4.004 -21.641 -1.764 1 96.69 124 HIS B C 1
ATOM 2635 O O . HIS B 1 124 ? -3.945 -20.516 -1.262 1 96.69 124 HIS B O 1
ATOM 2641 N N . TYR B 1 125 ? -4.145 -22.828 -1.116 1 90.94 125 TYR B N 1
ATOM 2642 C CA . TYR B 1 125 ? -4.113 -22.938 0.337 1 90.94 125 TYR B CA 1
ATOM 2643 C C . TYR B 1 125 ? -3.012 -23.891 0.783 1 90.94 125 TYR B C 1
ATOM 2645 O O . TYR B 1 125 ? -2.52 -24.703 -0.01 1 90.94 125 TYR B O 1
ATOM 2653 N N . HIS B 1 126 ? -2.66 -23.688 2.025 1 89 126 HIS B N 1
ATOM 2654 C CA . HIS B 1 126 ? -1.823 -24.688 2.682 1 89 126 HIS B CA 1
ATOM 2655 C C . HIS B 1 126 ? -2.672 -25.734 3.395 1 89 126 HIS B C 1
ATOM 2657 O O . HIS B 1 126 ? -3.105 -25.516 4.531 1 89 126 HIS B O 1
ATOM 2663 N N . GLY B 1 127 ? -2.896 -26.797 2.787 1 78.5 127 GLY B N 1
ATOM 2664 C CA . GLY B 1 127 ? -3.711 -27.875 3.324 1 78.5 127 GLY B CA 1
ATOM 2665 C C . GLY B 1 127 ? -5.172 -27.766 2.93 1 78.5 127 GLY B C 1
ATOM 2666 O O . GLY B 1 127 ? -5.59 -26.781 2.318 1 78.5 127 GLY B O 1
ATOM 2667 N N . GLU B 1 128 ? -5.754 -28.953 3.199 1 76 128 GLU B N 1
ATOM 2668 C CA . GLU B 1 128 ? -7.207 -28.984 3.076 1 76 128 GLU B CA 1
ATOM 2669 C C . GLU B 1 128 ? -7.879 -28.703 4.418 1 76 128 GLU B C 1
ATOM 2671 O O . GLU B 1 128 ? -7.316 -28.984 5.473 1 76 128 GLU B O 1
ATOM 2676 N N . ILE B 1 129 ? -8.445 -27.547 4.551 1 71.75 129 ILE B N 1
ATOM 2677 C CA . ILE B 1 129 ? -9.141 -27.25 5.801 1 71.75 129 ILE B CA 1
ATOM 2678 C C . ILE B 1 129 ? -9.93 -28.484 6.238 1 71.75 129 ILE B C 1
ATOM 2680 O O . ILE B 1 129 ? -11.164 -28.484 6.227 1 71.75 129 ILE B O 1
ATOM 2684 N N . SER B 1 130 ? -9.141 -29.656 6.359 1 74.62 130 SER B N 1
ATOM 2685 C CA . SER B 1 130 ? -9.758 -30.922 6.742 1 74.62 130 SER B CA 1
ATOM 2686 C C . SER B 1 130 ? -8.977 -31.578 7.875 1 74.62 130 SER B C 1
ATOM 2688 O O . SER B 1 130 ? -7.852 -31.188 8.18 1 74.62 130 SER B O 1
ATOM 2690 N N . GLY B 1 131 ? -9.703 -32.375 8.531 1 75.44 131 GLY B N 1
ATOM 2691 C CA . GLY B 1 131 ? -9.133 -33.125 9.641 1 75.44 131 GLY B CA 1
ATOM 2692 C C . GLY B 1 131 ? -7.875 -33.906 9.266 1 75.44 131 GLY B C 1
ATOM 2693 O O . GLY B 1 131 ? -7.031 -34.156 10.117 1 75.44 131 GLY B O 1
ATOM 2694 N N . VAL B 1 132 ? -7.762 -34.156 7.984 1 73.31 132 VAL B N 1
ATOM 2695 C CA . VAL B 1 132 ? -6.656 -35 7.535 1 73.31 132 VAL B CA 1
ATOM 2696 C C . VAL B 1 132 ? -5.336 -34.25 7.707 1 73.31 132 VAL B C 1
ATOM 2698 O O . VAL B 1 132 ? -4.301 -34.875 7.977 1 73.31 132 VAL B O 1
ATOM 2701 N N . ASP B 1 133 ? -5.406 -32.906 7.715 1 75.81 133 ASP B N 1
ATOM 2702 C CA . ASP B 1 133 ? -4.176 -32.125 7.73 1 75.81 133 ASP B CA 1
ATOM 2703 C C . ASP B 1 133 ? -3.785 -31.734 9.156 1 75.81 133 ASP B C 1
ATOM 2705 O O . ASP B 1 133 ? -2.777 -31.062 9.367 1 75.81 133 ASP B O 1
ATOM 2709 N N . LEU B 1 134 ? -4.543 -32.125 10.109 1 77.75 134 LEU B N 1
ATOM 2710 C CA . LEU B 1 134 ? -4.305 -31.719 11.492 1 77.75 134 LEU B CA 1
ATOM 2711 C C . LEU B 1 134 ? -2.977 -32.25 12 1 77.75 134 LEU B C 1
ATOM 2713 O O . LEU B 1 134 ? -2.389 -31.719 12.938 1 77.75 134 LEU B O 1
ATOM 2717 N N . ASN B 1 135 ? -2.506 -33.312 11.328 1 79.5 135 ASN B N 1
ATOM 2718 C CA . ASN B 1 135 ? -1.283 -33.938 11.812 1 79.5 135 ASN B CA 1
ATOM 2719 C C . ASN B 1 135 ? -0.05 -33.406 11.102 1 79.5 135 ASN B C 1
ATOM 2721 O O . ASN B 1 135 ? 1.073 -33.812 11.383 1 79.5 135 ASN B O 1
ATOM 2725 N N . LYS B 1 136 ? -0.245 -32.625 10.188 1 83.19 136 LYS B N 1
ATOM 2726 C CA . LYS B 1 136 ? 0.87 -32 9.477 1 83.19 136 LYS B CA 1
ATOM 2727 C C . LYS B 1 136 ? 1.097 -30.562 9.945 1 83.19 136 LYS B C 1
ATOM 2729 O O . LYS B 1 136 ? 0.139 -29.828 10.195 1 83.19 136 LYS B O 1
ATOM 2734 N N . VAL B 1 137 ? 2.305 -30.344 10.117 1 87 137 VAL B N 1
ATOM 2735 C CA . VAL B 1 137 ? 2.619 -28.953 10.453 1 87 137 VAL B CA 1
ATOM 2736 C C . VAL B 1 137 ? 2.191 -28.031 9.312 1 87 137 VAL B C 1
ATOM 2738 O O . VAL B 1 137 ? 2.352 -28.391 8.141 1 87 137 VAL B O 1
ATOM 2741 N N . PRO B 1 138 ? 1.595 -26.969 9.648 1 86.31 138 PRO B N 1
ATOM 2742 C CA . PRO B 1 138 ? 1.026 -26.109 8.609 1 86.31 138 PRO B CA 1
ATOM 2743 C C . PRO B 1 138 ? 2.008 -25.812 7.477 1 86.31 138 PRO B C 1
ATOM 2745 O O . PRO B 1 138 ? 1.628 -25.844 6.305 1 86.31 138 PRO B O 1
ATOM 2748 N N . SER B 1 139 ? 3.254 -25.578 7.707 1 87.38 139 SER B N 1
ATOM 2749 C CA . SER B 1 139 ? 4.258 -25.234 6.715 1 87.38 139 SER B CA 1
ATOM 2750 C C . SER B 1 139 ? 4.566 -26.406 5.793 1 87.38 139 SER B C 1
ATOM 2752 O O . SER B 1 139 ? 5.203 -26.234 4.75 1 87.38 139 SER B O 1
ATOM 2754 N N . GLU B 1 140 ? 4.098 -27.516 6.117 1 87.19 140 GLU B N 1
ATOM 2755 C CA . GLU B 1 140 ? 4.395 -28.719 5.344 1 87.19 140 GLU B CA 1
ATOM 2756 C C . GLU B 1 140 ? 3.135 -29.281 4.699 1 87.19 140 GLU B C 1
ATOM 2758 O O . GLU B 1 140 ? 3.191 -30.297 3.998 1 87.19 140 GLU B O 1
ATOM 2763 N N . ARG B 1 141 ? 2.059 -28.641 4.996 1 88.69 141 ARG B N 1
ATOM 2764 C CA . ARG B 1 141 ? 0.815 -29.125 4.418 1 88.69 141 ARG B CA 1
ATOM 2765 C C . ARG B 1 141 ? 0.816 -28.969 2.9 1 88.69 141 ARG B C 1
ATOM 2767 O O . ARG B 1 141 ? 1.292 -27.969 2.379 1 88.69 141 ARG B O 1
ATOM 2774 N N . PRO B 1 142 ? 0.262 -30 2.281 1 88 142 PRO B N 1
ATOM 2775 C CA . PRO B 1 142 ? 0.187 -29.906 0.822 1 88 142 PRO B CA 1
ATOM 2776 C C . PRO B 1 142 ? -0.602 -28.688 0.351 1 88 142 PRO B C 1
ATOM 2778 O O . PRO B 1 142 ? -1.55 -28.266 1.019 1 88 142 PRO B O 1
ATOM 2781 N N . LEU B 1 143 ? -0.152 -28.172 -0.762 1 93.5 143 LEU B N 1
ATOM 2782 C CA . LEU B 1 143 ? -0.879 -27.047 -1.354 1 93.5 143 LEU B CA 1
ATOM 2783 C C . LEU B 1 143 ? -2.045 -27.547 -2.203 1 93.5 143 LEU B C 1
ATOM 2785 O O . LEU B 1 143 ? -1.942 -28.594 -2.855 1 93.5 143 LEU B O 1
ATOM 2789 N N . SER B 1 144 ? -3.119 -26.859 -2.08 1 92.56 144 SER B N 1
ATOM 2790 C CA . SER B 1 144 ? -4.289 -27.172 -2.896 1 92.56 144 SER B CA 1
ATOM 2791 C C . SER B 1 144 ? -4.91 -25.891 -3.471 1 92.56 144 SER B C 1
ATOM 2793 O O . SER B 1 144 ? -4.867 -24.844 -2.844 1 92.56 144 SER B O 1
ATOM 2795 N N . SER B 1 145 ? -5.371 -26.016 -4.707 1 94.62 145 SER B N 1
ATOM 2796 C CA . SER B 1 145 ? -6.027 -24.891 -5.379 1 94.62 145 SER B CA 1
ATOM 2797 C C . SER B 1 145 ? -7.504 -25.188 -5.625 1 94.62 145 SER B C 1
ATOM 2799 O O . SER B 1 145 ? -7.855 -26.25 -6.121 1 94.62 145 SER B O 1
ATOM 2801 N N . LYS B 1 146 ? -8.359 -24.234 -5.254 1 93 146 LYS B N 1
ATOM 2802 C CA . LYS B 1 146 ? -9.789 -24.344 -5.559 1 93 146 LYS B CA 1
ATOM 2803 C C . LYS B 1 146 ? -10.102 -23.75 -6.93 1 93 146 LYS B C 1
ATOM 2805 O O . LYS B 1 146 ? -11.266 -23.656 -7.32 1 93 146 LYS B O 1
ATOM 2810 N N . GLY B 1 147 ? -9.078 -23.375 -7.656 1 96.81 147 GLY B N 1
ATOM 2811 C CA . GLY B 1 147 ? -9.25 -22.781 -8.977 1 96.81 147 GLY B CA 1
ATOM 2812 C C . GLY B 1 147 ? -8.477 -21.484 -9.156 1 96.81 147 GLY B C 1
ATOM 2813 O O . GLY B 1 147 ? -7.934 -20.953 -8.188 1 96.81 147 GLY B O 1
ATOM 2814 N N . PRO B 1 148 ? -8.469 -20.984 -10.406 1 98.62 148 PRO B N 1
ATOM 2815 C CA . PRO B 1 148 ? -7.734 -19.766 -10.727 1 98.62 148 PRO B CA 1
ATOM 2816 C C . PRO B 1 148 ? -8.383 -18.516 -10.125 1 98.62 148 PRO B C 1
ATOM 2818 O O . PRO B 1 148 ? -9.555 -18.547 -9.75 1 98.62 148 PRO B O 1
ATOM 2821 N N . VAL B 1 149 ? -7.625 -17.547 -9.906 1 98.94 149 VAL B N 1
ATOM 2822 C CA . VAL B 1 149 ? -8.125 -16.203 -9.609 1 98.94 149 VAL B CA 1
ATOM 2823 C C . VAL B 1 149 ? -8.078 -15.344 -10.867 1 98.94 149 VAL B C 1
ATOM 2825 O O . VAL B 1 149 ? -7.059 -15.305 -11.562 1 98.94 149 VAL B O 1
ATOM 2828 N N . VAL B 1 150 ? -9.195 -14.711 -11.18 1 98.94 150 VAL B N 1
ATOM 2829 C CA . VAL B 1 150 ? -9.266 -13.852 -12.352 1 98.94 150 VAL B CA 1
ATOM 2830 C C . VAL B 1 150 ? -9.742 -12.453 -11.945 1 98.94 150 VAL B C 1
ATOM 2832 O O . VAL B 1 150 ? -10.828 -12.305 -11.375 1 98.94 150 VAL B O 1
ATOM 2835 N N . ILE B 1 151 ? -8.953 -11.484 -12.141 1 98.94 151 ILE B N 1
ATOM 2836 C CA . ILE B 1 151 ? -9.305 -10.07 -12.016 1 98.94 151 ILE B CA 1
ATOM 2837 C C . ILE B 1 151 ? -9.43 -9.445 -13.398 1 98.94 151 ILE B C 1
ATOM 2839 O O . ILE B 1 151 ? -8.445 -9.359 -14.141 1 98.94 151 ILE B O 1
ATOM 2843 N N . GLU B 1 152 ? -10.562 -8.992 -13.758 1 98.75 152 GLU B N 1
ATOM 2844 C CA . GLU B 1 152 ? -10.789 -8.484 -15.102 1 98.75 152 GLU B CA 1
ATOM 2845 C C . GLU B 1 152 ? -10.375 -7.016 -15.211 1 98.75 152 GLU B C 1
ATOM 2847 O O . GLU B 1 152 ? -9.805 -6.453 -14.281 1 98.75 152 GLU B O 1
ATOM 2852 N N . ASP B 1 153 ? -10.625 -6.383 -16.406 1 98.25 153 ASP B N 1
ATOM 2853 C CA . ASP B 1 153 ? -10.102 -5.062 -16.75 1 98.25 153 ASP B CA 1
ATOM 2854 C C . ASP B 1 153 ? -10.711 -3.984 -15.852 1 98.25 153 ASP B C 1
ATOM 2856 O O . ASP B 1 153 ? -11.875 -4.09 -15.445 1 98.25 153 ASP B O 1
ATOM 2860 N N . ASN B 1 154 ? -9.93 -3.012 -15.531 1 96.62 154 ASN B N 1
ATOM 2861 C CA . ASN B 1 154 ? -10.391 -1.764 -14.93 1 96.62 154 ASN B CA 1
ATOM 2862 C C . ASN B 1 154 ? -10.852 -1.974 -13.492 1 96.62 154 ASN B C 1
ATOM 2864 O O . ASN B 1 154 ? -11.742 -1.268 -13.016 1 96.62 154 ASN B O 1
ATOM 2868 N N . VAL B 1 155 ? -10.375 -2.953 -12.852 1 97.62 155 VAL B N 1
ATOM 2869 C CA . VAL B 1 155 ? -10.734 -3.193 -11.461 1 97.62 155 VAL B CA 1
ATOM 2870 C C . VAL B 1 155 ? -9.867 -2.334 -10.547 1 97.62 155 VAL B C 1
ATOM 2872 O O . VAL B 1 155 ? -8.656 -2.213 -10.758 1 97.62 155 VAL B O 1
ATOM 2875 N N . TRP B 1 156 ? -10.492 -1.714 -9.539 1 97.12 156 TRP B N 1
ATOM 2876 C CA . TRP B 1 156 ? -9.836 -0.965 -8.477 1 97.12 156 TRP B CA 1
ATOM 2877 C C . TRP B 1 156 ? -9.836 -1.753 -7.176 1 97.12 156 TRP B C 1
ATOM 2879 O O . TRP B 1 156 ? -10.898 -2.064 -6.633 1 97.12 156 TRP B O 1
ATOM 2889 N N . ILE B 1 157 ? -8.641 -2.08 -6.656 1 98.31 157 ILE B N 1
ATOM 2890 C CA . ILE B 1 157 ? -8.516 -2.875 -5.438 1 98.31 157 ILE B CA 1
ATOM 2891 C C . ILE B 1 157 ? -7.965 -2.006 -4.312 1 98.31 157 ILE B C 1
ATOM 2893 O O . ILE B 1 157 ? -6.812 -1.564 -4.363 1 98.31 157 ILE B O 1
ATOM 2897 N N . GLY B 1 158 ? -8.766 -1.845 -3.312 1 97.75 158 GLY B N 1
ATOM 2898 C CA . GLY B 1 158 ? -8.422 -0.955 -2.215 1 97.75 158 GLY B CA 1
ATOM 2899 C C . GLY B 1 158 ? -7.352 -1.521 -1.301 1 97.75 158 GLY B C 1
ATOM 2900 O O . GLY B 1 158 ? -6.879 -2.641 -1.51 1 97.75 158 GLY B O 1
ATOM 2901 N N . GLU B 1 159 ? -6.984 -0.689 -0.305 1 97.75 159 GLU B N 1
ATOM 2902 C CA . GLU B 1 159 ? -5.91 -0.999 0.634 1 97.75 159 GLU B CA 1
ATOM 2903 C C . GLU B 1 159 ? -6.215 -2.268 1.425 1 97.75 159 GLU B C 1
ATOM 2905 O O . GLU B 1 159 ? -7.328 -2.439 1.925 1 97.75 159 GLU B O 1
ATOM 2910 N N . GLY B 1 160 ? -5.219 -3.174 1.518 1 98.38 160 GLY B N 1
ATOM 2911 C CA . GLY B 1 160 ? -5.281 -4.27 2.473 1 98.38 160 GLY B CA 1
ATOM 2912 C C . GLY B 1 160 ? -6.191 -5.395 2.027 1 98.38 160 GLY B C 1
ATOM 2913 O O . GLY B 1 160 ? -6.574 -6.25 2.832 1 98.38 160 GLY B O 1
ATOM 2914 N N . VAL B 1 161 ? -6.562 -5.453 0.804 1 98.81 161 VAL B N 1
ATOM 2915 C CA . VAL B 1 161 ? -7.527 -6.438 0.32 1 98.81 161 VAL B CA 1
ATOM 2916 C C . VAL B 1 161 ? -6.844 -7.793 0.161 1 98.81 161 VAL B C 1
ATOM 2918 O O . VAL B 1 161 ? -5.688 -7.867 -0.268 1 98.81 161 VAL B O 1
ATOM 2921 N N . CYS B 1 162 ? -7.578 -8.844 0.512 1 98.88 162 CYS B N 1
ATOM 2922 C CA . CYS B 1 162 ? -7.18 -10.227 0.255 1 98.88 162 CYS B CA 1
ATOM 2923 C C . CYS B 1 162 ? -8.141 -10.898 -0.716 1 98.88 162 CYS B C 1
ATOM 2925 O O . CYS B 1 162 ? -9.352 -10.898 -0.492 1 98.88 162 CYS B O 1
ATOM 2927 N N . ILE B 1 163 ? -7.641 -11.445 -1.805 1 98.88 163 ILE B N 1
ATOM 2928 C CA . ILE B 1 163 ? -8.445 -12.195 -2.76 1 98.88 163 ILE B CA 1
ATOM 2929 C C . ILE B 1 163 ? -8.047 -13.664 -2.73 1 98.88 163 ILE B C 1
ATOM 2931 O O . ILE B 1 163 ? -6.879 -14 -2.953 1 98.88 163 ILE B O 1
ATOM 2935 N N . LEU B 1 164 ? -8.992 -14.516 -2.498 1 98.38 164 LEU B N 1
ATOM 2936 C CA . LEU B 1 164 ? -8.727 -15.914 -2.168 1 98.38 164 LEU B CA 1
ATOM 2937 C C . LEU B 1 164 ? -8.914 -16.812 -3.387 1 98.38 164 LEU B C 1
ATOM 2939 O O . LEU B 1 164 ? -9.391 -16.344 -4.43 1 98.38 164 LEU B O 1
ATOM 2943 N N . PRO B 1 165 ? -8.555 -18.062 -3.264 1 98.06 165 PRO B N 1
ATOM 2944 C CA . PRO B 1 165 ? -8.547 -18.969 -4.414 1 98.06 165 PRO B CA 1
ATOM 2945 C C . PRO B 1 165 ? -9.922 -19.141 -5.047 1 98.06 165 PRO B C 1
ATOM 2947 O O . PRO B 1 165 ? -10.93 -19.219 -4.332 1 98.06 165 PRO B O 1
ATOM 2950 N N . GLY B 1 166 ? -9.938 -19.188 -6.41 1 98.38 166 GLY B N 1
ATOM 2951 C CA . GLY B 1 166 ? -11.148 -19.516 -7.141 1 98.38 166 GLY B CA 1
ATOM 2952 C C . GLY B 1 166 ? -12.031 -18.312 -7.41 1 98.38 166 GLY B C 1
ATOM 2953 O O . GLY B 1 166 ? -13.148 -18.469 -7.918 1 98.38 166 GLY B O 1
ATOM 2954 N N . VAL B 1 167 ? -11.602 -17.109 -7.141 1 98.81 167 VAL B N 1
ATOM 2955 C CA . VAL B 1 167 ? -12.422 -15.906 -7.227 1 98.81 167 VAL B CA 1
ATOM 2956 C C . VAL B 1 167 ? -12.242 -15.258 -8.602 1 98.81 167 VAL B C 1
ATOM 2958 O O . VAL B 1 167 ? -11.117 -15.148 -9.102 1 98.81 167 VAL B O 1
ATOM 2961 N N . THR B 1 168 ? -13.328 -14.867 -9.18 1 98.94 168 THR B N 1
ATOM 2962 C CA . THR B 1 168 ? -13.328 -14 -10.359 1 98.94 168 THR B CA 1
ATOM 2963 C C . THR B 1 168 ? -13.953 -12.648 -10.031 1 98.94 168 THR B C 1
ATOM 2965 O O . THR B 1 168 ? -15.07 -12.578 -9.516 1 98.94 168 THR B O 1
ATOM 2968 N N . ILE B 1 169 ? -13.25 -11.617 -10.297 1 98.88 169 ILE B N 1
ATOM 2969 C CA . ILE B 1 169 ? -13.742 -10.258 -10.148 1 98.88 169 ILE B CA 1
ATOM 2970 C C . ILE B 1 169 ? -14.023 -9.648 -11.516 1 98.88 169 ILE B C 1
ATOM 2972 O O . ILE B 1 169 ? -13.117 -9.484 -12.328 1 98.88 169 ILE B O 1
ATOM 2976 N N . GLY B 1 170 ? -15.273 -9.273 -11.742 1 98.31 170 GLY B N 1
ATOM 2977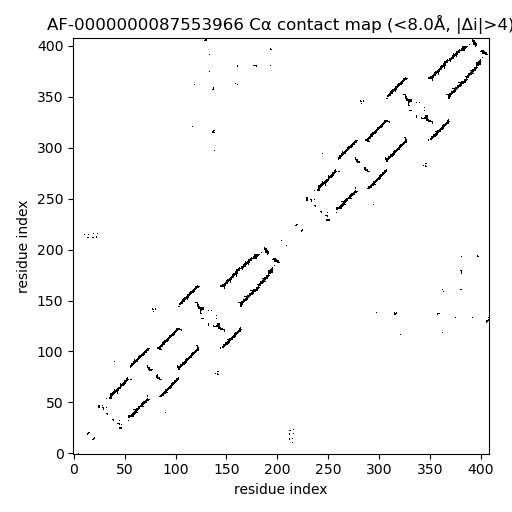 C CA . GLY B 1 170 ? -15.672 -8.75 -13.039 1 98.31 170 GLY B CA 1
ATOM 2978 C C . GLY B 1 170 ? -15.125 -7.363 -13.32 1 98.31 170 GLY B C 1
ATOM 2979 O O . GLY B 1 170 ? -14.695 -6.664 -12.398 1 98.31 170 GLY B O 1
ATOM 2980 N N . LYS B 1 171 ? -15.211 -6.98 -14.609 1 97.19 171 LYS B N 1
ATOM 2981 C CA . LYS B 1 171 ? -14.688 -5.703 -15.078 1 97.19 171 LYS B CA 1
ATOM 2982 C C . LYS B 1 171 ? -15.281 -4.539 -14.297 1 97.19 171 LYS B C 1
ATOM 2984 O O . LYS B 1 171 ? -16.453 -4.566 -13.93 1 97.19 171 LYS B O 1
ATOM 2989 N N . ASN B 1 172 ? -14.508 -3.555 -13.961 1 95.38 172 ASN B N 1
ATOM 2990 C CA . ASN B 1 172 ? -14.914 -2.27 -13.406 1 95.38 172 ASN B CA 1
ATOM 2991 C C . ASN B 1 172 ? -15.266 -2.387 -11.93 1 95.38 172 ASN B C 1
ATOM 2993 O O . ASN B 1 172 ? -15.828 -1.458 -11.344 1 95.38 172 ASN B O 1
ATOM 2997 N N . CYS B 1 173 ? -15.047 -3.449 -11.32 1 96.94 173 CYS B N 1
ATOM 2998 C CA . CYS B 1 173 ? -15.383 -3.605 -9.914 1 96.94 173 CYS B CA 1
ATOM 2999 C C . CYS B 1 173 ? -14.484 -2.736 -9.039 1 96.94 173 CYS B C 1
ATOM 3001 O O . CYS B 1 173 ? -13.359 -2.414 -9.43 1 96.94 173 CYS B O 1
ATOM 3003 N N . ILE B 1 174 ? -15.016 -2.344 -7.973 1 96.38 174 ILE B N 1
ATOM 3004 C CA . ILE B 1 174 ? -14.289 -1.648 -6.914 1 96.38 174 ILE B CA 1
ATOM 3005 C C . ILE B 1 174 ? -14.352 -2.467 -5.629 1 96.38 174 ILE B C 1
ATOM 3007 O O . ILE B 1 174 ? -15.43 -2.855 -5.18 1 96.38 174 ILE B O 1
ATOM 3011 N N . ILE B 1 175 ? -13.219 -2.729 -5.074 1 98.06 175 ILE B N 1
ATOM 3012 C CA . ILE B 1 175 ? -13.156 -3.473 -3.818 1 98.06 175 ILE B CA 1
ATOM 3013 C C . ILE B 1 175 ? -12.719 -2.545 -2.689 1 98.06 175 ILE B C 1
ATOM 3015 O O . ILE B 1 175 ? -11.625 -1.97 -2.738 1 98.06 175 ILE B O 1
ATOM 3019 N N . GLY B 1 176 ? -13.508 -2.416 -1.685 1 97.31 176 GLY B N 1
ATOM 3020 C CA . GLY B 1 176 ? -13.211 -1.548 -0.555 1 97.31 176 GLY B CA 1
ATOM 3021 C C . GLY B 1 176 ? -12.039 -2.025 0.275 1 97.31 176 GLY B C 1
ATOM 3022 O O . GLY B 1 176 ? -11.695 -3.209 0.248 1 97.31 176 GLY B O 1
ATOM 3023 N N . ALA B 1 177 ? -11.531 -1.079 1.034 1 98 177 ALA B N 1
ATOM 3024 C CA . ALA B 1 177 ? -10.328 -1.321 1.824 1 98 177 ALA B CA 1
ATOM 3025 C C . ALA B 1 177 ? -10.547 -2.449 2.828 1 98 177 ALA B C 1
ATOM 3027 O O . ALA B 1 177 ? -11.641 -2.588 3.387 1 98 177 ALA B O 1
ATOM 3028 N N . ASN B 1 178 ? -9.477 -3.254 3.096 1 98.62 178 ASN B N 1
ATOM 3029 C CA . ASN B 1 178 ? -9.367 -4.32 4.082 1 98.62 178 ASN B CA 1
ATOM 3030 C C . ASN B 1 178 ? -10.414 -5.406 3.855 1 98.62 178 ASN B C 1
ATOM 3032 O O . ASN B 1 178 ? -10.773 -6.137 4.781 1 98.62 178 ASN B O 1
ATOM 3036 N N . SER B 1 179 ? -10.898 -5.547 2.619 1 98.75 179 SER B N 1
ATOM 3037 C CA . SER B 1 179 ? -11.891 -6.578 2.312 1 98.75 179 SER B CA 1
ATOM 3038 C C . SER B 1 179 ? -11.227 -7.941 2.129 1 98.75 179 SER B C 1
ATOM 3040 O O . SER B 1 179 ? -10.07 -8.023 1.702 1 98.75 179 SER B O 1
ATOM 3042 N N . VAL B 1 180 ? -11.945 -8.977 2.473 1 98.81 180 VAL B N 1
ATOM 3043 C CA . VAL B 1 180 ? -11.586 -10.344 2.133 1 98.81 180 VAL B CA 1
ATOM 3044 C C . VAL B 1 180 ? -12.57 -10.906 1.107 1 98.81 180 VAL B C 1
ATOM 3046 O O . VAL B 1 180 ? -13.758 -11.07 1.403 1 98.81 180 VAL B O 1
ATOM 3049 N N . VAL B 1 181 ? -12.133 -11.195 -0.062 1 98.88 181 VAL B N 1
ATOM 3050 C CA . VAL B 1 181 ? -12.977 -11.633 -1.168 1 98.88 181 VAL B CA 1
ATOM 3051 C C . VAL B 1 181 ? -12.852 -13.141 -1.349 1 98.88 181 VAL B C 1
ATOM 3053 O O . VAL B 1 181 ? -11.82 -13.641 -1.795 1 98.88 181 VAL B O 1
ATOM 3056 N N . ASN B 1 182 ? -13.891 -13.797 -1.03 1 98.31 182 ASN B N 1
ATOM 3057 C CA . ASN B 1 182 ? -13.844 -15.25 -1.067 1 98.31 182 ASN B CA 1
ATOM 3058 C C . ASN B 1 182 ? -14.859 -15.828 -2.049 1 98.31 182 ASN B C 1
ATOM 3060 O O . ASN B 1 182 ? -15.086 -17.031 -2.082 1 98.31 182 ASN B O 1
ATOM 3064 N N . LYS B 1 183 ? -15.547 -14.969 -2.717 1 98.5 183 LYS B N 1
ATOM 3065 C CA . LYS B 1 183 ? -16.438 -15.391 -3.797 1 98.5 183 LYS B CA 1
ATOM 3066 C C . LYS B 1 183 ? -16.359 -14.422 -4.977 1 98.5 183 LYS B C 1
ATOM 3068 O O . LYS B 1 183 ? -15.797 -13.336 -4.859 1 98.5 183 LYS B O 1
ATOM 3073 N N . SER B 1 184 ? -16.938 -14.898 -6.074 1 98.81 184 SER B N 1
ATOM 3074 C CA . SER B 1 184 ? -16.875 -14.117 -7.309 1 98.81 184 SER B CA 1
ATOM 3075 C C . SER B 1 184 ? -17.969 -13.047 -7.34 1 98.81 184 SER B C 1
ATOM 3077 O O . SER B 1 184 ? -19.016 -13.211 -6.719 1 98.81 184 SER B O 1
ATOM 3079 N N . PHE B 1 185 ? -17.703 -11.969 -8.07 1 98.81 185 PHE B N 1
ATOM 3080 C CA . PHE B 1 185 ? -18.656 -10.867 -8.242 1 98.81 185 PHE B CA 1
ATOM 3081 C C . PHE B 1 185 ? -18.703 -10.43 -9.703 1 98.81 185 PHE B C 1
ATOM 3083 O O . PHE B 1 185 ? -17.688 -10.383 -10.383 1 98.81 185 PHE B O 1
ATOM 3090 N N . PRO B 1 186 ? -19.875 -10.133 -10.211 1 97.81 186 PRO B N 1
ATOM 3091 C CA . PRO B 1 186 ? -20.016 -9.711 -11.609 1 97.81 186 PRO B CA 1
ATOM 3092 C C . PRO B 1 186 ? -19.469 -8.305 -11.852 1 97.81 186 PRO B C 1
ATOM 3094 O O . PRO B 1 186 ? -19.125 -7.598 -10.906 1 97.81 186 PRO B O 1
ATOM 3097 N N . GLU B 1 187 ? -19.406 -7.938 -13.102 1 96.81 187 GLU B N 1
ATOM 3098 C CA . GLU B 1 187 ? -18.922 -6.629 -13.508 1 96.81 187 GLU B CA 1
ATOM 3099 C C . GLU B 1 187 ? -19.703 -5.504 -12.852 1 96.81 187 GLU B C 1
ATOM 3101 O O . GLU B 1 187 ? -20.859 -5.703 -12.445 1 96.81 187 GLU B O 1
ATOM 3106 N N . ASN B 1 188 ? -19.062 -4.422 -12.641 1 96.06 188 ASN B N 1
ATOM 3107 C CA . ASN B 1 188 ? -19.656 -3.18 -12.172 1 96.06 188 ASN B CA 1
ATOM 3108 C C . ASN B 1 188 ? -20.141 -3.297 -10.727 1 96.06 188 ASN B C 1
ATOM 3110 O O . ASN B 1 188 ? -21.125 -2.666 -10.344 1 96.06 188 ASN B O 1
ATOM 3114 N N . SER B 1 189 ? -19.484 -4.109 -9.945 1 96.44 189 SER B N 1
ATOM 3115 C CA . SER B 1 189 ? -19.844 -4.281 -8.547 1 96.44 189 SER B CA 1
ATOM 3116 C C . SER B 1 189 ? -18.938 -3.445 -7.641 1 96.44 189 SER B C 1
ATOM 3118 O O . SER B 1 189 ? -17.734 -3.348 -7.879 1 96.44 189 SER B O 1
ATOM 3120 N N . VAL B 1 190 ? -19.516 -2.854 -6.719 1 95.94 190 VAL B N 1
ATOM 3121 C CA . VAL B 1 190 ? -18.797 -2.33 -5.566 1 95.94 190 VAL B CA 1
ATOM 3122 C C . VAL B 1 190 ? -18.938 -3.287 -4.387 1 95.94 190 VAL B C 1
ATOM 3124 O O . VAL B 1 190 ? -20.047 -3.572 -3.941 1 95.94 190 VAL B O 1
ATOM 3127 N N . ILE B 1 191 ? -17.844 -3.777 -3.945 1 97.88 191 ILE B N 1
ATOM 3128 C CA . ILE B 1 191 ? -17.906 -4.789 -2.896 1 97.88 191 ILE B CA 1
ATOM 3129 C C . ILE B 1 191 ? -17 -4.379 -1.73 1 97.88 191 ILE B C 1
ATOM 3131 O O . ILE B 1 191 ? -16.031 -3.643 -1.917 1 97.88 191 ILE B O 1
ATOM 3135 N N . ALA B 1 192 ? -17.344 -4.832 -0.533 1 97.94 192 ALA B N 1
ATOM 3136 C CA . ALA B 1 192 ? -16.547 -4.551 0.656 1 97.94 192 ALA B CA 1
ATOM 3137 C C . ALA B 1 192 ? -16.938 -5.469 1.812 1 97.94 192 ALA B C 1
ATOM 3139 O O . ALA B 1 192 ? -18.016 -6.051 1.811 1 97.94 192 ALA B O 1
ATOM 3140 N N . GLY B 1 193 ? -15.891 -5.617 2.727 1 97.38 193 GLY B N 1
ATOM 3141 C CA . GLY B 1 193 ? -16.219 -6.336 3.949 1 97.38 193 GLY B CA 1
ATOM 3142 C C . GLY B 1 193 ? -15.43 -7.629 4.102 1 97.38 193 GLY B C 1
ATOM 3143 O O . GLY B 1 193 ? -14.648 -7.996 3.223 1 97.38 193 GLY B O 1
ATOM 3144 N N . ILE B 1 194 ? -15.688 -8.32 5.316 1 97.62 194 ILE B N 1
ATOM 3145 C CA . ILE B 1 194 ? -15.07 -9.602 5.664 1 97.62 194 ILE B CA 1
ATOM 3146 C C . ILE B 1 194 ? -16.156 -10.578 6.129 1 97.62 194 ILE B C 1
ATOM 3148 O O . ILE B 1 194 ? -16.594 -10.523 7.277 1 97.62 194 ILE B O 1
ATOM 3152 N N . PRO B 1 195 ? -16.516 -11.414 5.375 1 97.62 195 PRO B N 1
ATOM 3153 C CA . PRO B 1 195 ? -16.219 -11.531 3.947 1 97.62 195 PRO B CA 1
ATOM 3154 C C . PRO B 1 195 ? -16.844 -10.414 3.119 1 97.62 195 PRO B C 1
ATOM 3156 O O . PRO B 1 195 ? -17.812 -9.773 3.564 1 97.62 195 PRO B O 1
ATOM 3159 N N . ALA B 1 196 ? -16.312 -10.195 1.959 1 98.19 196 ALA B N 1
ATOM 3160 C CA . ALA B 1 196 ? -16.812 -9.141 1.08 1 98.19 196 ALA B CA 1
ATOM 3161 C C . ALA B 1 196 ? -18.25 -9.438 0.634 1 98.19 196 ALA B C 1
ATOM 3163 O O . ALA B 1 196 ? -18.594 -10.586 0.346 1 98.19 196 ALA B O 1
ATOM 3164 N N . LYS B 1 197 ? -19 -8.383 0.584 1 98.12 197 LYS B N 1
ATOM 3165 C CA . LYS B 1 197 ? -20.375 -8.422 0.08 1 98.12 197 LYS B CA 1
ATOM 3166 C C . LYS B 1 197 ? -20.609 -7.32 -0.951 1 98.12 197 LYS B C 1
ATOM 3168 O O . LYS B 1 197 ? -19.859 -6.336 -0.996 1 98.12 197 LYS B O 1
ATOM 3173 N N . LEU B 1 198 ? -21.625 -7.602 -1.75 1 97.5 198 LEU B N 1
ATOM 3174 C CA . LEU B 1 198 ? -22.031 -6.574 -2.705 1 97.5 198 LEU B CA 1
ATOM 3175 C C . LEU B 1 198 ? -22.609 -5.363 -1.985 1 97.5 198 LEU B C 1
ATOM 3177 O O . LEU B 1 198 ? -23.562 -5.5 -1.207 1 97.5 198 LEU B O 1
ATOM 3181 N N . ILE B 1 199 ? -22.109 -4.262 -2.189 1 95.69 199 ILE B N 1
ATOM 3182 C CA . ILE B 1 199 ? -22.609 -3.02 -1.622 1 95.69 199 ILE B CA 1
ATOM 3183 C C . ILE B 1 199 ? -23.562 -2.35 -2.613 1 95.69 199 ILE B C 1
ATOM 3185 O O . ILE B 1 199 ? -24.656 -1.923 -2.24 1 95.69 199 ILE B O 1
ATOM 3189 N N . LYS B 1 200 ? -23.109 -2.199 -3.824 1 92.94 200 LYS B N 1
ATOM 3190 C CA . LYS B 1 200 ? -23.953 -1.63 -4.875 1 92.94 200 LYS B CA 1
ATOM 3191 C C . LYS B 1 200 ? -23.422 -1.996 -6.258 1 92.94 200 LYS B C 1
ATOM 3193 O O . LYS B 1 200 ? -22.297 -2.465 -6.391 1 92.94 200 LYS B O 1
ATOM 3198 N N . THR B 1 201 ? -24.297 -1.836 -7.262 1 92.75 201 THR B N 1
ATOM 3199 C CA . THR B 1 201 ? -23.938 -2.012 -8.664 1 92.75 201 THR B CA 1
ATOM 3200 C C . THR B 1 201 ? -23.828 -0.663 -9.367 1 92.75 201 THR B C 1
ATOM 3202 O O . THR B 1 201 ? -24.703 0.195 -9.211 1 92.75 201 THR B O 1
ATOM 3205 N N . LEU B 1 202 ? -22.766 -0.546 -9.961 1 87.88 202 LEU B N 1
ATOM 3206 C CA . LEU B 1 202 ? -22.578 0.707 -10.688 1 87.88 202 LEU B CA 1
ATOM 3207 C C . LEU B 1 202 ? -23.391 0.721 -11.977 1 87.88 202 LEU B C 1
ATOM 3209 O O . LEU B 1 202 ? -23.438 -0.284 -12.688 1 87.88 202 LEU B O 1
ATOM 3213 N N . GLU B 1 203 ? -24.203 1.621 -12.102 1 78.12 203 GLU B N 1
ATOM 3214 C CA . GLU B 1 203 ? -25.062 1.724 -13.273 1 78.12 203 GLU B CA 1
ATOM 3215 C C . GLU B 1 203 ? -24.391 2.545 -14.375 1 78.12 203 GLU B C 1
ATOM 3217 O O . GLU B 1 203 ? -23.688 3.516 -14.094 1 78.12 203 GLU B O 1
ATOM 3222 N N . LYS B 1 204 ? -24.531 2.008 -15.555 1 63.97 204 LYS B N 1
ATOM 3223 C CA . LYS B 1 204 ? -24.094 2.799 -16.703 1 63.97 204 LYS B CA 1
ATOM 3224 C C . LYS B 1 204 ? -25.062 3.951 -16.984 1 63.97 204 LYS B C 1
ATOM 3226 O O . LYS B 1 204 ? -26.266 3.838 -16.719 1 63.97 204 LYS B O 1
#

pLDDT: mean 94.79, std 6.78, range [55.94, 98.94]

Foldseek 3Di:
DPPVVVVVVVVVVCQCPDPVNVVVLFVVQLVVLCVQACHDEACAGEEPAEAAARRVQEYEYENEDEYEYHYHHADQDALHDGAREHEYAYEQEYYYYQEHEYERYYEYAEYNEYEYYQEAEYQKAQADPDPVCPPPDSRRGDIDGPAYEAEYAQEYEAAQEYEYHPEYEEYNEYEDHNEYEDYYDYHQFYWYDDPIDTPDGHDD/DPPVVVVVVVVVVCQCPDPVNVVVLFVVQLVVLCVQACHDEACATEEPAEAAARNVQEYEYENEDEYEYHYHEADQDALHDGAREHEYAYYQEYYYYQEHEYERHYEYAEYNEYEYYQEYEYQKAQADPDPVCPPPDSRRGDIDGPAYEAEYYQEYHAAQEYEYHPEYEEYNEYEDHNEYDDYYDYHQFYWYDDPIDTPDGHDD

InterPro domains:
  IPR001451 Hexapeptide repeat [PF00132] (149-183)
  IPR011004 Trimeric LpxA-like superfamily [SSF51161] (84-201)
  IPR051159 Hexapeptide-repeat containing acetyltransferases [PTHR23416] (42-203)

Radius of gyration: 22.9 Å; Cα contacts (8 Å, |Δi|>4): 1135; chains: 2; bounding box: 66×59×56 Å